Protein AF-A0A7X3ZLA0-F1 (afdb_monomer_lite)

Structure (mmCIF, N/CA/C/O backbone):
data_AF-A0A7X3ZLA0-F1
#
_entry.id   AF-A0A7X3ZLA0-F1
#
loop_
_atom_site.group_PDB
_atom_site.id
_atom_site.type_symbol
_atom_site.label_atom_id
_atom_site.label_alt_id
_atom_site.label_comp_id
_atom_site.label_asym_id
_atom_site.label_entity_id
_atom_site.label_seq_id
_atom_site.pdbx_PDB_ins_code
_atom_site.Cartn_x
_atom_site.Cartn_y
_atom_site.Cartn_z
_atom_site.occupancy
_atom_site.B_iso_or_equiv
_atom_site.auth_seq_id
_atom_site.auth_comp_id
_atom_site.auth_asym_id
_atom_site.auth_atom_id
_atom_site.pdbx_PDB_model_num
ATOM 1 N N . MET A 1 1 ? -25.545 19.398 40.093 1.00 48.06 1 MET A N 1
ATOM 2 C CA . MET A 1 1 ? -26.004 18.024 39.827 1.00 48.06 1 MET A CA 1
ATOM 3 C C . MET A 1 1 ? -27.321 17.887 40.537 1.00 48.06 1 MET A C 1
ATOM 5 O O . MET A 1 1 ? -27.385 18.213 41.718 1.00 48.06 1 MET A O 1
ATOM 9 N N . ASP A 1 2 ? -28.344 17.481 39.806 1.00 50.03 2 ASP A N 1
ATOM 10 C CA . ASP A 1 2 ? -29.667 17.243 40.360 1.00 50.03 2 ASP A CA 1
ATOM 11 C C . ASP A 1 2 ? -29.655 15.805 40.886 1.00 50.03 2 ASP A C 1
ATOM 13 O O . ASP A 1 2 ? -29.602 14.852 40.114 1.00 50.03 2 ASP A O 1
ATOM 17 N N . PHE A 1 3 ? -29.544 15.654 42.206 1.00 59.97 3 PHE A N 1
ATOM 18 C CA . PHE A 1 3 ? -29.454 14.352 42.866 1.00 59.97 3 PHE A CA 1
ATOM 19 C C . PHE A 1 3 ? -30.857 13.754 43.077 1.00 59.97 3 PHE A C 1
ATOM 21 O O . PHE A 1 3 ? -31.788 14.478 43.443 1.00 59.97 3 PHE A O 1
ATOM 28 N N . ASP A 1 4 ? -31.011 12.437 42.893 1.00 59.50 4 ASP A N 1
ATOM 29 C CA . ASP A 1 4 ? -32.291 11.725 43.091 1.00 59.50 4 ASP A CA 1
ATOM 30 C C . ASP A 1 4 ? -32.861 11.947 44.504 1.00 59.50 4 ASP A C 1
ATOM 32 O O . ASP A 1 4 ? -34.069 12.112 44.703 1.00 59.50 4 ASP A O 1
ATOM 36 N N . HIS A 1 5 ? -31.985 12.023 45.506 1.00 64.25 5 HIS A N 1
ATOM 37 C CA . HIS A 1 5 ? -32.333 12.371 46.877 1.00 64.25 5 HIS A CA 1
ATOM 38 C C . HIS A 1 5 ? -32.372 13.898 47.051 1.00 64.25 5 HIS A C 1
ATOM 40 O O . HIS A 1 5 ? -31.408 14.497 47.509 1.00 64.25 5 HIS A O 1
ATOM 46 N N . ASN A 1 6 ? -33.501 14.504 46.647 1.00 60.22 6 ASN A N 1
ATOM 47 C CA . ASN A 1 6 ? -34.041 15.854 46.963 1.00 60.22 6 ASN A CA 1
ATOM 48 C C . ASN A 1 6 ? -34.879 16.404 45.777 1.00 60.22 6 ASN A C 1
ATOM 50 O O . ASN A 1 6 ? -34.793 17.584 45.431 1.00 60.22 6 ASN A O 1
ATOM 54 N N . ASN A 1 7 ? -35.653 15.541 45.097 1.00 62.12 7 ASN A N 1
ATOM 55 C CA . ASN A 1 7 ? -36.402 15.868 43.869 1.00 62.12 7 ASN A CA 1
ATOM 56 C C . ASN A 1 7 ? -35.542 16.558 42.790 1.00 62.12 7 ASN A C 1
ATOM 58 O O . ASN A 1 7 ? -36.038 17.425 42.066 1.00 62.12 7 ASN A O 1
ATOM 62 N N . GLY A 1 8 ? -34.246 16.235 42.727 1.00 65.50 8 GLY A N 1
ATOM 63 C CA . GLY A 1 8 ? -33.320 16.857 41.790 1.00 65.50 8 GLY A CA 1
ATOM 64 C C . GLY A 1 8 ? -33.043 18.338 42.053 1.00 65.50 8 GLY A C 1
ATOM 65 O O . GLY A 1 8 ? -32.624 19.027 41.140 1.00 65.50 8 GLY A O 1
ATOM 66 N N . LYS A 1 9 ? -33.284 18.887 43.251 1.00 74.50 9 LYS A N 1
ATOM 67 C CA . LYS A 1 9 ? -33.001 20.306 43.537 1.00 74.50 9 LYS A CA 1
ATOM 68 C C . LYS A 1 9 ? -31.959 20.455 44.632 1.00 74.50 9 LYS A C 1
ATOM 70 O O . LYS A 1 9 ? -32.109 19.919 45.721 1.00 74.50 9 LYS A O 1
ATOM 75 N N . PHE A 1 10 ? -30.917 21.237 44.367 1.00 81.62 10 PHE A N 1
ATOM 76 C CA . PHE A 1 10 ? -29.916 21.567 45.378 1.00 81.62 10 PHE A CA 1
ATOM 77 C C . PHE A 1 10 ? -30.506 22.467 46.475 1.00 81.62 10 PHE A C 1
ATOM 79 O O . PHE A 1 10 ? -31.097 23.510 46.189 1.00 81.62 10 PHE A O 1
ATOM 86 N N . ASN A 1 11 ? -30.288 22.098 47.736 1.00 84.62 11 ASN A N 1
ATOM 87 C CA . ASN A 1 11 ? -30.619 22.902 48.903 1.00 84.62 11 ASN A CA 1
ATOM 88 C C . ASN A 1 11 ? -29.417 22.999 49.855 1.00 84.62 11 ASN A C 1
ATOM 90 O O . ASN A 1 11 ? -29.051 22.040 50.534 1.00 84.62 11 ASN A O 1
ATOM 94 N N . LYS A 1 12 ? -28.862 24.210 49.968 1.00 84.62 12 LYS A N 1
ATOM 95 C CA . LYS A 1 12 ? -27.676 24.542 50.776 1.00 84.62 12 LYS A CA 1
ATOM 96 C C . LYS A 1 12 ? -27.785 24.148 52.261 1.00 84.62 12 LYS A C 1
ATOM 98 O O . LYS A 1 12 ? -26.772 24.042 52.947 1.00 84.62 12 LYS A O 1
ATOM 103 N N . THR A 1 13 ? -28.996 23.953 52.791 1.00 84.38 13 THR A N 1
ATOM 104 C CA . THR A 1 13 ? -29.224 23.614 54.209 1.00 84.38 13 THR A CA 1
ATOM 105 C C . THR A 1 13 ? -29.308 22.116 54.500 1.00 84.38 13 THR A C 1
ATOM 107 O O . THR A 1 13 ? -29.426 21.736 55.661 1.00 84.38 13 THR A O 1
ATOM 110 N N . VAL A 1 14 ? -29.259 21.259 53.475 1.00 86.56 14 VAL A N 1
ATOM 111 C CA . VAL A 1 14 ? -29.300 19.792 53.632 1.00 86.56 14 VAL A CA 1
ATOM 112 C C . VAL A 1 14 ? -28.288 19.059 52.755 1.00 86.56 14 VAL A C 1
ATOM 114 O O . VAL A 1 14 ? -27.800 18.003 53.157 1.00 86.56 14 VAL A O 1
ATOM 117 N N . ASN A 1 15 ? -27.953 19.614 51.590 1.00 90.44 15 ASN A N 1
ATOM 118 C CA . ASN A 1 15 ? -26.975 19.055 50.665 1.00 90.44 15 ASN A CA 1
ATOM 119 C C . ASN A 1 15 ? -25.536 19.389 51.076 1.00 90.44 15 ASN A C 1
ATOM 121 O O . ASN A 1 15 ? -25.280 20.289 51.879 1.00 90.44 15 ASN A O 1
ATOM 125 N N . LEU A 1 16 ? -24.583 18.660 50.507 1.00 90.50 16 LEU A N 1
ATOM 126 C CA . LEU A 1 16 ? -23.159 18.942 50.654 1.00 90.50 16 LEU A CA 1
ATOM 127 C C . LEU A 1 16 ? -22.787 20.202 49.867 1.00 90.50 16 LEU A C 1
ATOM 129 O O . LEU A 1 16 ? -23.060 20.277 48.668 1.00 90.50 16 LEU A O 1
ATOM 133 N N . ASN A 1 17 ? -22.146 21.185 50.505 1.00 88.69 17 ASN A N 1
ATOM 134 C CA . ASN A 1 17 ? -21.789 22.424 49.809 1.00 88.69 17 ASN A CA 1
ATOM 135 C C . ASN A 1 17 ? -20.467 22.288 49.056 1.00 88.69 17 ASN A C 1
ATOM 137 O O . ASN A 1 17 ? -20.349 22.738 47.916 1.00 88.69 17 ASN A O 1
ATOM 141 N N . THR A 1 18 ? -19.467 21.677 49.686 1.00 86.94 18 THR A N 1
ATOM 142 C CA . THR A 1 18 ? -18.133 21.510 49.122 1.00 86.94 18 THR A CA 1
ATOM 143 C C . THR A 1 18 ? -17.575 20.118 49.390 1.00 86.94 18 THR A C 1
ATOM 145 O O . THR A 1 18 ? -17.726 19.528 50.456 1.00 86.94 18 THR A O 1
ATOM 148 N N . CYS A 1 19 ? -16.893 19.584 48.382 1.00 85.25 19 CYS A N 1
ATOM 149 C CA . CYS A 1 19 ? -16.129 18.352 48.473 1.00 85.25 19 CYS A CA 1
ATOM 150 C C . CYS A 1 19 ? -14.873 18.505 47.626 1.00 85.25 19 CYS A C 1
ATOM 152 O O . CYS A 1 19 ? -14.942 18.980 46.491 1.00 85.25 19 CYS A O 1
ATOM 154 N N . ARG A 1 20 ? -13.725 18.072 48.148 1.00 92.50 20 ARG A N 1
ATOM 155 C CA . ARG A 1 20 ? -12.479 18.012 47.380 1.00 92.50 20 ARG A CA 1
ATOM 156 C C . ARG A 1 20 ? -11.958 16.595 47.391 1.00 92.50 20 ARG A C 1
ATOM 158 O O . ARG A 1 20 ? -11.720 16.036 48.454 1.00 92.50 20 ARG A O 1
ATOM 165 N N . PHE A 1 21 ? -11.744 16.024 46.217 1.00 95.25 21 PHE A N 1
ATOM 166 C CA . PHE A 1 21 ? -11.161 14.698 46.108 1.00 95.25 21 PHE A CA 1
ATOM 167 C C . PHE A 1 21 ? -10.151 14.627 44.971 1.00 95.25 21 PHE A C 1
ATOM 169 O O . PHE A 1 21 ? -10.274 15.315 43.961 1.00 95.25 21 PHE A O 1
ATOM 176 N N . GLU A 1 22 ? -9.158 13.766 45.149 1.00 95.94 22 GLU A N 1
ATOM 177 C CA . GLU A 1 22 ? -8.190 13.394 44.127 1.00 95.94 22 GLU A CA 1
ATOM 178 C C . GLU A 1 22 ? -8.114 11.871 44.101 1.00 95.94 22 GLU A C 1
ATOM 180 O O . GLU A 1 22 ? -7.912 11.242 45.139 1.00 95.94 22 GLU A O 1
ATOM 185 N N . ILE A 1 23 ? -8.294 11.270 42.925 1.00 95.50 23 ILE A N 1
ATOM 186 C CA . ILE A 1 23 ? -8.226 9.819 42.745 1.00 95.50 23 ILE A CA 1
ATOM 187 C C . ILE A 1 23 ? -7.225 9.520 41.640 1.00 95.50 23 ILE A C 1
ATOM 189 O O . ILE A 1 23 ? -7.392 9.935 40.495 1.00 95.50 23 ILE A O 1
ATOM 193 N N . ARG A 1 24 ? -6.187 8.762 41.987 1.00 94.38 24 ARG A N 1
ATOM 194 C CA . ARG A 1 24 ? -5.169 8.280 41.056 1.00 94.38 24 ARG A CA 1
ATOM 195 C C . ARG A 1 24 ? -5.408 6.810 40.767 1.00 94.38 24 ARG A C 1
ATOM 197 O O . ARG A 1 24 ? -5.499 5.999 41.686 1.00 94.38 24 ARG A O 1
ATOM 204 N N . ILE A 1 25 ? -5.488 6.472 39.485 1.00 93.06 25 ILE A N 1
ATOM 205 C CA . ILE A 1 25 ? -5.783 5.119 39.008 1.00 93.06 25 ILE A CA 1
ATOM 206 C C . ILE A 1 25 ? -4.544 4.562 38.312 1.00 93.06 25 ILE A C 1
ATOM 208 O O . ILE A 1 25 ? -3.963 5.211 37.442 1.00 93.06 25 ILE A O 1
ATOM 212 N N . TYR A 1 26 ? -4.145 3.348 38.687 1.00 90.00 26 TYR A N 1
ATOM 213 C CA . TYR A 1 26 ? -2.892 2.737 38.259 1.00 90.00 26 TYR A CA 1
ATOM 214 C C . TYR A 1 26 ? -3.124 1.476 37.427 1.00 90.00 26 TYR A C 1
ATOM 216 O O . TYR A 1 26 ? -3.935 0.607 37.755 1.00 90.00 26 TYR A O 1
ATOM 224 N N . ASN A 1 27 ? -2.351 1.341 36.347 1.00 86.38 27 ASN A N 1
ATOM 225 C CA . ASN A 1 27 ? -2.359 0.149 35.509 1.00 86.38 27 ASN A CA 1
ATOM 226 C C . ASN A 1 27 ? -1.246 -0.823 35.931 1.00 86.38 27 ASN A C 1
ATOM 228 O O . ASN A 1 27 ? -0.092 -0.692 35.529 1.00 86.38 27 ASN A O 1
ATOM 232 N N . LEU A 1 28 ? -1.613 -1.844 36.706 1.00 83.06 28 LEU A N 1
ATOM 233 C CA . LEU A 1 28 ? -0.697 -2.880 37.204 1.00 83.06 28 LEU A CA 1
ATOM 234 C C . LEU A 1 28 ? -0.481 -4.024 36.192 1.00 83.06 28 LEU A C 1
ATOM 236 O O . LEU A 1 28 ? -0.523 -5.213 36.543 1.00 83.06 28 LEU A O 1
ATOM 240 N N . ARG A 1 29 ? -0.302 -3.666 34.916 1.00 77.06 29 ARG A N 1
ATOM 241 C CA . ARG A 1 29 ? 0.032 -4.574 33.809 1.00 77.06 29 ARG A CA 1
ATOM 242 C C . ARG A 1 29 ? 1.340 -4.127 33.153 1.00 77.06 29 ARG A C 1
ATOM 244 O O . ARG A 1 29 ? 1.577 -2.935 33.000 1.00 77.06 29 ARG A O 1
ATOM 251 N N . GLY A 1 30 ? 2.165 -5.091 32.743 1.00 78.31 30 GLY A N 1
ATOM 252 C CA . GLY A 1 30 ? 3.441 -4.827 32.072 1.00 78.31 30 GLY A CA 1
ATOM 253 C C . GLY A 1 30 ? 4.527 -4.243 32.984 1.00 78.31 30 GLY A C 1
ATOM 254 O O . GLY A 1 30 ? 4.397 -4.223 34.211 1.00 78.31 30 GLY A O 1
ATOM 255 N N . LYS A 1 31 ? 5.627 -3.785 32.375 1.00 79.81 31 LYS A N 1
ATOM 256 C CA . LYS A 1 31 ? 6.788 -3.226 33.083 1.00 79.81 31 LYS A CA 1
ATOM 257 C C . LYS A 1 31 ? 6.415 -1.888 33.728 1.00 79.81 31 LYS A C 1
ATOM 259 O O . LYS A 1 31 ? 6.013 -0.960 33.032 1.00 79.81 31 LYS A O 1
ATOM 264 N N . GLN A 1 32 ? 6.544 -1.788 35.051 1.00 85.69 32 GLN A N 1
ATOM 265 C CA . GLN A 1 32 ? 6.270 -0.538 35.762 1.00 85.69 32 GLN A CA 1
ATOM 266 C C . GLN A 1 32 ? 7.455 0.428 35.625 1.00 85.69 32 GLN A C 1
ATOM 268 O O . GLN A 1 32 ? 8.601 0.018 35.410 1.00 85.69 32 GLN A O 1
ATOM 273 N N . LYS A 1 33 ? 7.176 1.730 35.744 1.00 82.06 33 LYS A N 1
ATOM 274 C CA . LYS A 1 33 ? 8.214 2.770 35.734 1.00 82.06 33 LYS A CA 1
ATOM 275 C C . LYS A 1 33 ? 9.135 2.625 36.951 1.00 82.06 33 LYS A C 1
ATOM 277 O O . LYS A 1 33 ? 8.753 2.038 37.961 1.00 82.06 33 LYS A O 1
ATOM 282 N N . PHE A 1 34 ? 10.353 3.154 36.835 1.00 86.94 34 PHE A N 1
ATOM 283 C CA . PHE A 1 34 ? 11.361 3.155 37.906 1.00 86.94 34 PHE A CA 1
ATOM 284 C C . PHE A 1 34 ? 11.781 1.760 38.410 1.00 86.94 34 PHE A C 1
ATOM 286 O O . PHE A 1 34 ? 12.359 1.639 39.481 1.00 86.94 34 PHE A O 1
ATOM 293 N N . GLY A 1 35 ? 11.509 0.698 37.639 1.00 84.94 35 GLY A N 1
ATOM 294 C CA . GLY A 1 35 ? 11.956 -0.662 37.957 1.00 84.94 35 GLY A CA 1
ATOM 295 C C . GLY A 1 35 ? 11.142 -1.388 39.034 1.00 84.94 35 GLY A C 1
ATOM 296 O O . GLY A 1 35 ? 11.539 -2.475 39.444 1.00 84.94 35 GLY A O 1
ATOM 297 N N . ILE A 1 36 ? 10.005 -0.837 39.470 1.00 88.44 36 ILE A N 1
ATOM 298 C CA . ILE A 1 36 ? 9.131 -1.472 40.469 1.00 88.44 36 ILE A CA 1
ATOM 299 C C . ILE A 1 36 ? 8.562 -2.782 39.899 1.00 88.44 36 ILE A C 1
ATOM 301 O O . ILE A 1 36 ? 8.040 -2.814 38.779 1.00 88.44 36 ILE A O 1
ATOM 305 N N . LYS A 1 37 ? 8.635 -3.888 40.649 1.00 89.19 37 LYS A N 1
ATOM 306 C CA . LYS A 1 37 ? 8.012 -5.141 40.204 1.00 89.19 37 LYS A CA 1
ATOM 307 C C . LYS A 1 37 ? 6.494 -5.041 40.343 1.00 89.19 37 LYS A C 1
ATOM 309 O O . LYS A 1 37 ? 5.968 -4.480 41.298 1.00 89.19 37 LYS A O 1
ATOM 314 N N . VAL A 1 38 ? 5.771 -5.646 39.399 1.00 89.06 38 VAL A N 1
ATOM 315 C CA . VAL A 1 38 ? 4.296 -5.677 39.423 1.00 89.06 38 VAL A CA 1
ATOM 316 C C . VAL A 1 38 ? 3.767 -6.351 40.693 1.00 89.06 38 VAL A C 1
ATOM 318 O O . VAL A 1 38 ? 2.733 -5.931 41.203 1.00 89.06 38 VAL A O 1
ATOM 321 N N . ALA A 1 39 ? 4.463 -7.375 41.197 1.00 88.00 39 ALA A N 1
ATOM 322 C CA . ALA A 1 39 ? 4.115 -8.045 42.450 1.00 88.00 39 ALA A CA 1
ATOM 323 C C . ALA A 1 39 ? 4.182 -7.071 43.636 1.00 88.00 39 ALA A C 1
ATOM 325 O O . ALA A 1 39 ? 3.170 -6.864 44.295 1.00 88.00 39 ALA A O 1
ATOM 326 N N . ASP A 1 40 ? 5.312 -6.379 43.802 1.00 90.12 40 ASP A N 1
ATOM 327 C CA . ASP A 1 40 ? 5.516 -5.395 44.872 1.00 90.12 40 ASP A CA 1
ATOM 328 C C . ASP A 1 40 ? 4.469 -4.273 44.818 1.00 90.12 40 ASP A C 1
ATOM 330 O O . ASP A 1 40 ? 3.903 -3.884 45.838 1.00 90.12 40 ASP A O 1
ATOM 334 N N . ALA A 1 41 ? 4.149 -3.784 43.613 1.00 88.44 41 ALA A N 1
ATOM 335 C CA . ALA A 1 41 ? 3.096 -2.792 43.431 1.00 88.44 41 ALA A CA 1
ATOM 336 C C . ALA A 1 41 ? 1.726 -3.342 43.861 1.00 88.44 41 ALA A C 1
ATOM 338 O O . ALA A 1 41 ? 1.013 -2.689 44.617 1.00 88.44 41 ALA A O 1
ATOM 339 N N . ARG A 1 42 ? 1.352 -4.555 43.433 1.00 89.06 42 ARG A N 1
ATOM 340 C CA . ARG A 1 42 ? 0.087 -5.189 43.847 1.00 89.06 42 ARG A CA 1
ATOM 341 C C . ARG A 1 42 ? 0.008 -5.372 45.359 1.00 89.06 42 ARG A C 1
ATOM 343 O O . ARG A 1 42 ? -1.038 -5.079 45.930 1.00 89.06 42 ARG A O 1
ATOM 350 N N . ASP A 1 43 ? 1.093 -5.797 45.997 1.00 89.69 43 ASP A N 1
ATOM 351 C CA . ASP A 1 43 ? 1.151 -5.957 47.451 1.00 89.69 43 ASP A CA 1
ATOM 352 C C . ASP A 1 43 ? 1.017 -4.616 48.179 1.00 89.69 43 ASP A C 1
ATOM 354 O O . ASP A 1 43 ? 0.330 -4.535 49.199 1.00 89.69 43 ASP A O 1
ATOM 358 N N . TYR A 1 44 ? 1.602 -3.547 47.632 1.00 90.94 44 TYR A N 1
ATOM 359 C CA . TYR A 1 44 ? 1.433 -2.194 48.154 1.00 90.94 44 TYR A CA 1
ATOM 360 C C . TYR A 1 44 ? -0.027 -1.730 48.065 1.00 90.94 44 TYR A C 1
ATOM 362 O O . TYR A 1 44 ? -0.606 -1.327 49.073 1.00 90.94 44 TYR A O 1
ATOM 370 N N . PHE A 1 45 ? -0.662 -1.842 46.893 1.00 90.50 45 PHE A N 1
ATOM 371 C CA . PHE A 1 45 ? -2.069 -1.461 46.716 1.00 90.50 45 PHE A CA 1
ATOM 372 C C . PHE A 1 45 ? -3.033 -2.357 47.501 1.00 90.50 45 PHE A C 1
ATOM 374 O O . PHE A 1 45 ? -4.089 -1.895 47.912 1.00 90.50 45 PHE A O 1
ATOM 381 N N . LYS A 1 46 ? -2.680 -3.615 47.772 1.00 87.06 46 LYS A N 1
ATOM 382 C CA . LYS A 1 46 ? -3.477 -4.476 48.653 1.00 87.06 46 LYS A CA 1
ATOM 383 C C . LYS A 1 46 ? -3.514 -3.951 50.094 1.00 87.06 46 LYS A C 1
ATOM 385 O O . LYS A 1 46 ? -4.504 -4.160 50.783 1.00 87.06 46 LYS A O 1
ATOM 390 N N . LYS A 1 47 ? -2.441 -3.292 50.549 1.00 86.81 47 LYS A N 1
ATOM 391 C CA . LYS A 1 47 ? -2.307 -2.755 51.916 1.00 86.81 47 LYS A CA 1
ATOM 392 C C . LYS A 1 47 ? -2.754 -1.299 52.049 1.00 86.81 47 LYS A C 1
ATOM 394 O O . LYS A 1 47 ? -3.243 -0.909 53.103 1.00 86.81 47 LYS A O 1
ATOM 399 N N . HIS A 1 48 ? -2.534 -0.497 51.011 1.00 88.25 48 HIS A N 1
ATOM 400 C CA . HIS A 1 48 ? -2.679 0.962 51.058 1.00 88.25 48 HIS A CA 1
ATOM 401 C C . HIS A 1 48 ? -3.598 1.530 49.972 1.00 88.25 48 HIS A C 1
ATOM 403 O O . HIS A 1 48 ? -3.837 2.732 49.962 1.00 88.25 48 HIS A O 1
ATOM 409 N N . GLY A 1 49 ? -4.060 0.701 49.036 1.00 90.81 49 GLY A N 1
ATOM 410 C CA . GLY A 1 49 ? -4.973 1.115 47.978 1.00 90.81 49 GLY A CA 1
ATOM 411 C C . GLY A 1 49 ? -6.393 1.309 48.495 1.00 90.81 49 GLY A C 1
ATOM 412 O O . GLY A 1 49 ? -6.793 0.726 49.500 1.00 90.81 49 GLY A O 1
ATOM 413 N N . GLY A 1 50 ? -7.150 2.130 47.780 1.00 93.00 50 GLY A N 1
ATOM 414 C CA . GLY A 1 50 ? -8.512 2.507 48.122 1.00 93.00 50 GLY A CA 1
ATOM 415 C C . GLY A 1 50 ? -8.727 4.015 48.060 1.00 93.00 50 GLY A C 1
ATOM 416 O O . GLY A 1 50 ? -7.825 4.789 47.736 1.00 93.00 50 GLY A O 1
ATOM 417 N N . ILE A 1 51 ? -9.963 4.430 48.332 1.00 95.00 51 ILE A N 1
ATOM 418 C CA . ILE A 1 51 ? -10.365 5.839 48.377 1.00 95.00 51 ILE A CA 1
ATOM 419 C C . ILE A 1 51 ? -10.719 6.176 49.823 1.00 95.00 51 ILE A C 1
ATOM 421 O O . ILE A 1 51 ? -11.762 5.754 50.328 1.00 95.00 51 ILE A O 1
ATOM 425 N N . HIS A 1 52 ? -9.819 6.896 50.487 1.00 93.75 52 HIS A N 1
ATOM 426 C CA . HIS A 1 52 ? -9.898 7.226 51.906 1.00 93.75 52 HIS A CA 1
ATOM 427 C C . HIS A 1 52 ? -10.544 8.593 52.129 1.00 93.75 52 HIS A C 1
ATOM 429 O O . HIS A 1 52 ? -10.340 9.514 51.340 1.00 93.75 52 HIS A O 1
ATOM 435 N N . VAL A 1 53 ? -11.275 8.735 53.234 1.00 94.88 53 VAL A N 1
ATOM 436 C CA . VAL A 1 53 ? -11.908 9.998 53.635 1.00 94.88 53 VAL A CA 1
ATOM 437 C C . VAL A 1 53 ? -11.123 10.623 54.786 1.00 94.88 53 VAL A C 1
ATOM 439 O O . VAL A 1 53 ? -10.731 9.931 55.727 1.00 94.88 53 VAL A O 1
ATOM 442 N N . TYR A 1 54 ? -10.900 11.929 54.700 1.00 93.81 54 TYR A N 1
ATOM 443 C CA . TYR A 1 54 ? -10.245 12.745 55.712 1.00 93.81 54 TYR A CA 1
ATOM 444 C C . TYR A 1 54 ? -11.177 13.877 56.118 1.00 93.81 54 TYR A C 1
ATOM 446 O O . TYR A 1 54 ? -11.669 14.595 55.252 1.00 93.81 54 TYR A O 1
ATOM 454 N N . ASP A 1 55 ? -11.387 14.048 57.418 1.00 92.62 55 ASP A N 1
ATOM 455 C CA . ASP A 1 55 ? -12.152 15.156 57.978 1.00 92.62 55 ASP A CA 1
ATOM 456 C C . ASP A 1 55 ? -11.223 16.122 58.716 1.00 92.62 55 ASP A C 1
ATOM 458 O O . ASP A 1 55 ? -10.547 15.730 59.669 1.00 92.62 55 ASP A O 1
ATOM 462 N N . GLY A 1 56 ? -11.122 17.367 58.243 1.00 88.25 56 GLY A N 1
ATOM 463 C CA . GLY A 1 56 ? -10.253 18.380 58.856 1.00 88.25 56 GLY A CA 1
ATOM 464 C C . GLY A 1 56 ? -8.780 17.949 58.963 1.00 88.25 56 GLY A C 1
ATOM 465 O O . GLY A 1 56 ? -8.088 18.333 59.901 1.00 88.25 56 GLY A O 1
ATOM 466 N N . GLY A 1 57 ? -8.310 17.104 58.037 1.00 87.50 57 GLY A N 1
ATOM 467 C CA . GLY A 1 57 ? -6.955 16.534 58.034 1.00 87.50 57 GLY A CA 1
ATOM 468 C C . GLY A 1 57 ? -6.797 15.202 58.782 1.00 87.50 57 GLY A C 1
ATOM 469 O O . GLY A 1 57 ? -5.741 14.578 58.683 1.00 87.50 57 GLY A O 1
ATOM 470 N N . PHE A 1 58 ? -7.833 14.710 59.467 1.00 91.00 58 PHE A N 1
ATOM 471 C CA . PHE A 1 58 ? -7.806 13.426 60.173 1.00 91.00 58 PHE A CA 1
ATOM 472 C C . PHE A 1 58 ? -8.429 12.311 59.335 1.00 91.00 58 PHE A C 1
ATOM 474 O O . PHE A 1 58 ? -9.545 12.437 58.842 1.00 91.00 58 PHE A O 1
ATOM 481 N N . ARG A 1 59 ? -7.721 11.186 59.191 1.00 90.81 59 ARG A N 1
ATOM 482 C CA . ARG A 1 59 ? -8.205 10.034 58.420 1.00 90.81 59 ARG A CA 1
ATOM 483 C C . ARG A 1 59 ? -9.332 9.313 59.156 1.00 90.81 59 ARG A C 1
ATOM 485 O O . ARG A 1 59 ? -9.133 8.851 60.278 1.00 90.81 59 ARG A O 1
ATOM 492 N N . LEU A 1 60 ? -10.455 9.105 58.476 1.00 92.31 60 LEU A N 1
ATOM 493 C CA . LEU A 1 60 ? -11.538 8.252 58.957 1.00 92.31 60 LEU A CA 1
ATOM 494 C C . LEU A 1 60 ? -11.242 6.776 58.598 1.00 92.31 60 LEU A C 1
ATOM 496 O O . LEU A 1 60 ? -11.077 6.454 57.417 1.00 92.31 60 LEU A O 1
ATOM 500 N N . PRO A 1 61 ? -11.154 5.855 59.578 1.00 87.25 61 PRO A N 1
ATOM 501 C CA . PRO A 1 61 ? -10.608 4.508 59.376 1.00 87.25 61 PRO A CA 1
ATOM 502 C C . PRO A 1 61 ? -11.476 3.573 58.522 1.00 87.25 61 PRO A C 1
ATOM 504 O O . PRO A 1 61 ? -10.949 2.627 57.943 1.00 87.25 61 PRO A O 1
ATOM 507 N N . TYR A 1 62 ? -12.782 3.826 58.403 1.00 88.50 62 TYR A N 1
ATOM 508 C CA . TYR A 1 62 ? -13.715 2.929 57.705 1.00 88.50 62 TYR A CA 1
ATOM 509 C C . TYR A 1 62 ? -13.943 3.272 56.231 1.00 88.50 62 TYR A C 1
ATOM 511 O O . TYR A 1 62 ? -14.894 2.777 55.628 1.00 88.50 62 TYR A O 1
ATOM 519 N N . TYR A 1 63 ? -13.086 4.094 55.630 1.00 90.81 63 TYR A N 1
ATOM 520 C CA . TYR A 1 63 ? -13.192 4.460 54.221 1.00 90.81 63 TYR A CA 1
ATOM 521 C C . TYR A 1 63 ? -11.954 4.016 53.450 1.00 90.81 63 TYR A C 1
ATOM 523 O O . TYR A 1 63 ? -10.823 4.301 53.846 1.00 90.81 63 TYR A O 1
ATOM 531 N N . GLY A 1 64 ? -12.176 3.327 52.330 1.00 83.06 64 GLY A N 1
ATOM 532 C CA . GLY A 1 64 ? -11.118 2.879 51.425 1.00 83.06 64 GLY A CA 1
ATOM 533 C C . GLY A 1 64 ? -10.370 1.634 51.893 1.00 83.06 64 GLY A C 1
ATOM 534 O O . GLY A 1 64 ? -9.269 1.399 51.419 1.00 83.06 64 GLY A O 1
ATOM 535 N N . MET A 1 65 ? -10.938 0.857 52.816 1.00 81.94 65 MET A N 1
ATOM 536 C CA . MET A 1 65 ? -10.403 -0.453 53.199 1.00 81.94 65 MET A CA 1
ATOM 537 C C . MET A 1 65 ? -11.088 -1.562 52.386 1.00 81.94 65 MET A C 1
ATOM 539 O O . MET A 1 65 ? -12.255 -1.386 52.026 1.00 81.94 65 MET A O 1
ATOM 543 N N . PRO A 1 66 ? -10.433 -2.709 52.125 1.00 77.81 66 PRO A N 1
ATOM 544 C CA . PRO A 1 66 ? -11.058 -3.851 51.447 1.00 77.81 66 PRO A CA 1
ATOM 545 C C . PRO A 1 66 ? -12.355 -4.333 52.114 1.00 77.81 66 PRO A C 1
ATOM 547 O O . PRO A 1 66 ? -13.277 -4.778 51.438 1.00 77.81 66 PRO A O 1
ATOM 550 N N . GLU A 1 67 ? -12.444 -4.210 53.438 1.00 80.25 67 GLU A N 1
ATOM 551 C CA . GLU A 1 67 ? -13.607 -4.590 54.242 1.00 80.25 67 GLU A CA 1
ATOM 552 C C . GLU A 1 67 ? -14.747 -3.558 54.166 1.00 80.25 67 GLU A C 1
ATOM 554 O O . GLU A 1 67 ? -15.866 -3.837 54.595 1.00 80.25 67 GLU A O 1
ATOM 559 N N . SER A 1 68 ? -14.476 -2.358 53.640 1.00 82.38 68 SER A N 1
ATOM 560 C CA . SER A 1 68 ? -15.420 -1.240 53.576 1.00 82.38 68 SER A CA 1
ATOM 561 C C . SER A 1 68 ? -15.386 -0.560 52.206 1.00 82.38 68 SER A C 1
ATOM 563 O O . SER A 1 68 ? -14.821 0.524 52.008 1.00 82.38 68 SER A O 1
ATOM 565 N N . ASP A 1 69 ? -16.050 -1.205 51.246 1.00 85.50 69 ASP A N 1
ATOM 566 C CA . ASP A 1 69 ? -16.300 -0.677 49.903 1.00 85.50 69 ASP A CA 1
ATOM 567 C C . ASP A 1 69 ? -17.473 0.320 49.911 1.00 85.50 69 ASP A C 1
ATOM 569 O O . ASP A 1 69 ? -18.556 0.078 49.373 1.00 85.50 69 ASP A O 1
ATOM 573 N N . TRP A 1 70 ? -17.263 1.461 50.569 1.00 90.88 70 TRP A N 1
ATOM 574 C CA . TRP A 1 70 ? -18.283 2.499 50.763 1.00 90.88 70 TRP A CA 1
ATOM 575 C C . TRP A 1 70 ? -18.804 3.119 49.454 1.00 90.88 70 TRP A C 1
ATOM 577 O O . TRP A 1 70 ? -19.911 3.654 49.431 1.00 90.88 70 TRP A O 1
ATOM 587 N N . LEU A 1 71 ? -18.036 3.003 48.364 1.00 91.81 71 LEU A N 1
ATOM 588 C CA . LEU A 1 71 ? -18.418 3.424 47.012 1.00 91.81 71 LEU A CA 1
ATOM 589 C C . LEU A 1 71 ? -18.962 2.274 46.157 1.00 91.81 71 LEU A C 1
ATOM 591 O O . LEU A 1 71 ? -19.370 2.520 45.024 1.00 91.81 71 LEU A O 1
ATOM 595 N N . ARG A 1 72 ? -18.978 1.036 46.664 1.00 89.06 72 ARG A N 1
ATOM 596 C CA . ARG A 1 72 ? -19.451 -0.175 45.968 1.00 89.06 72 ARG A CA 1
ATOM 597 C C . ARG A 1 72 ? -18.711 -0.468 44.653 1.00 89.06 72 ARG A C 1
ATOM 599 O O . ARG A 1 72 ? -19.326 -0.938 43.691 1.00 89.06 72 ARG A O 1
ATOM 606 N N . LEU A 1 73 ? -17.423 -0.138 44.562 1.00 88.56 73 LEU A N 1
ATOM 607 C CA . LEU A 1 73 ? -16.604 -0.345 43.363 1.00 88.56 73 LEU A CA 1
ATOM 608 C C . LEU A 1 73 ? -16.359 -1.830 43.082 1.00 88.56 73 LEU A C 1
ATOM 610 O O . LEU A 1 73 ? -16.551 -2.273 41.951 1.00 88.56 73 LEU A O 1
ATOM 614 N N . GLU A 1 74 ? -15.988 -2.607 44.099 1.00 85.88 74 GLU A N 1
ATOM 615 C CA . GLU A 1 74 ? -15.732 -4.048 43.970 1.00 85.88 74 GLU A CA 1
ATOM 616 C C . GLU A 1 74 ? -17.030 -4.798 43.669 1.00 85.88 74 GLU A C 1
ATOM 618 O O . GLU A 1 74 ? -17.085 -5.656 42.783 1.00 85.88 74 GLU A O 1
ATOM 623 N N . ILE A 1 75 ? -18.106 -4.425 44.372 1.00 84.69 75 ILE A N 1
ATOM 624 C CA . ILE A 1 75 ? -19.427 -5.034 44.195 1.00 84.69 75 ILE A CA 1
ATOM 625 C C . ILE A 1 75 ? -19.919 -4.826 42.760 1.00 84.69 75 ILE A C 1
ATOM 627 O O . ILE A 1 75 ? -20.310 -5.792 42.101 1.00 84.69 75 ILE A O 1
ATOM 631 N N . ASP A 1 76 ? -19.899 -3.591 42.255 1.00 84.31 76 ASP A N 1
ATOM 632 C CA . ASP A 1 76 ? -20.413 -3.291 40.916 1.00 84.31 76 ASP A CA 1
ATOM 633 C C . ASP A 1 76 ? -19.515 -3.828 39.795 1.00 84.31 76 ASP A C 1
ATOM 635 O O . ASP A 1 76 ? -20.033 -4.259 38.760 1.00 84.31 76 ASP A O 1
ATOM 639 N N . HIS A 1 77 ? -18.194 -3.859 40.007 1.00 81.00 77 HIS A N 1
ATOM 640 C CA . HIS A 1 77 ? -17.256 -4.489 39.081 1.00 81.00 77 HIS A CA 1
ATOM 641 C C . HIS A 1 77 ? -17.524 -5.999 38.957 1.00 81.00 77 HIS A C 1
ATOM 643 O O . HIS A 1 77 ? -17.606 -6.527 37.846 1.00 81.00 77 HIS A O 1
ATOM 649 N N . SER A 1 78 ? -17.738 -6.689 40.085 1.00 79.00 78 SER A N 1
ATOM 650 C CA . SER A 1 78 ? -18.026 -8.131 40.128 1.00 79.00 78 SER A CA 1
ATOM 651 C C . SER A 1 78 ? -19.351 -8.495 39.446 1.00 79.00 78 SER A C 1
ATOM 653 O O . SER A 1 78 ? -19.411 -9.443 38.662 1.00 79.00 78 SER A O 1
ATOM 655 N N . HIS A 1 79 ? -20.399 -7.689 39.650 1.00 77.38 79 HIS A N 1
ATOM 656 C CA . HIS A 1 79 ? -21.711 -7.899 39.024 1.00 77.38 79 HIS A CA 1
ATOM 657 C C . HIS A 1 79 ? -21.759 -7.518 37.537 1.00 77.38 79 HIS A C 1
ATOM 659 O O . HIS A 1 79 ? -22.814 -7.641 36.915 1.00 77.38 79 HIS A O 1
ATOM 665 N N . ARG A 1 80 ? -20.640 -7.060 36.952 1.00 69.44 80 ARG A N 1
ATOM 666 C CA . ARG A 1 80 ? -20.506 -6.772 35.515 1.00 69.44 80 ARG A CA 1
ATOM 667 C C . ARG A 1 80 ? -21.632 -5.890 34.969 1.00 69.44 80 ARG A C 1
ATOM 669 O O . ARG A 1 80 ? -22.138 -6.134 33.871 1.00 69.44 80 ARG A O 1
ATOM 676 N N . LYS A 1 81 ? -22.024 -4.853 35.715 1.00 73.62 81 LYS A N 1
ATOM 677 C CA . LYS A 1 81 ? -23.036 -3.899 35.240 1.00 73.62 81 LYS A CA 1
ATOM 678 C C . LYS A 1 81 ? -22.609 -3.296 33.899 1.00 73.62 81 LYS A C 1
ATOM 680 O O . LYS A 1 81 ? -21.427 -3.072 33.654 1.00 73.62 81 LYS A O 1
ATOM 685 N N . ASN A 1 82 ? -23.574 -3.052 33.017 1.00 72.69 82 ASN A N 1
ATOM 686 C CA . ASN A 1 82 ? -23.268 -2.592 31.663 1.00 72.69 82 ASN A CA 1
ATOM 687 C C . ASN A 1 82 ? -23.115 -1.068 31.567 1.00 72.69 82 ASN A C 1
ATOM 689 O O . ASN A 1 82 ? -22.195 -0.616 30.892 1.00 72.69 82 ASN A O 1
ATOM 693 N N . VAL A 1 83 ? -23.981 -0.302 32.237 1.00 80.50 83 VAL A N 1
ATOM 694 C CA . VAL A 1 83 ? -24.073 1.169 32.145 1.00 80.50 83 VAL A CA 1
ATOM 695 C C . VAL A 1 83 ? -24.247 1.798 33.530 1.00 80.50 83 VAL A C 1
ATOM 697 O O . VAL A 1 83 ? -24.717 1.128 34.457 1.00 80.50 83 VAL A O 1
ATOM 700 N N . SER A 1 84 ? -23.847 3.062 33.679 1.00 83.69 84 SER A N 1
ATOM 701 C CA . SER A 1 84 ? -24.021 3.832 34.912 1.00 83.69 84 SER A CA 1
ATOM 702 C C . SER A 1 84 ? -25.457 4.326 35.046 1.00 83.69 84 SER A C 1
ATOM 704 O O . SER A 1 84 ? -26.058 4.793 34.083 1.00 83.69 84 SER A O 1
ATOM 706 N N . LYS A 1 85 ? -25.986 4.260 36.270 1.00 83.88 85 LYS A N 1
ATOM 707 C CA . LYS A 1 85 ? -27.249 4.916 36.638 1.00 83.88 85 LYS A CA 1
ATOM 708 C C . LYS A 1 85 ? -27.055 6.370 37.081 1.00 83.88 85 LYS A C 1
ATOM 710 O O . LYS A 1 85 ? -28.038 7.066 37.260 1.00 83.88 85 LYS A O 1
ATOM 715 N N . LEU A 1 86 ? -25.809 6.785 37.320 1.00 85.19 86 LEU A N 1
ATOM 716 C CA . LEU A 1 86 ? -25.466 8.112 37.838 1.00 85.19 86 LEU A CA 1
ATOM 717 C C . LEU A 1 86 ? -25.108 9.099 36.729 1.00 85.19 86 LEU A C 1
ATOM 719 O O . LEU A 1 86 ? -25.198 10.305 36.936 1.00 85.19 86 LEU A O 1
ATOM 723 N N . LEU A 1 87 ? -24.644 8.600 35.581 1.00 84.50 87 LEU A N 1
ATOM 724 C CA . LEU A 1 87 ? -24.353 9.442 34.429 1.00 84.50 87 LEU A CA 1
ATOM 725 C C . LEU A 1 87 ? -25.668 9.859 33.745 1.00 84.50 87 LEU A C 1
ATOM 727 O O . LEU A 1 87 ? -26.481 8.979 33.451 1.00 84.50 87 LEU A O 1
ATOM 731 N N . PRO A 1 88 ? -25.857 11.160 33.468 1.00 82.44 88 PRO A N 1
ATOM 732 C CA . PRO A 1 88 ? -26.968 11.684 32.688 1.00 82.44 88 PRO A CA 1
ATOM 733 C C . PRO A 1 88 ? -27.159 10.992 31.333 1.00 82.44 88 PRO A C 1
ATOM 735 O O . PRO A 1 88 ? -26.201 10.493 30.736 1.00 82.44 88 PRO A O 1
ATOM 738 N N . GLU A 1 89 ? -28.397 10.990 30.834 1.00 77.38 89 GLU A N 1
ATOM 739 C CA . GLU A 1 89 ? -28.758 10.369 29.550 1.00 77.38 89 GLU A CA 1
ATOM 740 C C . GLU A 1 89 ? -28.110 11.058 28.335 1.00 77.38 89 GLU A C 1
ATOM 742 O O . GLU A 1 89 ? -27.904 10.420 27.305 1.00 77.38 89 GLU A O 1
ATOM 747 N N . ASP A 1 90 ? -27.744 12.338 28.450 1.00 80.00 90 ASP A N 1
ATOM 748 C CA . ASP A 1 90 ? -27.057 13.110 27.410 1.00 80.00 90 ASP A CA 1
ATOM 749 C C . ASP A 1 90 ? -25.566 12.762 27.279 1.00 80.00 90 ASP A C 1
ATOM 751 O O . ASP A 1 90 ? -24.945 13.070 26.258 1.00 80.00 90 ASP A O 1
ATOM 755 N N . ILE A 1 91 ? -24.982 12.075 28.267 1.00 78.81 91 ILE A N 1
ATOM 756 C CA . ILE A 1 91 ? -23.624 11.543 28.153 1.00 78.81 91 ILE A CA 1
ATOM 757 C C . ILE A 1 91 ? -23.694 10.207 27.404 1.00 78.81 91 ILE A C 1
ATOM 759 O O . ILE A 1 91 ? -24.266 9.248 27.925 1.00 78.81 91 ILE A O 1
ATOM 763 N N . PRO A 1 92 ? -23.064 10.075 26.219 1.00 78.12 92 PRO A N 1
ATOM 764 C CA . PRO A 1 92 ? -23.083 8.828 25.466 1.00 78.12 92 PRO A CA 1
ATOM 765 C C . PRO A 1 92 ? -22.384 7.718 26.260 1.00 78.12 92 PRO A C 1
ATOM 767 O O . PRO A 1 92 ? -21.154 7.680 26.389 1.00 78.12 92 PRO A O 1
ATOM 770 N N . GLN A 1 93 ? -23.188 6.811 26.814 1.00 80.69 93 GLN A N 1
ATOM 771 C CA . GLN A 1 93 ? -22.704 5.670 27.579 1.00 80.69 93 GLN A CA 1
ATOM 772 C C . GLN A 1 93 ? -22.373 4.503 26.650 1.00 80.69 93 GLN A C 1
ATOM 774 O O . GLN A 1 93 ? -23.151 4.130 25.772 1.00 80.69 93 GLN A O 1
ATOM 779 N N . VAL A 1 94 ? -21.211 3.894 26.863 1.00 81.06 94 VAL A N 1
ATOM 780 C CA . VAL A 1 94 ? -20.750 2.750 26.075 1.00 81.06 94 VAL A CA 1
ATOM 781 C C . VAL A 1 94 ? -21.197 1.445 26.748 1.00 81.06 94 VAL A C 1
ATOM 783 O O . VAL A 1 94 ? -21.042 1.303 27.965 1.00 81.06 94 VAL A O 1
ATOM 786 N N . PRO A 1 95 ? -21.699 0.440 26.001 1.00 78.25 95 PRO A N 1
ATOM 787 C CA . PRO A 1 95 ? -22.002 -0.865 26.577 1.00 78.25 95 PRO A CA 1
ATOM 788 C C . PRO A 1 95 ? -20.785 -1.466 27.292 1.00 78.25 95 PRO A C 1
ATOM 790 O O . PRO A 1 95 ? -19.674 -1.458 26.760 1.00 78.25 95 PRO A O 1
ATOM 793 N N . ARG A 1 96 ? -21.008 -2.036 28.484 1.00 80.12 96 ARG A N 1
ATOM 794 C CA . ARG A 1 96 ? -19.970 -2.627 29.355 1.00 80.12 96 ARG A CA 1
ATOM 795 C C . ARG A 1 96 ? -18.969 -1.612 29.927 1.00 80.12 96 ARG A C 1
ATOM 797 O O . ARG A 1 96 ? -17.908 -2.020 30.398 1.00 80.12 96 ARG A O 1
ATOM 804 N N . ALA A 1 97 ? -19.303 -0.319 29.954 1.00 82.94 97 ALA A N 1
ATOM 805 C CA . ALA A 1 97 ? -18.457 0.729 30.529 1.00 82.94 97 ALA A CA 1
ATOM 806 C C . ALA A 1 97 ? -17.982 0.397 31.953 1.00 82.94 97 ALA A C 1
ATOM 808 O O . ALA A 1 97 ? -16.789 0.469 32.257 1.00 82.94 97 ALA A O 1
ATOM 809 N N . LEU A 1 98 ? -18.896 -0.064 32.812 1.00 83.81 98 LEU A N 1
ATOM 810 C CA . LEU A 1 98 ? -18.583 -0.340 34.217 1.00 83.81 98 LEU A CA 1
ATOM 811 C C . LEU A 1 98 ? -17.722 -1.597 34.433 1.00 83.81 98 LEU A C 1
ATOM 813 O O . LEU A 1 98 ? -17.210 -1.816 35.530 1.00 83.81 98 LEU A O 1
ATOM 817 N N . HIS A 1 99 ? -17.451 -2.398 33.396 1.00 84.25 99 HIS A N 1
ATOM 818 C CA . HIS A 1 99 ? -16.445 -3.469 33.494 1.00 84.25 99 HIS A CA 1
ATOM 819 C C . HIS A 1 99 ? -15.036 -2.891 33.662 1.00 84.25 99 HIS A C 1
ATOM 821 O O . HIS A 1 99 ? -14.136 -3.585 34.127 1.00 84.25 99 HIS A O 1
ATOM 827 N N . ASN A 1 100 ? -14.836 -1.618 33.309 1.00 85.25 100 ASN A N 1
ATOM 828 C CA . ASN A 1 100 ? -13.587 -0.892 33.516 1.00 85.25 100 ASN A CA 1
ATOM 829 C C . ASN A 1 100 ? -13.581 -0.058 34.809 1.00 85.25 100 ASN A C 1
ATOM 831 O O . ASN A 1 100 ? -12.698 0.785 34.966 1.00 85.25 100 ASN A O 1
ATOM 835 N N . LEU A 1 101 ? -14.511 -0.305 35.744 1.00 88.88 101 LEU A N 1
ATOM 836 C CA . LEU A 1 101 ? -14.418 0.263 37.089 1.00 88.88 101 LEU A CA 1
ATOM 837 C C . LEU A 1 101 ? -13.068 -0.101 37.730 1.00 88.88 101 LEU A C 1
ATOM 839 O O . LEU A 1 101 ? -12.657 -1.269 37.692 1.00 88.88 101 LEU A O 1
ATOM 843 N N . PRO A 1 102 ? -12.352 0.878 38.302 1.00 88.75 102 PRO A N 1
ATOM 844 C CA . PRO A 1 102 ? -11.085 0.617 38.950 1.00 88.75 102 PRO A CA 1
ATOM 845 C C . PRO A 1 102 ? -11.338 -0.007 40.330 1.00 88.75 102 PRO A C 1
ATOM 847 O O . PRO A 1 102 ? -11.939 0.605 41.208 1.00 88.75 102 PRO A O 1
ATOM 850 N N . THR A 1 103 ? -10.876 -1.243 40.513 1.00 87.50 103 THR A N 1
ATOM 851 C CA . THR A 1 103 ? -10.933 -1.944 41.803 1.00 87.50 103 THR A CA 1
ATOM 852 C C . THR A 1 103 ? -10.068 -1.238 42.855 1.00 87.50 103 THR A C 1
ATOM 854 O O . THR A 1 103 ? -9.113 -0.533 42.511 1.00 87.50 103 THR A O 1
ATOM 857 N N . LEU A 1 104 ? -10.359 -1.442 44.144 1.00 86.50 104 LEU A N 1
ATOM 858 C CA . LEU A 1 104 ? -9.666 -0.786 45.264 1.00 86.50 104 LEU A CA 1
ATOM 859 C C . LEU A 1 104 ? -8.151 -1.044 45.221 1.00 86.50 104 LEU A C 1
ATOM 861 O O . LEU A 1 104 ? -7.348 -0.142 45.444 1.00 86.50 104 LEU A O 1
ATOM 865 N N . GLY A 1 105 ? -7.749 -2.242 44.786 1.00 87.50 105 GLY A N 1
ATOM 866 C CA . GLY A 1 105 ? -6.345 -2.618 44.575 1.00 87.50 105 GLY A CA 1
ATOM 867 C C . GLY A 1 105 ? -5.637 -1.932 43.395 1.00 87.50 105 GLY A C 1
ATOM 868 O O . GLY A 1 105 ? -4.556 -2.367 42.999 1.00 87.50 105 GLY A O 1
ATOM 869 N N . ARG A 1 106 ? -6.241 -0.914 42.772 1.00 89.19 106 ARG A N 1
ATOM 870 C CA . ARG A 1 106 ? -5.658 -0.135 41.663 1.00 89.19 106 ARG A CA 1
ATOM 871 C C . ARG A 1 106 ? -5.802 1.372 41.834 1.00 89.19 106 ARG A C 1
ATOM 873 O O . ARG A 1 106 ? -5.435 2.113 40.920 1.00 89.19 106 ARG A O 1
ATOM 880 N N . VAL A 1 107 ? -6.334 1.832 42.962 1.00 93.00 107 VAL A N 1
ATOM 881 C CA . VAL A 1 107 ? -6.594 3.254 43.197 1.00 93.00 107 VAL A CA 1
ATOM 882 C C . VAL A 1 107 ? -5.901 3.743 44.454 1.00 93.00 107 VAL A C 1
ATOM 884 O O . VAL A 1 107 ? -5.787 3.016 45.436 1.00 93.00 107 VAL A O 1
ATOM 887 N N . LEU A 1 108 ? -5.453 4.992 44.412 1.00 93.62 108 LEU A N 1
ATOM 888 C CA . LEU A 1 108 ? -5.125 5.788 45.588 1.00 93.62 108 LEU A CA 1
ATOM 889 C C . LEU A 1 108 ? -5.974 7.045 45.512 1.00 93.62 108 LEU A C 1
ATOM 891 O O . LEU A 1 108 ? -5.760 7.886 44.639 1.00 93.62 108 LEU A O 1
ATOM 895 N N . GLY A 1 109 ? -6.966 7.135 46.387 1.00 94.06 109 GLY A N 1
ATOM 896 C CA . GLY A 1 109 ? -7.874 8.264 46.446 1.00 94.06 109 GLY A CA 1
ATOM 897 C C . GLY A 1 109 ? -7.915 8.899 47.820 1.00 94.06 109 GLY A C 1
ATOM 898 O O . GLY A 1 109 ? -7.871 8.213 48.841 1.00 94.06 109 GLY A O 1
ATOM 899 N N . ILE A 1 110 ? -8.034 10.218 47.824 1.00 95.00 110 ILE A N 1
ATOM 900 C CA . ILE A 1 110 ? -8.231 11.024 49.020 1.00 95.00 110 ILE A CA 1
ATOM 901 C C . ILE A 1 110 ? -9.472 11.871 48.789 1.00 95.00 110 ILE A C 1
ATOM 903 O O . ILE A 1 110 ? -9.572 12.569 47.783 1.00 95.00 110 ILE A O 1
ATOM 907 N N . VAL A 1 111 ? -10.404 11.810 49.731 1.00 95.94 111 VAL A N 1
ATOM 908 C CA . VAL A 1 111 ? -11.600 12.644 49.798 1.00 95.94 111 VAL A CA 1
ATOM 909 C C . VAL A 1 111 ? -11.477 13.488 51.058 1.00 95.94 111 VAL A C 1
ATOM 911 O O . VAL A 1 111 ? -11.524 12.960 52.164 1.00 95.94 111 VAL A O 1
ATOM 914 N N . ASN A 1 112 ? -11.277 14.788 50.892 1.00 94.38 112 ASN A N 1
ATOM 915 C CA . ASN A 1 112 ? -11.194 15.739 51.989 1.00 94.38 112 ASN A CA 1
ATOM 916 C C . ASN A 1 112 ? -12.558 16.389 52.208 1.00 94.38 112 ASN A C 1
ATOM 918 O O . ASN A 1 112 ? -13.121 17.010 51.300 1.00 94.38 112 ASN A O 1
ATOM 922 N N . VAL A 1 113 ? -13.041 16.272 53.436 1.00 92.81 113 VAL A N 1
ATOM 923 C CA . VAL A 1 113 ? -14.203 16.977 53.965 1.00 92.81 113 VAL A CA 1
ATOM 924 C C . VAL A 1 113 ? -13.777 17.792 55.188 1.00 92.81 113 VAL A C 1
ATOM 926 O O . VAL A 1 113 ? -12.705 17.572 55.756 1.00 92.81 113 VAL A O 1
ATOM 929 N N . ASN A 1 114 ? -14.589 18.770 55.573 1.00 91.81 114 ASN A N 1
ATOM 930 C CA . ASN A 1 114 ? -14.435 19.454 56.850 1.00 91.81 114 ASN A CA 1
ATOM 931 C C . ASN A 1 114 ? -15.815 19.633 57.477 1.00 91.81 114 ASN A C 1
ATOM 933 O O . ASN A 1 114 ? -16.554 20.534 57.095 1.00 91.81 114 ASN A O 1
ATOM 937 N N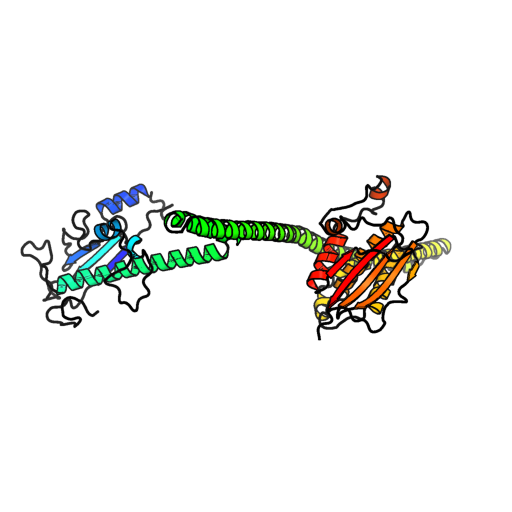 . THR A 1 115 ? -16.165 18.785 58.439 1.00 90.00 115 THR A N 1
ATOM 938 C CA . THR A 1 115 ? -17.456 18.838 59.142 1.00 90.00 115 THR A CA 1
ATOM 939 C C . THR A 1 115 ? -17.634 20.112 59.976 1.00 90.00 115 THR A C 1
ATOM 941 O O . THR A 1 115 ? -18.757 20.443 60.347 1.00 90.00 115 THR A O 1
ATOM 944 N N . SER A 1 116 ? -16.555 20.867 60.232 1.00 87.81 116 SER A N 1
ATOM 945 C CA . SER A 1 116 ? -16.642 22.200 60.852 1.00 87.81 116 SER A CA 1
ATOM 946 C C . SER A 1 116 ? -17.141 23.265 59.871 1.00 87.81 116 SER A C 1
ATOM 948 O O . SER A 1 116 ? -17.838 24.189 60.282 1.00 87.81 116 SER A O 1
ATOM 950 N N . ASP A 1 117 ? -16.812 23.116 58.584 1.00 87.38 117 ASP A N 1
ATOM 951 C CA . ASP A 1 117 ? -17.214 24.040 57.514 1.00 87.38 117 ASP A CA 1
ATOM 952 C C . ASP A 1 117 ? -18.485 23.558 56.782 1.00 87.38 117 ASP A C 1
ATOM 954 O O . ASP A 1 117 ? -19.194 24.353 56.165 1.00 87.38 117 ASP A O 1
ATOM 958 N N . GLU A 1 118 ? -18.796 22.260 56.865 1.00 89.06 118 GLU A N 1
ATOM 959 C CA . GLU A 1 118 ? -19.955 21.604 56.251 1.00 89.06 118 GLU A CA 1
ATOM 960 C C . GLU A 1 118 ? -21.002 21.196 57.307 1.00 89.06 118 GLU A C 1
ATOM 962 O O . GLU A 1 118 ? -21.007 20.049 57.757 1.00 89.06 118 GLU A O 1
ATOM 967 N N . PRO A 1 119 ? -21.953 22.077 57.681 1.00 85.50 119 PRO A N 1
ATOM 968 C CA . PRO A 1 119 ? -22.892 21.827 58.786 1.00 85.50 119 PRO A CA 1
ATOM 969 C C . PRO A 1 119 ? -23.853 20.648 58.542 1.00 85.50 119 PRO A C 1
ATOM 971 O O . PRO A 1 119 ? -24.420 20.084 59.484 1.00 85.50 119 PRO A O 1
ATOM 974 N N . ASN A 1 120 ? -24.040 20.273 57.275 1.00 90.75 120 ASN A N 1
ATOM 975 C CA . ASN A 1 120 ? -24.959 19.218 56.843 1.00 90.75 120 ASN A CA 1
ATOM 976 C C . ASN A 1 120 ? -24.301 17.826 56.874 1.00 90.75 120 ASN A C 1
ATOM 978 O O . ASN A 1 120 ? -24.989 16.799 56.816 1.00 90.75 120 ASN A O 1
ATOM 982 N N . LEU A 1 121 ? -22.970 17.784 56.990 1.00 91.44 121 LEU A N 1
ATOM 983 C CA . LEU A 1 121 ? -22.179 16.569 57.086 1.00 91.44 121 LEU A CA 1
ATOM 984 C C . LEU A 1 121 ? -21.715 16.387 58.535 1.00 91.44 121 LEU A C 1
ATOM 986 O O . LEU A 1 121 ? -21.031 17.236 59.095 1.00 91.44 121 LEU A O 1
ATOM 990 N N . LYS A 1 122 ? -22.097 15.273 59.166 1.00 89.62 122 LYS A N 1
ATOM 991 C CA . LYS A 1 122 ? -21.850 15.054 60.599 1.00 89.62 122 LYS A CA 1
ATOM 992 C C . LYS A 1 122 ? -21.026 13.806 60.842 1.00 89.62 122 LYS A C 1
ATOM 994 O O . LYS A 1 122 ? -21.343 12.751 60.302 1.00 89.62 122 LYS A O 1
ATOM 999 N N . ASN A 1 123 ? -20.053 13.890 61.739 1.00 88.44 123 ASN A N 1
ATOM 1000 C CA . ASN A 1 123 ? -19.380 12.708 62.272 1.00 88.44 123 ASN A CA 1
ATOM 1001 C C . ASN A 1 123 ? -20.272 11.947 63.253 1.00 88.44 123 ASN A C 1
ATOM 1003 O O . ASN A 1 123 ? -21.095 12.533 63.957 1.00 88.44 123 ASN A O 1
ATOM 1007 N N . MET A 1 124 ? -20.063 10.637 63.336 1.00 88.69 124 MET A N 1
ATOM 1008 C CA . MET A 1 124 ? -20.546 9.841 64.459 1.00 88.69 124 MET A CA 1
ATOM 1009 C C . MET A 1 124 ? -19.828 10.254 65.752 1.00 88.69 124 MET A C 1
ATOM 1011 O O . MET A 1 124 ? -18.735 10.822 65.722 1.00 88.69 124 MET A O 1
ATOM 1015 N N . ILE A 1 125 ? -20.421 9.926 66.903 1.00 83.25 125 ILE A N 1
ATOM 1016 C CA . ILE A 1 125 ? -19.859 10.228 68.235 1.00 83.25 125 ILE A CA 1
ATOM 1017 C C . ILE A 1 125 ? -18.438 9.655 68.385 1.00 83.25 125 ILE A C 1
ATOM 1019 O O . ILE A 1 125 ? -17.563 10.286 68.968 1.00 83.25 125 ILE A O 1
ATOM 1023 N N . THR A 1 126 ? -18.195 8.490 67.787 1.00 84.38 126 THR A N 1
ATOM 1024 C CA . THR A 1 126 ? -16.914 7.774 67.730 1.00 84.38 126 THR A CA 1
ATOM 1025 C C . THR A 1 126 ? -15.854 8.442 66.843 1.00 84.38 126 THR A C 1
ATOM 1027 O O . THR A 1 126 ? -14.697 8.035 66.894 1.00 84.38 126 THR A O 1
ATOM 1030 N N . ARG A 1 127 ? -16.217 9.461 66.044 1.00 82.88 127 ARG A N 1
ATOM 1031 C CA . ARG A 1 127 ? -15.348 10.181 65.083 1.00 82.88 127 ARG A CA 1
ATOM 1032 C C . ARG A 1 127 ? -14.603 9.292 64.083 1.00 82.88 127 ARG A C 1
ATOM 1034 O O . ARG A 1 127 ? -13.587 9.682 63.519 1.00 82.88 127 ARG A O 1
ATOM 1041 N N . ASP A 1 128 ? -15.118 8.099 63.845 1.00 86.12 128 ASP A N 1
ATOM 1042 C CA . ASP A 1 128 ? -14.543 7.108 62.943 1.00 86.12 128 ASP A CA 1
ATOM 1043 C C . ASP A 1 128 ? -15.285 7.030 61.597 1.00 86.12 128 ASP A C 1
ATOM 1045 O O . ASP A 1 128 ? -14.755 6.492 60.619 1.00 86.12 128 ASP A O 1
ATOM 1049 N N . ARG A 1 129 ? -16.510 7.566 61.539 1.00 90.31 129 ARG A N 1
ATOM 1050 C CA . ARG A 1 129 ? -17.409 7.533 60.381 1.00 90.31 129 ARG A CA 1
ATOM 1051 C C . ARG A 1 129 ? -18.243 8.800 60.267 1.00 90.31 129 ARG A C 1
ATOM 1053 O O . ARG A 1 129 ? -18.526 9.467 61.263 1.00 90.31 129 ARG A O 1
ATOM 1060 N N . LEU A 1 130 ? -18.713 9.060 59.052 1.00 92.56 130 LEU A N 1
ATOM 1061 C CA . LEU A 1 130 ? -19.747 10.050 58.781 1.00 92.56 130 LEU A CA 1
ATOM 1062 C C . LEU A 1 130 ? -21.130 9.424 58.993 1.00 92.56 130 LEU A C 1
ATOM 1064 O O . LEU A 1 130 ? -21.368 8.253 58.692 1.00 92.56 130 LEU A O 1
ATOM 1068 N N . THR A 1 131 ? -22.047 10.221 59.521 1.00 91.75 131 THR A N 1
ATOM 1069 C CA . THR A 1 131 ? -23.457 9.870 59.683 1.00 91.75 131 THR A CA 1
ATOM 1070 C C . THR A 1 131 ? -24.133 9.912 58.319 1.00 91.75 131 THR A C 1
ATOM 1072 O O . THR A 1 131 ? -23.872 10.814 57.526 1.00 91.75 131 THR A O 1
ATOM 1075 N N . LYS A 1 132 ? -25.033 8.962 58.053 1.00 90.00 132 LYS A N 1
ATOM 1076 C CA . LYS A 1 132 ? -25.828 8.956 56.821 1.00 90.00 132 LYS A CA 1
ATOM 1077 C C . LYS A 1 132 ? -26.812 10.128 56.826 1.00 90.00 132 LYS A C 1
ATOM 1079 O O . LYS A 1 132 ? -27.831 10.085 57.511 1.00 90.00 132 LYS A O 1
ATOM 1084 N N . THR A 1 133 ? -26.473 11.170 56.082 1.00 91.56 133 THR A N 1
ATOM 1085 C CA . THR A 1 133 ? -27.301 12.346 55.796 1.00 91.56 133 THR A CA 1
ATOM 1086 C C . THR A 1 133 ? -27.391 12.546 54.281 1.00 91.56 133 THR A C 1
ATOM 1088 O O . THR A 1 133 ? -26.636 11.931 53.532 1.00 91.56 133 THR A O 1
ATOM 1091 N N . ILE A 1 134 ? -28.261 13.449 53.822 1.00 90.00 134 ILE A N 1
ATOM 1092 C CA . ILE A 1 134 ? -28.334 13.856 52.405 1.00 90.00 134 ILE A CA 1
ATOM 1093 C C . ILE A 1 134 ? -26.955 14.321 51.904 1.00 90.00 134 ILE A C 1
ATOM 1095 O O . ILE A 1 134 ? -26.507 13.890 50.848 1.00 90.00 134 ILE A O 1
ATOM 1099 N N . ALA A 1 135 ? -26.223 15.107 52.701 1.00 91.38 135 ALA A N 1
ATOM 1100 C CA . ALA A 1 135 ? -24.859 15.521 52.368 1.00 91.38 135 ALA A CA 1
ATOM 1101 C C . ALA A 1 135 ? -23.858 14.351 52.271 1.00 91.38 135 ALA A C 1
ATOM 1103 O O . ALA A 1 135 ? -22.915 14.407 51.483 1.00 91.38 135 ALA A O 1
ATOM 1104 N N . TYR A 1 136 ? -24.041 13.278 53.049 1.00 92.69 136 TYR A N 1
ATOM 1105 C CA . TYR A 1 136 ? -23.236 12.063 52.893 1.00 92.69 136 TYR A CA 1
ATOM 1106 C C . TYR A 1 136 ? -23.558 11.341 51.578 1.00 92.69 136 TYR A C 1
ATOM 1108 O O . TYR A 1 136 ? -22.646 10.898 50.881 1.00 92.69 136 TYR A O 1
ATOM 1116 N N . ASP A 1 137 ? -24.833 11.253 51.207 1.00 91.06 137 ASP A N 1
ATOM 1117 C CA . ASP A 1 137 ? -25.237 10.638 49.941 1.00 91.06 137 ASP A CA 1
ATOM 1118 C C . ASP A 1 137 ? -24.765 11.474 48.735 1.00 91.06 137 ASP A C 1
ATOM 1120 O O . ASP A 1 137 ? -24.301 10.910 47.741 1.00 91.06 137 ASP A O 1
ATOM 1124 N N . ASP A 1 138 ? -24.760 12.809 48.844 1.00 91.12 138 ASP A N 1
ATOM 1125 C CA . ASP A 1 138 ? -24.144 13.711 47.859 1.00 91.12 138 ASP A CA 1
ATOM 1126 C C . ASP A 1 138 ? -22.641 13.450 47.716 1.00 91.12 138 ASP A C 1
ATOM 1128 O O . ASP A 1 138 ? -22.125 13.396 46.598 1.00 91.12 138 ASP A O 1
ATOM 1132 N N . LEU A 1 139 ? -21.932 13.262 48.837 1.00 93.25 139 LEU A N 1
ATOM 1133 C CA . LEU A 1 139 ? -20.502 12.949 48.854 1.00 93.25 139 LEU A CA 1
ATOM 1134 C C . LEU A 1 139 ? -20.224 11.650 48.091 1.00 93.25 139 LEU A C 1
ATOM 1136 O O . LEU A 1 139 ? -19.401 11.626 47.174 1.00 93.25 139 LEU A O 1
ATOM 1140 N N . VAL A 1 140 ? -20.936 10.578 48.453 1.00 92.94 140 VAL A N 1
ATOM 1141 C CA . VAL A 1 140 ? -20.834 9.261 47.808 1.00 92.94 140 VAL A CA 1
ATOM 1142 C C . VAL A 1 140 ? -21.122 9.383 46.316 1.00 92.94 140 VAL A C 1
ATOM 1144 O O . VAL A 1 140 ? -20.336 8.909 45.495 1.00 92.94 140 VAL A O 1
ATOM 1147 N N . THR A 1 141 ? -22.221 10.045 45.959 1.00 90.69 141 THR A N 1
ATOM 1148 C CA . THR A 1 141 ? -22.679 10.164 44.572 1.00 90.69 141 THR A CA 1
ATOM 1149 C C . THR A 1 141 ? -21.707 10.976 43.729 1.00 90.69 141 THR A C 1
ATOM 1151 O O . THR A 1 141 ? -21.359 10.553 42.633 1.00 90.69 141 THR A O 1
ATOM 1154 N N . THR A 1 142 ? -21.201 12.094 44.249 1.00 91.62 142 THR A N 1
ATOM 1155 C CA . THR A 1 142 ? -20.254 12.964 43.537 1.00 91.62 142 THR A CA 1
ATOM 1156 C C . THR A 1 142 ? -18.940 12.240 43.253 1.00 91.62 142 THR A C 1
ATOM 1158 O O . THR A 1 142 ? -18.437 12.261 42.127 1.00 91.62 142 THR A O 1
ATOM 1161 N N . VAL A 1 143 ? -18.390 11.552 44.258 1.00 94.06 143 VAL A N 1
ATOM 1162 C CA . VAL A 1 143 ? -17.160 10.770 44.086 1.00 94.06 143 VAL A CA 1
ATOM 1163 C C . VAL A 1 143 ? -17.404 9.611 43.119 1.00 94.06 143 VAL A C 1
ATOM 1165 O O . VAL A 1 143 ? -16.587 9.360 42.230 1.00 94.06 143 VAL A O 1
ATOM 1168 N N . ARG A 1 144 ? -18.546 8.923 43.238 1.00 92.56 144 ARG A N 1
ATOM 1169 C CA . ARG A 1 144 ? -18.876 7.793 42.369 1.00 92.56 144 ARG A CA 1
ATOM 1170 C C . ARG A 1 144 ? -19.116 8.212 40.921 1.00 92.56 144 ARG A C 1
ATOM 1172 O O . ARG A 1 144 ? -18.650 7.522 40.019 1.00 92.56 144 ARG A O 1
ATOM 1179 N N . TYR A 1 145 ? -19.760 9.352 40.699 1.00 91.94 145 TYR A N 1
ATOM 1180 C CA . TYR A 1 145 ? -19.976 9.932 39.378 1.00 91.94 145 TYR A CA 1
ATOM 1181 C C . TYR A 1 145 ? -18.659 10.089 38.610 1.00 91.94 145 TYR A C 1
ATOM 1183 O O . TYR A 1 145 ? -18.552 9.658 37.464 1.00 91.94 145 TYR A O 1
ATOM 1191 N N . ALA A 1 146 ? -17.625 10.644 39.253 1.00 93.00 146 ALA A N 1
ATOM 1192 C CA . ALA A 1 146 ? -16.321 10.835 3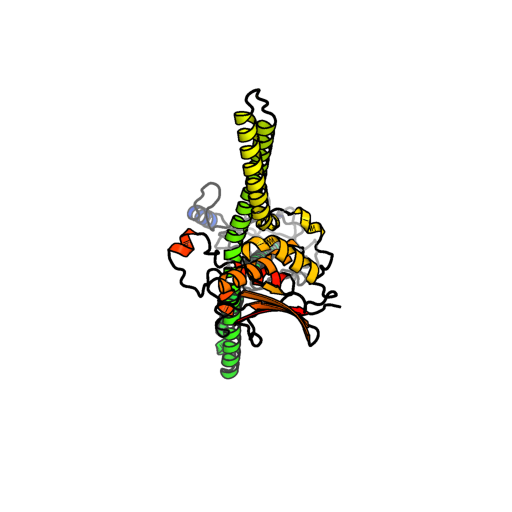8.618 1.00 93.00 146 ALA A CA 1
ATOM 1193 C C . ALA A 1 146 ? -15.668 9.504 38.197 1.00 93.00 146 ALA A C 1
ATOM 1195 O O . ALA A 1 146 ? -15.013 9.427 37.155 1.00 93.00 146 ALA A O 1
ATOM 1196 N N . ILE A 1 147 ? -15.866 8.443 38.984 1.00 93.25 147 ILE A N 1
ATOM 1197 C CA . ILE A 1 147 ? -15.318 7.111 38.702 1.00 93.25 147 ILE A CA 1
ATOM 1198 C C . ILE A 1 147 ? -16.098 6.411 37.583 1.00 93.25 147 ILE A C 1
ATOM 1200 O O . ILE A 1 147 ? -15.490 5.803 36.699 1.00 93.25 147 ILE A O 1
ATOM 1204 N N . ASP A 1 148 ? -17.427 6.513 37.591 1.00 92.12 148 ASP A N 1
ATOM 1205 C CA . ASP A 1 148 ? -18.279 5.981 36.526 1.00 92.12 148 ASP A CA 1
ATOM 1206 C C . ASP A 1 148 ? -17.985 6.687 35.192 1.00 92.12 148 ASP A C 1
ATOM 1208 O O . ASP A 1 148 ? -17.854 6.026 34.158 1.00 92.12 148 ASP A O 1
ATOM 1212 N N . TRP A 1 149 ? -17.781 8.009 35.220 1.00 92.44 149 TRP A N 1
ATOM 1213 C CA . TRP A 1 149 ? -17.351 8.784 34.055 1.00 92.44 149 TRP A CA 1
ATOM 1214 C C . TRP A 1 149 ? -15.990 8.311 33.528 1.00 92.44 149 TRP A C 1
ATOM 1216 O O . TRP A 1 149 ? -15.853 8.032 32.336 1.00 92.44 149 TRP A O 1
ATOM 1226 N N . TYR A 1 150 ? -15.002 8.121 34.412 1.00 92.88 150 TYR A N 1
ATOM 1227 C CA . TYR A 1 150 ? -13.705 7.546 34.039 1.00 92.88 150 TYR A CA 1
ATOM 1228 C C . TYR A 1 150 ? -13.854 6.177 33.358 1.00 92.88 150 TYR A C 1
ATOM 1230 O O . TYR A 1 150 ? -13.241 5.929 32.317 1.00 92.88 150 TYR A O 1
ATOM 1238 N N . ALA A 1 151 ? -14.669 5.282 33.926 1.00 90.88 151 ALA A N 1
ATOM 1239 C CA . ALA A 1 151 ? -14.878 3.947 33.374 1.00 90.88 151 ALA A CA 1
ATOM 1240 C C . ALA A 1 151 ? -15.512 4.007 31.971 1.00 90.88 151 ALA A C 1
ATOM 1242 O O . ALA A 1 151 ? -15.099 3.259 31.075 1.00 90.88 151 ALA A O 1
ATOM 1243 N N . ASN A 1 152 ? -16.454 4.931 31.755 1.00 90.88 152 ASN A N 1
ATOM 1244 C CA . ASN A 1 152 ? -17.051 5.184 30.445 1.00 90.88 152 ASN A CA 1
ATOM 1245 C C . ASN A 1 152 ? -16.009 5.672 29.426 1.00 90.88 152 ASN A C 1
ATOM 1247 O O . ASN A 1 152 ? -15.855 5.064 28.367 1.00 90.88 152 ASN A O 1
ATOM 1251 N N . GLU A 1 153 ? -15.218 6.688 29.776 1.00 90.81 153 GLU A N 1
ATOM 1252 C CA . GLU A 1 153 ? -14.196 7.265 28.891 1.00 90.81 153 GLU A CA 1
ATOM 1253 C C . GLU A 1 153 ? -13.085 6.271 28.527 1.00 90.81 153 GLU A C 1
ATOM 1255 O O . GLU A 1 153 ? -12.670 6.180 27.370 1.00 90.81 153 GLU A O 1
ATOM 1260 N N . VAL A 1 154 ? -12.619 5.459 29.481 1.00 89.25 154 VAL A N 1
ATOM 1261 C CA . VAL A 1 154 ? -11.629 4.405 29.198 1.00 89.25 154 VAL A CA 1
ATOM 1262 C C . VAL A 1 154 ? -12.191 3.358 28.240 1.00 89.25 154 VAL A C 1
ATOM 1264 O O . VAL A 1 154 ? -11.473 2.866 27.369 1.00 89.25 154 VAL A O 1
ATOM 1267 N N . THR A 1 155 ? -13.466 3.003 28.391 1.00 87.19 155 THR A N 1
ATOM 1268 C CA . THR A 1 155 ? -14.122 2.029 27.509 1.00 87.19 155 THR A CA 1
ATOM 1269 C C . THR A 1 155 ? -14.285 2.591 26.104 1.00 87.19 155 THR A C 1
ATOM 1271 O O . THR A 1 155 ? -13.973 1.899 25.135 1.00 87.19 155 THR A O 1
ATOM 1274 N N . LYS A 1 156 ? -14.689 3.860 25.995 1.00 87.44 156 LYS A N 1
ATOM 1275 C CA . LYS A 1 156 ? -14.775 4.587 24.729 1.00 87.44 156 LYS A CA 1
ATOM 1276 C C . LYS A 1 156 ? -13.429 4.603 24.004 1.00 87.44 156 LYS A C 1
ATOM 1278 O O . LYS A 1 156 ? -13.351 4.118 22.880 1.00 87.44 156 LYS A O 1
ATOM 1283 N N . LYS A 1 157 ? -12.351 5.012 24.683 1.00 86.38 157 LYS A N 1
ATOM 1284 C CA . LYS A 1 157 ? -10.993 5.006 24.110 1.00 86.38 157 LYS A CA 1
ATOM 1285 C C . LYS A 1 157 ? -10.544 3.623 23.652 1.00 86.38 157 LYS A C 1
ATOM 1287 O O . LYS A 1 157 ? -10.022 3.491 22.555 1.00 86.38 157 LYS A O 1
ATOM 1292 N N . LYS A 1 158 ? -10.789 2.573 24.443 1.00 83.94 158 LYS A N 1
ATOM 1293 C CA . LYS A 1 158 ? -10.459 1.193 24.039 1.00 83.94 158 LYS A CA 1
ATOM 1294 C C . LYS A 1 158 ? -11.231 0.743 22.800 1.00 83.94 158 LYS A C 1
ATOM 1296 O O . LYS A 1 158 ? -10.706 -0.042 22.015 1.00 83.94 158 LYS A O 1
ATOM 1301 N N . ASN A 1 159 ? -12.478 1.178 22.644 1.00 82.19 159 ASN A N 1
ATOM 1302 C CA . ASN A 1 159 ? -13.265 0.865 21.456 1.00 82.19 159 ASN A CA 1
ATOM 1303 C C . ASN A 1 159 ? -12.752 1.636 20.237 1.00 82.19 159 ASN A C 1
ATOM 1305 O O . ASN A 1 159 ? -12.582 1.017 19.193 1.00 82.19 159 ASN A O 1
ATOM 1309 N N . GLU A 1 160 ? -12.418 2.918 20.393 1.00 80.25 160 GLU A N 1
ATOM 1310 C CA . GLU A 1 160 ? -11.793 3.737 19.346 1.00 80.25 160 GLU A CA 1
ATOM 1311 C C . GLU A 1 160 ? -10.424 3.178 18.919 1.00 80.25 160 GLU A C 1
ATOM 1313 O O . GLU A 1 160 ? -10.141 3.087 17.728 1.00 80.25 160 GLU A O 1
ATOM 1318 N N . GLU A 1 161 ? -9.581 2.744 19.864 1.00 76.88 161 GLU A N 1
ATOM 1319 C CA . GLU A 1 161 ? -8.301 2.073 19.583 1.00 76.88 161 GLU A CA 1
ATOM 1320 C C . GLU A 1 161 ? -8.521 0.764 18.820 1.00 76.88 161 GLU A C 1
ATOM 1322 O O . GLU A 1 161 ? -7.921 0.558 17.768 1.00 76.88 161 GLU A O 1
ATOM 1327 N N . LYS A 1 162 ? -9.457 -0.079 19.274 1.00 70.50 162 LYS A N 1
ATOM 1328 C CA . LYS A 1 162 ? -9.834 -1.299 18.549 1.00 70.50 162 LYS A CA 1
ATOM 1329 C C . LYS A 1 162 ? -10.406 -1.008 17.167 1.00 70.50 162 LYS A C 1
ATOM 1331 O O . LYS A 1 162 ? -10.257 -1.826 16.274 1.00 70.50 162 LYS A O 1
ATOM 1336 N N . GLU A 1 163 ? -11.122 0.092 16.975 1.00 63.88 163 GLU A N 1
ATOM 1337 C CA . GLU A 1 163 ? -11.643 0.487 15.664 1.00 63.88 163 GLU A CA 1
ATOM 1338 C C . GLU A 1 163 ? -10.546 1.006 14.734 1.00 63.88 163 GLU A C 1
ATOM 1340 O O . GLU A 1 163 ? -10.569 0.692 13.545 1.00 63.88 163 GLU A O 1
ATOM 1345 N N . ARG A 1 164 ? -9.544 1.711 15.270 1.00 61.72 164 ARG A N 1
ATOM 1346 C CA . ARG A 1 164 ? -8.332 2.090 14.530 1.00 61.72 164 ARG A CA 1
ATOM 1347 C C . ARG A 1 164 ? -7.479 0.881 14.160 1.00 61.72 164 ARG A C 1
ATOM 1349 O O . ARG A 1 164 ? -6.971 0.828 13.053 1.00 61.72 164 ARG A O 1
ATOM 1356 N N . GLU A 1 165 ? -7.358 -0.113 15.033 1.00 54.78 165 GLU A N 1
ATOM 1357 C CA . GLU A 1 165 ? -6.680 -1.371 14.692 1.00 54.78 165 GLU A CA 1
ATOM 1358 C C . GLU A 1 165 ? -7.484 -2.179 13.652 1.00 54.78 165 GLU A C 1
ATOM 1360 O O . GLU A 1 165 ? -6.907 -2.730 12.713 1.00 54.78 165 GLU A O 1
ATOM 1365 N N . LYS A 1 166 ? -8.825 -2.164 13.740 1.00 50.53 166 LYS A N 1
ATOM 1366 C CA . LYS A 1 166 ? -9.738 -2.775 12.752 1.00 50.53 166 LYS A CA 1
ATOM 1367 C C . LYS A 1 166 ? -9.714 -2.099 11.375 1.00 50.53 166 LYS A C 1
ATOM 1369 O O . LYS A 1 166 ? -10.100 -2.731 10.389 1.00 50.53 166 LYS A O 1
ATOM 1374 N N . SER A 1 167 ? -9.325 -0.825 11.265 1.00 50.22 167 SER A N 1
ATOM 1375 C CA . SER A 1 167 ? -9.236 -0.148 9.960 1.00 50.22 167 SER A CA 1
ATOM 1376 C C . SER A 1 167 ? -8.023 -0.611 9.145 1.00 50.22 167 SER A C 1
ATOM 1378 O O . SER A 1 167 ? -8.072 -0.564 7.919 1.00 50.22 167 SER A O 1
ATOM 1380 N N . THR A 1 168 ? -6.998 -1.151 9.810 1.00 52.97 168 THR A N 1
ATOM 1381 C CA . THR A 1 168 ? -5.847 -1.845 9.205 1.00 52.97 168 THR A CA 1
ATOM 1382 C C . THR A 1 168 ? -6.037 -3.351 9.032 1.00 52.97 168 THR A C 1
ATOM 1384 O O . THR A 1 168 ? -5.184 -4.005 8.436 1.00 52.97 168 THR A O 1
ATOM 1387 N N . GLU A 1 169 ? -7.125 -3.920 9.547 1.00 56.19 169 GLU A N 1
ATOM 1388 C CA . GLU A 1 169 ? -7.359 -5.358 9.477 1.00 56.19 169 GLU A CA 1
ATOM 1389 C C . GLU A 1 169 ? -7.729 -5.765 8.037 1.00 56.19 169 GLU A C 1
ATOM 1391 O O . GLU A 1 169 ? -8.665 -5.184 7.467 1.00 56.19 169 GLU A O 1
ATOM 1396 N N . PRO A 1 170 ? -7.014 -6.742 7.440 1.00 60.03 170 PRO A N 1
ATOM 1397 C CA . PRO A 1 170 ? -7.377 -7.375 6.180 1.00 60.03 170 PRO A CA 1
ATOM 1398 C C . PRO A 1 170 ? -8.883 -7.629 6.072 1.00 60.03 170 PRO A C 1
ATOM 1400 O O . PRO A 1 170 ? -9.496 -8.144 7.007 1.00 60.03 170 PRO A O 1
ATOM 1403 N N . THR A 1 171 ? -9.488 -7.293 4.931 1.00 63.78 171 THR A N 1
ATOM 1404 C CA . THR A 1 171 ? -10.924 -7.506 4.698 1.00 63.78 171 THR A CA 1
ATOM 1405 C C . THR A 1 171 ? -11.323 -8.967 4.952 1.00 63.78 171 THR A C 1
ATOM 1407 O O . THR A 1 171 ? -12.406 -9.200 5.478 1.00 63.78 171 THR A O 1
ATOM 1410 N N . SER A 1 172 ? -10.430 -9.935 4.704 1.00 64.88 172 SER A N 1
ATOM 1411 C CA . SER A 1 172 ? -10.633 -11.353 5.030 1.00 64.88 172 SER A CA 1
ATOM 1412 C C . SER A 1 172 ? -10.931 -11.612 6.515 1.00 64.88 172 SER A C 1
ATOM 1414 O O . SER A 1 172 ? -11.860 -12.349 6.830 1.00 64.88 172 SER A O 1
ATOM 1416 N N . LEU A 1 173 ? -10.216 -10.957 7.436 1.00 65.00 173 LEU A N 1
ATOM 1417 C CA . LEU A 1 173 ? -10.394 -11.121 8.887 1.00 65.00 173 LEU A CA 1
ATOM 1418 C C . LEU A 1 173 ? -11.718 -10.516 9.381 1.00 65.00 173 LEU A C 1
ATOM 1420 O O . LEU A 1 173 ? -12.286 -10.969 10.376 1.00 65.00 173 LEU A O 1
ATOM 1424 N N . LYS A 1 174 ? -12.264 -9.521 8.664 1.00 69.12 174 LYS A N 1
ATOM 1425 C CA . LYS A 1 174 ? -13.602 -8.981 8.955 1.00 69.12 174 LYS A CA 1
ATOM 1426 C C . LYS A 1 174 ? -14.689 -10.015 8.669 1.00 69.12 174 LYS A C 1
ATOM 1428 O O . LYS A 1 174 ? -15.633 -10.106 9.449 1.00 69.12 174 LYS A O 1
ATOM 1433 N N . PHE A 1 175 ? -14.539 -10.799 7.601 1.00 70.31 175 PHE A N 1
ATOM 1434 C CA . PHE A 1 175 ? -15.481 -11.861 7.243 1.00 70.31 175 PHE A CA 1
ATOM 1435 C C . PHE A 1 175 ? -15.356 -13.094 8.146 1.00 70.31 175 PHE A C 1
ATOM 1437 O O . PHE A 1 175 ? -16.382 -13.600 8.588 1.00 70.31 175 PHE A O 1
ATOM 1444 N N . GLU A 1 176 ? -14.145 -13.479 8.566 1.00 70.69 176 GLU A N 1
ATOM 1445 C CA . GLU A 1 176 ? -13.962 -14.521 9.599 1.00 70.69 176 GLU A CA 1
ATOM 1446 C C . GLU A 1 176 ? -14.683 -14.163 10.909 1.00 70.69 176 GLU A C 1
ATOM 1448 O O . GLU A 1 176 ? -15.228 -15.018 11.606 1.00 70.69 176 GLU A O 1
ATOM 1453 N N . ARG A 1 177 ? -14.756 -12.872 11.250 1.00 73.50 177 ARG A N 1
ATOM 1454 C CA . ARG A 1 177 ? -15.499 -12.431 12.434 1.00 73.50 177 ARG A CA 1
ATOM 1455 C C . ARG A 1 177 ? -17.010 -12.430 12.235 1.00 73.50 177 ARG A C 1
ATOM 1457 O O . ARG A 1 177 ? -17.740 -12.614 13.205 1.00 73.50 177 ARG A O 1
ATOM 1464 N N . VAL A 1 178 ? -17.482 -12.213 11.009 1.00 79.38 178 VAL A N 1
ATOM 1465 C CA . VAL A 1 178 ? -18.898 -12.390 10.660 1.00 79.38 178 VAL A CA 1
ATOM 1466 C C . VAL A 1 178 ? -19.281 -13.863 10.803 1.00 79.38 178 VAL A C 1
ATOM 1468 O O . VAL A 1 178 ? -20.327 -14.136 11.383 1.00 79.38 178 VAL A O 1
ATOM 1471 N N . GLU A 1 179 ? -18.411 -14.792 10.393 1.00 78.50 179 GLU A N 1
ATOM 1472 C CA . GLU A 1 179 ? -18.591 -16.233 10.629 1.00 78.50 179 GLU A CA 1
ATOM 1473 C C . GLU A 1 179 ? -18.661 -16.556 12.130 1.00 78.50 179 GLU A C 1
ATOM 1475 O O . GLU A 1 179 ? -19.627 -17.169 12.570 1.00 78.50 179 GLU A O 1
ATOM 1480 N N . GLN A 1 180 ? -17.731 -16.044 12.945 1.00 79.06 180 GLN A N 1
ATOM 1481 C CA . GLN A 1 180 ? -17.753 -16.247 14.406 1.00 79.06 180 GLN A CA 1
ATOM 1482 C C . GLN A 1 180 ? -19.012 -15.686 15.084 1.00 79.06 180 GLN A C 1
ATOM 1484 O O . GLN A 1 180 ? -19.508 -16.248 16.060 1.00 79.06 180 GLN A O 1
ATOM 1489 N N . VAL A 1 181 ? -19.520 -14.544 14.609 1.00 82.31 181 VAL A N 1
ATOM 1490 C CA . VAL A 1 181 ? -20.774 -13.974 15.118 1.00 82.31 181 VAL A CA 1
ATOM 1491 C C . VAL A 1 181 ? -21.954 -14.845 14.700 1.00 82.31 181 VAL A C 1
ATOM 1493 O O . VAL A 1 181 ? -22.814 -15.100 15.532 1.00 82.31 181 VAL A O 1
ATOM 1496 N N . LEU A 1 182 ? -21.989 -15.326 13.457 1.00 83.06 182 LEU A N 1
ATOM 1497 C CA . LEU A 1 182 ? -23.012 -16.260 12.988 1.00 83.06 182 LEU A CA 1
ATOM 1498 C C . LEU A 1 182 ? -23.043 -17.536 13.831 1.00 83.06 182 LEU A C 1
ATOM 1500 O O . LEU A 1 182 ? -24.111 -17.896 14.319 1.00 83.06 182 LEU A O 1
ATOM 1504 N N . GLU A 1 183 ? -21.888 -18.154 14.074 1.00 82.12 183 GLU A N 1
ATOM 1505 C CA . GLU A 1 183 ? -21.759 -19.349 14.920 1.00 82.12 183 GLU A CA 1
ATOM 1506 C C . GLU A 1 183 ? -22.283 -19.110 16.344 1.00 82.12 183 GLU A C 1
ATOM 1508 O O . GLU A 1 183 ? -22.968 -19.957 16.914 1.00 82.12 183 GLU A O 1
ATOM 1513 N N . ALA A 1 184 ? -22.038 -17.927 16.918 1.00 80.50 184 ALA A N 1
ATOM 1514 C CA . ALA A 1 184 ? -22.518 -17.587 18.257 1.00 80.50 184 ALA A CA 1
ATOM 1515 C C . ALA A 1 184 ? -24.054 -17.498 18.370 1.00 80.50 184 ALA A C 1
ATOM 1517 O O . ALA A 1 184 ? -24.575 -17.613 19.479 1.00 80.50 184 ALA A O 1
ATOM 1518 N N . TYR A 1 185 ? -24.763 -17.298 17.254 1.00 83.81 185 TYR A N 1
ATOM 1519 C CA . TYR A 1 185 ? -26.228 -17.248 17.184 1.00 83.81 185 TYR A CA 1
ATOM 1520 C C . TYR A 1 185 ? -26.834 -18.474 16.478 1.00 83.81 185 TYR A C 1
ATOM 1522 O O . TYR A 1 185 ? -28.019 -18.464 16.148 1.00 83.81 185 TYR A O 1
ATOM 1530 N N . GLU A 1 186 ? -26.065 -19.550 16.265 1.00 80.56 186 GLU A N 1
ATOM 1531 C CA . GLU A 1 186 ? -26.537 -20.766 15.582 1.00 80.56 186 GLU A CA 1
ATOM 1532 C C . GLU A 1 186 ? -27.799 -21.355 16.238 1.00 80.56 186 GLU A C 1
ATOM 1534 O O . GLU A 1 186 ? -28.713 -21.800 15.545 1.00 80.56 186 GLU A O 1
ATOM 1539 N N . SER A 1 187 ? -27.886 -21.320 17.572 1.00 80.81 187 SER A N 1
ATOM 1540 C CA . SER A 1 187 ? -29.035 -21.843 18.323 1.00 80.81 187 SER A CA 1
ATOM 1541 C C . SER A 1 187 ? -30.315 -21.019 18.169 1.00 80.81 187 SER A C 1
ATOM 1543 O O . SER A 1 187 ? -31.405 -21.556 18.368 1.00 80.81 187 SER A O 1
ATOM 1545 N N . ASP A 1 188 ? -30.188 -19.738 17.820 1.00 86.56 188 ASP A N 1
ATOM 1546 C CA . ASP A 1 188 ? -31.297 -18.779 17.772 1.00 86.56 188 ASP A CA 1
ATOM 1547 C C . ASP A 1 188 ? -31.870 -18.626 16.351 1.00 86.56 188 ASP A C 1
ATOM 1549 O O . ASP A 1 188 ? -32.932 -18.028 16.158 1.00 86.56 188 ASP A O 1
ATOM 1553 N N . ILE A 1 189 ? -31.180 -19.177 15.346 1.00 83.25 189 ILE A N 1
ATOM 1554 C CA . ILE A 1 189 ? -31.536 -19.082 13.928 1.00 83.25 189 ILE A CA 1
ATOM 1555 C C . ILE A 1 189 ? -32.072 -20.441 13.441 1.00 83.25 189 ILE A C 1
ATOM 1557 O O . ILE A 1 189 ? -31.457 -21.480 13.683 1.00 83.25 189 ILE A O 1
ATOM 1561 N N . PRO A 1 190 ? -33.195 -20.486 12.696 1.00 90.12 190 PRO A N 1
ATOM 1562 C CA . PRO A 1 190 ? -33.668 -21.722 12.077 1.00 90.12 190 PRO A CA 1
ATOM 1563 C C . PRO A 1 190 ? -32.596 -22.366 11.185 1.00 90.12 190 PRO A C 1
ATOM 1565 O O . PRO A 1 190 ? -32.002 -21.695 10.342 1.00 90.12 190 PRO A O 1
ATOM 1568 N N . LYS A 1 191 ? -32.386 -23.683 11.325 1.00 84.50 191 LYS A N 1
ATOM 1569 C CA . LYS A 1 191 ? -31.281 -24.423 10.678 1.00 84.50 191 LYS A CA 1
ATOM 1570 C C . LYS A 1 191 ? -31.158 -24.203 9.167 1.00 84.50 191 LYS A C 1
ATOM 1572 O O . LYS A 1 191 ? -30.045 -24.135 8.653 1.00 84.50 191 LYS A O 1
ATOM 1577 N N . GLU A 1 192 ? -32.277 -24.105 8.452 1.00 85.25 192 GLU A N 1
ATOM 1578 C CA . GLU A 1 192 ? -32.276 -23.874 7.000 1.00 85.25 192 GLU A CA 1
ATOM 1579 C C . GLU A 1 192 ? -31.761 -22.475 6.639 1.00 85.25 192 GLU A C 1
ATOM 1581 O O . GLU A 1 192 ? -30.952 -22.332 5.724 1.00 85.25 192 GLU A O 1
ATOM 1586 N N . ILE A 1 193 ? -32.165 -21.459 7.408 1.00 85.12 193 ILE A N 1
ATOM 1587 C CA . ILE A 1 193 ? -31.739 -20.066 7.227 1.00 85.12 193 ILE A CA 1
ATOM 1588 C C . ILE A 1 193 ? -30.266 -19.912 7.618 1.00 85.12 193 ILE A C 1
ATOM 1590 O O . ILE A 1 193 ? -29.500 -19.285 6.890 1.00 85.12 193 ILE A O 1
ATOM 1594 N N . TYR A 1 194 ? -29.848 -20.532 8.726 1.00 87.88 194 TYR A N 1
ATOM 1595 C CA . TYR A 1 194 ? -28.451 -20.533 9.159 1.00 87.88 194 TYR A CA 1
ATOM 1596 C C . TYR A 1 194 ? -27.528 -21.103 8.077 1.00 87.88 194 TYR A C 1
ATOM 1598 O O . TYR A 1 194 ? -26.528 -20.483 7.723 1.00 87.88 194 TYR A O 1
ATOM 1606 N N . LYS A 1 195 ? -27.899 -22.250 7.495 1.00 87.31 195 LYS A N 1
ATOM 1607 C CA . LYS A 1 195 ? -27.095 -22.928 6.474 1.00 87.31 195 LYS A CA 1
ATOM 1608 C C . LYS A 1 195 ? -26.949 -22.106 5.188 1.00 87.31 195 LYS A C 1
ATOM 1610 O O . LYS A 1 195 ? -25.864 -22.075 4.616 1.00 87.31 195 LYS A O 1
ATOM 1615 N N . ASP A 1 196 ? -28.010 -21.433 4.743 1.00 88.31 196 ASP A N 1
ATOM 1616 C CA . ASP A 1 196 ? -27.958 -20.557 3.562 1.00 88.31 196 ASP A CA 1
ATOM 1617 C C . ASP A 1 196 ? -27.073 -19.322 3.802 1.00 88.31 196 ASP A C 1
ATOM 1619 O O . ASP A 1 196 ? -26.229 -18.987 2.968 1.00 88.31 196 ASP A O 1
ATOM 1623 N N . ILE A 1 197 ? -27.203 -18.678 4.969 1.00 85.50 197 ILE A N 1
ATOM 1624 C CA . ILE A 1 197 ? -26.373 -17.519 5.326 1.00 85.50 197 ILE A CA 1
ATOM 1625 C C . ILE A 1 197 ? -24.905 -17.931 5.476 1.00 85.50 197 ILE A C 1
ATOM 1627 O O . ILE A 1 197 ? -24.035 -17.258 4.929 1.00 85.50 197 ILE A O 1
ATOM 1631 N N . TYR A 1 198 ? -24.625 -19.044 6.158 1.00 87.31 198 TYR A N 1
ATOM 1632 C CA . TYR A 1 198 ? -23.264 -19.544 6.350 1.00 87.31 198 TYR A CA 1
ATOM 1633 C C . TYR A 1 198 ? -22.567 -19.815 5.011 1.00 87.31 198 TYR A C 1
ATOM 1635 O O . TYR A 1 198 ? -21.459 -19.333 4.790 1.00 87.31 198 TYR A O 1
ATOM 1643 N N . ASN A 1 199 ? -23.241 -20.495 4.077 1.00 87.50 199 ASN A N 1
ATOM 1644 C CA . ASN A 1 199 ? -22.688 -20.768 2.747 1.00 87.50 199 ASN A CA 1
ATOM 1645 C C . ASN A 1 199 ? -22.382 -19.480 1.966 1.00 87.50 199 ASN A C 1
ATOM 1647 O O . ASN A 1 199 ? -21.302 -19.351 1.394 1.00 87.50 199 ASN A O 1
ATOM 1651 N N . LYS A 1 200 ? -23.303 -18.506 1.969 1.00 87.31 200 LYS A N 1
ATOM 1652 C CA . LYS A 1 200 ? -23.097 -17.211 1.297 1.00 87.31 200 LYS A CA 1
ATOM 1653 C C . LYS A 1 200 ? -21.950 -16.421 1.915 1.00 87.31 200 LYS A C 1
ATOM 1655 O O . LYS A 1 200 ? -21.177 -15.802 1.190 1.00 87.31 200 LYS A O 1
ATOM 1660 N N . VAL A 1 201 ? -21.828 -16.439 3.242 1.00 86.56 201 VAL A N 1
ATOM 1661 C CA . VAL A 1 201 ? -20.714 -15.785 3.935 1.00 86.56 201 VAL A CA 1
ATOM 1662 C C . VAL A 1 201 ? -19.398 -16.465 3.570 1.00 86.56 201 VAL A C 1
ATOM 1664 O O . VAL A 1 201 ? -18.483 -15.757 3.167 1.00 86.56 201 VAL A O 1
ATOM 1667 N N . GLN A 1 202 ? -19.324 -17.800 3.578 1.00 84.50 202 GLN A N 1
ATOM 1668 C CA . GLN A 1 202 ? -18.114 -18.525 3.175 1.00 84.50 202 GLN A CA 1
ATOM 1669 C C . GLN A 1 202 ? -17.692 -18.243 1.728 1.00 84.50 202 GLN A C 1
ATOM 1671 O O . GLN A 1 202 ? -16.506 -18.028 1.470 1.00 84.50 202 GLN A O 1
ATOM 1676 N N . GLU A 1 203 ? -18.633 -18.211 0.777 1.00 86.44 203 GLU A N 1
ATOM 1677 C CA . GLU A 1 203 ? -18.332 -17.855 -0.618 1.00 86.44 203 GLU A CA 1
ATOM 1678 C C . GLU A 1 203 ? -17.697 -16.462 -0.718 1.00 86.44 203 GLU A C 1
ATOM 1680 O O . GLU A 1 203 ? -16.689 -16.280 -1.409 1.00 86.44 203 GLU A O 1
ATOM 1685 N N . VAL A 1 204 ? -18.240 -15.488 0.017 1.00 84.31 204 VAL A N 1
ATOM 1686 C CA . VAL A 1 204 ? -17.697 -14.126 0.067 1.00 84.31 204 VAL A CA 1
ATOM 1687 C C . VAL A 1 204 ? -16.333 -14.098 0.765 1.00 84.31 204 VAL A C 1
ATOM 1689 O O . VAL A 1 204 ? -15.415 -13.459 0.252 1.00 84.31 204 VAL A O 1
ATOM 1692 N N . THR A 1 205 ? -16.152 -14.823 1.874 1.00 83.31 205 THR A N 1
ATOM 1693 C CA . THR A 1 205 ? -14.867 -14.932 2.587 1.00 83.31 205 THR A CA 1
ATOM 1694 C C . THR A 1 205 ? -13.767 -15.452 1.657 1.00 83.31 205 THR A C 1
ATOM 1696 O O . THR A 1 205 ? -12.685 -14.863 1.577 1.00 83.31 205 THR A O 1
ATOM 1699 N N . ILE A 1 206 ? -14.044 -16.523 0.904 1.00 83.19 206 ILE A N 1
ATOM 1700 C CA . ILE A 1 206 ? -13.103 -17.117 -0.057 1.00 83.19 206 ILE A CA 1
ATOM 1701 C C . ILE A 1 206 ? -12.782 -16.134 -1.188 1.00 83.19 206 ILE A C 1
ATOM 1703 O O . ILE A 1 206 ? -11.611 -15.964 -1.538 1.00 83.19 206 ILE A O 1
ATOM 1707 N N . ALA A 1 207 ? -13.793 -15.462 -1.746 1.00 81.56 207 ALA A N 1
ATOM 1708 C CA . ALA A 1 207 ? -13.598 -14.476 -2.807 1.00 81.56 207 ALA A CA 1
ATOM 1709 C C . ALA A 1 207 ? -12.698 -13.314 -2.350 1.00 81.56 207 ALA A C 1
ATOM 1711 O O . ALA A 1 207 ? -11.725 -12.983 -3.029 1.00 81.56 207 ALA A O 1
ATOM 1712 N N . VAL A 1 208 ? -12.963 -12.760 -1.163 1.00 80.00 208 VAL A N 1
ATOM 1713 C CA . VAL A 1 208 ? -12.184 -11.664 -0.567 1.00 80.00 208 VAL A CA 1
ATOM 1714 C C . VAL A 1 208 ? -10.750 -12.092 -0.261 1.00 80.00 208 VAL A C 1
ATOM 1716 O O . VAL A 1 208 ? -9.813 -11.329 -0.496 1.00 80.00 208 VAL A O 1
ATOM 1719 N N . LYS A 1 209 ? -10.552 -13.316 0.241 1.00 77.12 209 LYS A N 1
ATOM 1720 C CA . LYS A 1 209 ? -9.216 -13.849 0.526 1.00 77.12 209 LYS A CA 1
ATOM 1721 C C . LYS A 1 209 ? -8.379 -13.991 -0.747 1.00 77.12 209 LYS A C 1
ATOM 1723 O O . LYS A 1 209 ? -7.237 -13.536 -0.773 1.00 77.12 209 LYS A O 1
ATOM 1728 N N . ASN A 1 210 ? -8.962 -14.545 -1.810 1.00 76.38 210 ASN A N 1
ATOM 1729 C CA . ASN A 1 210 ? -8.298 -14.668 -3.110 1.00 76.38 210 ASN A CA 1
ATOM 1730 C C . ASN A 1 210 ? -7.942 -13.296 -3.705 1.00 76.38 210 ASN A C 1
ATOM 1732 O O . ASN A 1 210 ? -6.847 -13.118 -4.238 1.00 76.38 210 ASN A O 1
ATOM 1736 N N . GLU A 1 211 ? -8.843 -12.317 -3.600 1.00 74.75 211 GLU A N 1
ATOM 1737 C CA . GLU A 1 211 ? -8.587 -10.946 -4.051 1.00 74.75 211 GLU A CA 1
ATOM 1738 C C . GLU A 1 211 ? -7.440 -10.298 -3.261 1.00 74.75 211 GLU A C 1
ATOM 1740 O O . GLU A 1 211 ? -6.533 -9.713 -3.854 1.00 74.75 211 GLU A O 1
ATOM 1745 N N . GLN A 1 212 ? -7.409 -10.463 -1.934 1.00 72.88 212 GLN A N 1
ATOM 1746 C CA . GLN A 1 212 ? -6.313 -9.949 -1.111 1.00 72.88 212 GLN A CA 1
ATOM 1747 C C . GLN A 1 212 ? -4.967 -10.596 -1.420 1.00 72.88 212 GLN A C 1
ATOM 1749 O O . GLN A 1 212 ? -3.971 -9.878 -1.493 1.00 72.88 212 GLN A O 1
ATOM 1754 N N . GLU A 1 213 ? -4.906 -11.915 -1.612 1.00 70.88 213 GLU A N 1
ATOM 1755 C CA . GLU A 1 213 ? -3.665 -12.588 -2.015 1.00 70.88 213 GLU A CA 1
ATOM 1756 C C . GLU A 1 213 ? -3.162 -12.073 -3.370 1.00 70.88 213 GLU A C 1
ATOM 1758 O O . GLU A 1 213 ? -1.960 -11.868 -3.549 1.00 70.88 213 GLU A O 1
ATOM 1763 N N . LEU A 1 214 ? -4.073 -11.787 -4.304 1.00 66.00 214 LEU A N 1
ATOM 1764 C CA . LEU A 1 214 ? -3.737 -11.230 -5.611 1.00 66.00 214 LEU A CA 1
ATOM 1765 C C . LEU A 1 214 ? -3.185 -9.800 -5.499 1.00 66.00 214 LEU A C 1
ATOM 1767 O O . LEU A 1 214 ? -2.146 -9.499 -6.090 1.00 66.00 214 LEU A O 1
ATOM 1771 N N . VAL A 1 215 ? -3.818 -8.947 -4.689 1.00 63.62 215 VAL A N 1
ATOM 1772 C CA . VAL A 1 215 ? -3.351 -7.576 -4.413 1.00 63.62 215 VAL A CA 1
ATOM 1773 C C . VAL A 1 215 ? -2.013 -7.579 -3.667 1.00 63.62 215 VAL A C 1
ATOM 1775 O O . VAL A 1 215 ? -1.111 -6.824 -4.025 1.00 63.62 215 VAL A O 1
ATOM 1778 N N . LEU A 1 216 ? -1.834 -8.448 -2.668 1.00 63.16 216 LEU A N 1
ATOM 1779 C CA . LEU A 1 216 ? -0.564 -8.600 -1.948 1.00 63.16 216 LEU A CA 1
ATOM 1780 C C . LEU A 1 216 ? 0.548 -9.106 -2.867 1.00 63.16 216 LEU A C 1
ATOM 1782 O O . LEU A 1 216 ? 1.670 -8.605 -2.797 1.00 63.16 216 LEU A O 1
ATOM 1786 N N . GLY A 1 217 ? 0.238 -10.045 -3.763 1.00 63.06 217 GLY A N 1
ATOM 1787 C CA . GLY A 1 217 ? 1.152 -10.485 -4.811 1.00 63.06 217 GLY A CA 1
ATOM 1788 C C . GLY A 1 217 ? 1.591 -9.324 -5.705 1.00 63.06 217 GLY A C 1
ATOM 1789 O O . GLY A 1 217 ? 2.787 -9.139 -5.917 1.00 63.06 217 GLY A O 1
ATOM 1790 N N . GLN A 1 218 ? 0.650 -8.495 -6.170 1.00 58.62 218 GLN A N 1
ATOM 1791 C CA . GLN A 1 218 ? 0.945 -7.297 -6.967 1.00 58.62 218 GLN A CA 1
ATOM 1792 C C . GLN A 1 218 ? 1.783 -6.269 -6.190 1.00 58.62 218 GLN A C 1
ATOM 1794 O O . GLN A 1 218 ? 2.764 -5.746 -6.717 1.00 58.62 218 GLN A O 1
ATOM 1799 N N . MET A 1 219 ? 1.455 -6.009 -4.922 1.00 55.28 219 MET A N 1
ATOM 1800 C CA . MET A 1 219 ? 2.219 -5.098 -4.063 1.00 55.28 219 MET A CA 1
ATOM 1801 C C . MET A 1 219 ? 3.633 -5.611 -3.781 1.00 55.28 219 MET A C 1
ATOM 1803 O O . MET A 1 219 ? 4.586 -4.833 -3.813 1.00 55.28 219 MET A O 1
ATOM 1807 N N . GLY A 1 220 ? 3.796 -6.920 -3.578 1.00 57.50 220 GLY A N 1
ATOM 1808 C CA . GLY A 1 220 ? 5.102 -7.562 -3.431 1.00 57.50 220 GLY A CA 1
ATOM 1809 C C . GLY A 1 220 ? 6.007 -7.380 -4.655 1.00 57.50 220 GLY A C 1
ATOM 1810 O O . GLY A 1 220 ? 7.227 -7.407 -4.518 1.00 57.50 220 GLY A O 1
ATOM 1811 N N . MET A 1 221 ? 5.434 -7.127 -5.839 1.00 61.06 221 MET A N 1
ATOM 1812 C CA . MET A 1 221 ? 6.179 -6.831 -7.071 1.00 61.06 221 MET A CA 1
ATOM 1813 C C . MET A 1 221 ? 6.592 -5.361 -7.187 1.00 61.06 221 MET A C 1
ATOM 1815 O O . MET A 1 221 ? 7.580 -5.065 -7.862 1.00 61.06 221 MET A O 1
ATOM 1819 N N . LEU A 1 222 ? 5.881 -4.438 -6.529 1.00 53.31 222 LEU A N 1
ATOM 1820 C CA . LEU A 1 222 ? 6.176 -3.005 -6.605 1.00 53.31 222 LEU A CA 1
ATOM 1821 C C . LEU A 1 222 ? 7.545 -2.674 -6.022 1.00 53.31 222 LEU A C 1
ATOM 1823 O O . LEU A 1 222 ? 8.245 -1.845 -6.590 1.00 53.31 222 LEU A O 1
ATOM 1827 N N . ALA A 1 223 ? 7.955 -3.329 -4.933 1.00 47.94 223 ALA A N 1
ATOM 1828 C CA . ALA A 1 223 ? 9.253 -3.059 -4.318 1.00 47.94 223 ALA A CA 1
ATOM 1829 C C . ALA A 1 223 ? 10.429 -3.437 -5.250 1.00 47.94 223 ALA A C 1
ATOM 1831 O O . ALA A 1 223 ? 11.213 -2.545 -5.576 1.00 47.94 223 ALA A O 1
ATOM 1832 N N . PRO A 1 224 ? 10.535 -4.674 -5.784 1.00 51.53 224 PRO A N 1
ATOM 1833 C CA . PRO A 1 224 ? 11.557 -5.012 -6.776 1.00 51.53 224 PRO A CA 1
ATOM 1834 C C . PRO A 1 224 ? 11.486 -4.172 -8.058 1.00 51.53 224 PRO A C 1
ATOM 1836 O O . PRO A 1 224 ? 12.532 -3.814 -8.594 1.00 51.53 224 PRO A O 1
ATOM 1839 N N . LEU A 1 225 ? 10.286 -3.838 -8.553 1.00 55.12 225 LEU A N 1
ATOM 1840 C CA . LEU A 1 225 ? 10.116 -3.007 -9.753 1.00 55.12 225 LEU A CA 1
ATOM 1841 C C . LEU A 1 225 ? 10.534 -1.554 -9.520 1.00 55.12 225 LEU A C 1
ATOM 1843 O O . LEU A 1 225 ? 11.195 -0.976 -10.376 1.00 55.12 225 LEU A O 1
ATOM 1847 N N . ALA A 1 226 ? 10.197 -0.973 -8.369 1.00 50.28 226 ALA A N 1
ATOM 1848 C CA . ALA A 1 226 ? 10.635 0.362 -7.987 1.00 50.28 226 ALA A CA 1
ATOM 1849 C C . ALA A 1 226 ? 12.156 0.399 -7.814 1.00 50.28 226 ALA A C 1
ATOM 1851 O O . ALA A 1 226 ? 12.803 1.303 -8.335 1.00 50.28 226 ALA A O 1
ATOM 1852 N N . THR A 1 227 ? 12.750 -0.611 -7.168 1.00 50.69 227 THR A N 1
ATOM 1853 C CA . THR A 1 227 ? 14.210 -0.743 -7.081 1.00 50.69 227 THR A CA 1
ATOM 1854 C C . THR A 1 227 ? 14.838 -0.881 -8.466 1.00 50.69 227 THR A C 1
ATOM 1856 O O . THR A 1 227 ? 15.770 -0.147 -8.772 1.00 50.69 227 THR A O 1
ATOM 1859 N N . ALA A 1 228 ? 14.310 -1.749 -9.335 1.00 57.16 228 ALA A N 1
ATOM 1860 C CA . ALA A 1 228 ? 14.807 -1.917 -10.699 1.00 57.16 228 ALA A CA 1
ATOM 1861 C C . ALA A 1 228 ? 14.658 -0.636 -11.535 1.00 57.16 228 ALA A C 1
ATOM 1863 O O . ALA A 1 228 ? 15.570 -0.294 -12.281 1.00 57.16 228 ALA A O 1
ATOM 1864 N N . GLY A 1 229 ? 13.552 0.096 -11.378 1.00 58.28 229 GLY A N 1
ATOM 1865 C CA . GLY A 1 229 ? 13.312 1.388 -12.018 1.00 58.28 229 GLY A CA 1
ATOM 1866 C C . GLY A 1 229 ? 14.297 2.457 -11.549 1.00 58.28 229 GLY A C 1
ATOM 1867 O O . GLY A 1 229 ? 14.936 3.096 -12.378 1.00 58.28 229 GLY A O 1
ATOM 1868 N N . ILE A 1 230 ? 14.502 2.595 -10.234 1.00 54.56 230 ILE A N 1
ATOM 1869 C CA . ILE A 1 230 ? 15.485 3.523 -9.647 1.00 54.56 230 ILE A CA 1
ATOM 1870 C C . ILE A 1 230 ? 16.918 3.147 -10.054 1.00 54.56 230 ILE A C 1
ATOM 1872 O O . ILE A 1 230 ? 17.717 4.018 -10.390 1.00 54.56 230 ILE A O 1
ATOM 1876 N N . SER A 1 231 ? 17.261 1.859 -10.080 1.00 53.22 231 SER A N 1
ATOM 1877 C CA . SER A 1 231 ? 18.569 1.413 -10.566 1.00 53.22 231 SER A CA 1
ATOM 1878 C C . SER A 1 231 ? 18.742 1.704 -12.055 1.00 53.22 231 SER A C 1
ATOM 1880 O O . SER A 1 231 ? 19.779 2.235 -12.446 1.00 53.22 231 SER A O 1
ATOM 1882 N N . ALA A 1 232 ? 17.731 1.426 -12.884 1.00 63.47 232 ALA A N 1
ATOM 1883 C CA . ALA A 1 232 ? 17.752 1.750 -14.308 1.00 63.47 232 ALA A CA 1
ATOM 1884 C C . ALA A 1 232 ? 17.939 3.258 -14.535 1.00 63.47 232 ALA A C 1
ATOM 1886 O O . ALA A 1 232 ? 18.774 3.640 -15.349 1.00 63.47 232 ALA A O 1
ATOM 1887 N N . LEU A 1 233 ? 17.255 4.106 -13.759 1.00 54.38 233 LEU A N 1
ATOM 1888 C CA . LEU A 1 233 ? 17.439 5.562 -13.736 1.00 54.38 233 LEU A CA 1
ATOM 1889 C C . LEU A 1 233 ? 18.885 5.974 -13.460 1.00 54.38 233 LEU A C 1
ATOM 1891 O O . LEU A 1 233 ? 19.474 6.748 -14.214 1.00 54.38 233 LEU A O 1
ATOM 1895 N N . SER A 1 234 ? 19.473 5.445 -12.384 1.00 57.22 234 SER A N 1
ATOM 1896 C CA . SER A 1 234 ? 20.863 5.740 -12.025 1.00 57.22 234 SER A CA 1
ATOM 1897 C C . SER A 1 234 ? 21.839 5.291 -13.115 1.00 57.22 234 SER A C 1
ATOM 1899 O O . SER A 1 234 ? 22.741 6.045 -13.478 1.00 57.22 234 SER A O 1
ATOM 1901 N N . TYR A 1 235 ? 21.626 4.105 -13.696 1.00 70.44 235 TYR A N 1
ATOM 1902 C CA . TYR A 1 235 ? 22.429 3.624 -14.821 1.00 70.44 235 TYR A CA 1
ATOM 1903 C C . TYR A 1 235 ? 22.285 4.511 -16.058 1.00 70.44 235 TYR A C 1
ATOM 1905 O O . TYR A 1 235 ? 23.282 4.774 -16.724 1.00 70.44 235 TYR A O 1
ATOM 1913 N N . GLN A 1 236 ? 21.085 5.014 -16.354 1.00 70.12 236 GLN A N 1
ATOM 1914 C CA . GLN A 1 236 ? 20.866 5.930 -17.473 1.00 70.12 236 GLN A CA 1
ATOM 1915 C C . GLN A 1 236 ? 21.634 7.244 -17.301 1.00 70.12 236 GLN A C 1
ATOM 1917 O O . GLN A 1 236 ? 22.298 7.696 -18.238 1.00 70.12 236 GLN A O 1
ATOM 1922 N N . HIS A 1 237 ? 21.607 7.834 -16.104 1.00 66.12 237 HIS A N 1
ATOM 1923 C CA . HIS A 1 237 ? 22.400 9.028 -15.805 1.00 66.12 237 HIS A CA 1
ATOM 1924 C C . HIS A 1 237 ? 23.903 8.780 -15.965 1.00 66.12 237 HIS A C 1
ATOM 1926 O O . HIS A 1 237 ? 24.596 9.589 -16.588 1.00 66.12 237 HIS A O 1
ATOM 1932 N N . GLU A 1 238 ? 24.401 7.653 -15.458 1.00 72.56 238 GLU A N 1
ATOM 1933 C CA . GLU A 1 238 ? 25.815 7.308 -15.585 1.00 72.56 238 GLU A CA 1
ATOM 1934 C C . GLU A 1 238 ? 26.201 7.054 -17.051 1.00 72.56 238 GLU A C 1
ATOM 1936 O O . GLU A 1 238 ? 27.206 7.582 -17.518 1.00 72.56 238 GLU A O 1
ATOM 1941 N N . LEU A 1 239 ? 25.374 6.352 -17.833 1.00 81.75 239 LEU A N 1
ATOM 1942 C CA . LEU A 1 239 ? 25.617 6.128 -19.263 1.00 81.75 239 LEU A CA 1
ATOM 1943 C C . LEU A 1 239 ? 25.662 7.432 -20.063 1.00 81.75 239 LEU A C 1
ATOM 1945 O O . LEU A 1 239 ? 26.557 7.602 -20.891 1.00 81.75 239 LEU A O 1
ATOM 1949 N N . LYS A 1 240 ? 24.754 8.382 -19.797 1.00 77.56 240 LYS A N 1
ATOM 1950 C CA . LYS A 1 240 ? 24.795 9.713 -20.428 1.00 77.56 240 LYS A CA 1
ATOM 1951 C C . LYS A 1 240 ? 26.126 10.412 -20.144 1.00 77.56 240 LYS A C 1
ATOM 1953 O O . LYS A 1 240 ? 26.744 10.940 -21.068 1.00 77.56 240 LYS A O 1
ATOM 1958 N N . LYS A 1 241 ? 26.611 10.342 -18.901 1.00 80.06 241 LYS A N 1
ATOM 1959 C CA . LYS A 1 241 ? 27.918 10.885 -18.508 1.00 80.06 241 LYS A CA 1
ATOM 1960 C C . LYS A 1 241 ? 29.070 10.198 -19.254 1.00 80.06 241 LYS A C 1
ATOM 1962 O O . LYS A 1 241 ? 29.951 10.883 -19.771 1.00 80.06 241 LYS A O 1
ATOM 1967 N N . GLN A 1 242 ? 29.041 8.868 -19.369 1.00 86.94 242 GLN A N 1
ATOM 1968 C CA . GLN A 1 242 ? 30.036 8.100 -20.131 1.00 86.94 242 GLN A CA 1
ATOM 1969 C C . GLN A 1 242 ? 30.041 8.476 -21.616 1.00 86.94 242 GLN A C 1
ATOM 1971 O O . GLN A 1 242 ? 31.106 8.673 -22.200 1.00 86.94 242 GLN A O 1
ATOM 1976 N N . PHE A 1 243 ? 28.870 8.667 -22.226 1.00 90.81 243 PHE A N 1
ATOM 1977 C CA . PHE A 1 243 ? 28.789 9.144 -23.604 1.00 90.81 243 PHE A CA 1
ATOM 1978 C C . PHE A 1 243 ? 29.421 10.524 -23.778 1.00 90.81 243 PHE A C 1
ATOM 1980 O O . PHE A 1 243 ? 30.190 10.702 -24.718 1.00 90.81 243 PHE A O 1
ATOM 1987 N N . SER A 1 244 ? 29.184 11.467 -22.861 1.00 85.88 244 SER A N 1
ATOM 1988 C CA . SER A 1 244 ? 29.841 12.780 -22.901 1.00 85.88 244 SER A CA 1
ATOM 1989 C C . SER A 1 244 ? 31.368 12.687 -22.766 1.00 85.88 244 SER A C 1
ATOM 1991 O O . SER A 1 244 ? 32.091 13.436 -23.424 1.00 85.88 244 SER A O 1
ATOM 1993 N N . TYR A 1 245 ? 31.896 11.755 -21.963 1.00 90.44 245 TYR A N 1
ATOM 1994 C CA . TYR A 1 245 ? 33.345 11.513 -21.894 1.00 90.44 245 TYR A CA 1
ATOM 1995 C C . TYR A 1 245 ? 33.920 10.971 -23.207 1.00 90.44 245 TYR A C 1
ATOM 1997 O O . TYR A 1 245 ? 35.005 11.392 -23.623 1.00 90.44 245 TYR A O 1
ATOM 2005 N N . ILE A 1 246 ? 33.201 10.065 -23.872 1.00 91.88 246 ILE A N 1
ATOM 2006 C CA . ILE A 1 246 ? 33.615 9.520 -25.169 1.00 91.88 246 ILE A CA 1
ATOM 2007 C C . ILE A 1 246 ? 33.565 10.611 -26.245 1.00 91.88 246 ILE A C 1
ATOM 2009 O O . ILE A 1 246 ? 34.517 10.728 -27.010 1.00 91.88 246 ILE A O 1
ATOM 2013 N N . GLU A 1 247 ? 32.540 11.471 -26.257 1.00 92.88 247 GLU A N 1
ATOM 2014 C CA . GLU A 1 247 ? 32.482 12.633 -27.166 1.00 92.88 247 GLU A CA 1
ATOM 2015 C C . GLU A 1 247 ? 33.685 13.549 -26.990 1.00 92.88 247 GLU A C 1
ATOM 2017 O O . GLU A 1 247 ? 34.366 13.867 -27.961 1.00 92.88 247 GLU A O 1
ATOM 2022 N N . ASN A 1 248 ? 34.009 13.905 -25.746 1.00 93.12 248 ASN A N 1
ATOM 2023 C CA . ASN A 1 248 ? 35.181 14.727 -25.462 1.00 93.12 248 ASN A CA 1
ATOM 2024 C C . ASN A 1 248 ? 36.487 14.053 -25.904 1.00 93.12 248 ASN A C 1
ATOM 2026 O O . ASN A 1 248 ? 37.416 14.730 -26.337 1.00 93.12 248 ASN A O 1
ATOM 2030 N N . THR A 1 249 ? 36.581 12.726 -25.795 1.00 92.12 249 THR A N 1
ATOM 2031 C CA . THR A 1 249 ? 37.746 11.971 -26.278 1.00 92.12 249 THR A CA 1
ATOM 2032 C C . THR A 1 249 ? 37.842 12.011 -27.801 1.00 92.12 249 THR A C 1
ATOM 2034 O O . THR A 1 249 ? 38.921 12.278 -28.321 1.00 92.12 249 THR A O 1
ATOM 2037 N N . ILE A 1 250 ? 36.727 11.826 -28.514 1.00 94.25 250 ILE A N 1
ATOM 2038 C CA . ILE A 1 250 ? 36.672 11.942 -29.979 1.00 94.25 250 ILE A CA 1
ATOM 2039 C C . ILE A 1 250 ? 37.128 13.340 -30.419 1.00 94.25 250 ILE A C 1
ATOM 2041 O O . ILE A 1 250 ? 37.969 13.458 -31.306 1.00 94.25 250 ILE A O 1
ATOM 2045 N N . GLU A 1 251 ? 36.643 14.398 -29.766 1.00 93.50 251 GLU A N 1
ATOM 2046 C CA . GLU A 1 251 ? 37.046 15.774 -30.085 1.00 93.50 251 GLU A CA 1
ATOM 2047 C C . GLU A 1 251 ? 38.531 16.036 -29.794 1.00 93.50 251 GLU A C 1
ATOM 2049 O O . GLU A 1 251 ? 39.208 16.695 -30.583 1.00 93.50 251 GLU A O 1
ATOM 2054 N N . LYS A 1 252 ? 39.089 15.457 -28.721 1.00 92.88 252 LYS A N 1
ATOM 2055 C CA . LYS A 1 252 ? 40.537 15.515 -28.460 1.00 92.88 252 LYS A CA 1
ATOM 2056 C C . LYS A 1 252 ? 41.347 14.833 -29.558 1.00 92.88 252 LYS A C 1
ATOM 2058 O O . LYS A 1 252 ? 42.364 15.387 -29.955 1.00 92.88 252 LYS A O 1
ATOM 2063 N N . ILE A 1 253 ? 40.914 13.669 -30.049 1.00 92.38 253 ILE A N 1
ATOM 2064 C CA . ILE A 1 253 ? 41.618 12.957 -31.127 1.00 92.38 253 ILE A CA 1
ATOM 2065 C C . ILE A 1 253 ? 41.574 13.787 -32.416 1.00 92.38 253 ILE A C 1
ATOM 2067 O O . ILE A 1 253 ? 42.617 13.994 -33.031 1.00 92.38 253 ILE A O 1
ATOM 2071 N N . LYS A 1 254 ? 40.413 14.357 -32.768 1.00 90.19 254 LYS A N 1
ATOM 2072 C CA . LYS A 1 254 ? 40.275 15.263 -33.924 1.00 90.19 254 LYS A CA 1
ATOM 2073 C C . LYS A 1 254 ? 41.139 16.523 -33.817 1.00 90.19 254 LYS A C 1
ATOM 2075 O O . LYS A 1 254 ? 41.559 17.067 -34.835 1.00 90.19 254 LYS A O 1
ATOM 2080 N N . ALA A 1 255 ? 41.385 17.011 -32.601 1.00 91.38 255 ALA A N 1
ATOM 2081 C CA . ALA A 1 255 ? 42.200 18.199 -32.363 1.00 91.38 255 ALA A CA 1
ATOM 2082 C C . ALA A 1 255 ? 43.713 17.949 -32.514 1.00 91.38 255 ALA A C 1
ATOM 2084 O O . ALA A 1 255 ? 44.472 18.911 -32.657 1.00 91.38 255 ALA A O 1
ATOM 2085 N N . ILE A 1 256 ? 44.167 16.689 -32.492 1.00 91.94 256 ILE A N 1
ATOM 2086 C CA . ILE A 1 256 ? 45.576 16.345 -32.709 1.00 91.94 256 ILE A CA 1
ATOM 2087 C C . ILE A 1 256 ? 45.926 16.611 -34.177 1.00 91.94 256 ILE A C 1
ATOM 2089 O O . ILE A 1 256 ? 45.382 15.991 -35.092 1.00 91.94 256 ILE A O 1
ATOM 2093 N N . LYS A 1 257 ? 46.867 17.535 -34.394 1.00 90.56 257 LYS A N 1
ATOM 2094 C CA . LYS A 1 257 ? 47.451 17.820 -35.707 1.00 90.56 257 LYS A CA 1
ATOM 2095 C C . LYS A 1 257 ? 48.867 17.272 -35.777 1.00 90.56 257 LYS A C 1
ATOM 2097 O O . LYS A 1 257 ? 49.684 17.559 -34.905 1.00 90.56 257 LYS A O 1
ATOM 2102 N N . THR A 1 258 ? 49.155 16.518 -36.829 1.00 89.56 258 THR A N 1
ATOM 2103 C CA . THR A 1 258 ? 50.462 15.905 -37.087 1.00 89.56 258 THR A CA 1
ATOM 2104 C C . THR A 1 258 ? 50.935 16.228 -38.507 1.00 89.56 258 THR A C 1
ATOM 2106 O O . THR A 1 258 ? 50.127 16.436 -39.409 1.00 89.56 258 THR A O 1
ATOM 2109 N N . LEU A 1 259 ? 52.257 16.304 -38.692 1.00 87.38 259 LEU A N 1
ATOM 2110 C CA . LEU A 1 259 ? 52.899 16.494 -40.000 1.00 87.38 259 LEU A CA 1
ATOM 2111 C C . LEU A 1 259 ? 52.948 15.192 -40.820 1.00 87.38 259 LEU A C 1
ATOM 2113 O O . LEU A 1 259 ? 53.082 15.240 -42.040 1.00 87.38 259 LEU A O 1
ATOM 2117 N N . ASP A 1 260 ? 52.827 14.040 -40.156 1.00 93.19 260 ASP A N 1
ATOM 2118 C CA . ASP A 1 260 ? 52.705 12.735 -40.797 1.00 93.19 260 ASP A CA 1
ATOM 2119 C C . ASP A 1 260 ? 51.272 12.543 -41.315 1.00 93.19 260 ASP A C 1
ATOM 2121 O O . ASP A 1 260 ? 50.303 12.516 -40.545 1.00 93.19 260 ASP A O 1
ATOM 2125 N N . SER A 1 261 ? 51.161 12.429 -42.640 1.00 88.94 261 SER A N 1
ATOM 2126 C CA . SER A 1 261 ? 49.892 12.290 -43.354 1.00 88.94 261 SER A CA 1
ATOM 2127 C C . SER A 1 261 ? 49.231 10.935 -43.109 1.00 88.94 261 SER A C 1
ATOM 2129 O O . SER A 1 261 ? 48.007 10.875 -43.016 1.00 88.94 261 SER A O 1
ATOM 2131 N N . GLU A 1 262 ? 50.007 9.860 -42.956 1.00 91.81 262 GLU A N 1
ATOM 2132 C CA . GLU A 1 262 ? 49.470 8.519 -42.704 1.00 91.81 262 GLU A CA 1
ATOM 2133 C C . GLU A 1 262 ? 48.899 8.434 -41.284 1.00 91.81 262 GLU A C 1
ATOM 2135 O O . GLU A 1 262 ? 47.770 7.981 -41.075 1.00 91.81 262 GLU A O 1
ATOM 2140 N N . LEU A 1 263 ? 49.624 8.987 -40.308 1.00 90.56 263 LEU A N 1
ATOM 2141 C CA . LEU A 1 263 ? 49.148 9.091 -38.931 1.00 90.56 263 LEU A CA 1
ATOM 2142 C C . LEU A 1 263 ? 47.893 9.973 -38.816 1.00 90.56 263 LEU A C 1
ATOM 2144 O O . LEU A 1 263 ? 46.958 9.614 -38.100 1.00 90.56 263 LEU A O 1
ATOM 2148 N N . GLN A 1 264 ? 47.830 11.098 -39.540 1.00 90.38 264 GLN A N 1
ATOM 2149 C CA . GLN A 1 264 ? 46.652 11.974 -39.539 1.00 90.38 264 GLN A CA 1
ATOM 2150 C C . GLN A 1 264 ? 45.415 11.279 -40.134 1.00 90.38 264 GLN A C 1
ATOM 2152 O O . GLN A 1 264 ? 44.317 11.421 -39.592 1.00 90.38 264 GLN A O 1
ATOM 2157 N N . ILE A 1 265 ? 45.578 10.506 -41.216 1.00 91.69 265 ILE A N 1
ATOM 2158 C CA . ILE A 1 265 ? 44.494 9.712 -41.817 1.00 91.69 265 ILE A CA 1
ATOM 2159 C C . ILE A 1 265 ? 43.987 8.661 -40.822 1.00 91.69 265 ILE A C 1
ATOM 2161 O O . ILE A 1 265 ? 42.778 8.554 -40.614 1.00 91.69 265 ILE A O 1
ATOM 2165 N N . ASN A 1 266 ? 44.894 7.947 -40.149 1.00 92.00 266 ASN A N 1
ATOM 2166 C CA . ASN A 1 266 ? 44.534 6.937 -39.153 1.00 92.00 266 ASN A CA 1
ATOM 2167 C C . ASN A 1 266 ? 43.791 7.538 -37.946 1.00 92.00 266 ASN A C 1
ATOM 2169 O O . ASN A 1 266 ? 42.785 6.980 -37.508 1.00 92.00 266 ASN A O 1
ATOM 2173 N N . LEU A 1 267 ? 44.224 8.698 -37.435 1.00 91.56 267 LEU A N 1
ATOM 2174 C CA . LEU A 1 267 ? 43.539 9.402 -36.339 1.00 91.56 267 LEU A CA 1
ATOM 2175 C C . LEU A 1 267 ? 42.128 9.864 -36.735 1.00 91.56 267 LEU A C 1
ATOM 2177 O O . LEU A 1 267 ? 41.194 9.753 -35.933 1.00 91.56 267 LEU A O 1
ATOM 2181 N N . ASN A 1 268 ? 41.958 10.342 -37.972 1.00 90.44 268 ASN A N 1
ATOM 2182 C CA . ASN A 1 268 ? 40.654 10.747 -38.493 1.00 90.44 268 ASN A CA 1
ATOM 2183 C C . ASN A 1 268 ? 39.721 9.538 -38.644 1.00 90.44 268 ASN A C 1
ATOM 2185 O O . ASN A 1 268 ? 38.600 9.579 -38.139 1.00 90.44 268 ASN A O 1
ATOM 2189 N N . SER A 1 269 ? 40.205 8.445 -39.248 1.00 92.62 269 SER A N 1
ATOM 2190 C CA . SER A 1 269 ? 39.443 7.197 -39.397 1.00 92.62 269 SER A CA 1
ATOM 2191 C C . SER A 1 269 ? 38.986 6.654 -38.042 1.00 92.62 269 SER A C 1
ATOM 2193 O O . SER A 1 269 ? 37.809 6.362 -37.855 1.00 92.62 269 SER A O 1
ATOM 2195 N N . LEU A 1 270 ? 39.892 6.592 -37.059 1.00 91.81 270 LEU A N 1
ATOM 2196 C CA . LEU A 1 270 ? 39.583 6.114 -35.711 1.00 91.81 270 LEU A CA 1
ATOM 2197 C C . LEU A 1 270 ? 38.538 6.997 -35.006 1.00 91.81 270 LEU A C 1
ATOM 2199 O O . LEU A 1 270 ? 37.640 6.493 -34.330 1.00 91.81 270 LEU A O 1
ATOM 2203 N N . SER A 1 271 ? 38.637 8.320 -35.171 1.00 92.69 271 SER A N 1
ATOM 2204 C CA . SER A 1 271 ? 37.652 9.263 -34.624 1.00 92.69 271 SER A CA 1
ATOM 2205 C C . SER A 1 271 ? 36.266 9.059 -35.229 1.00 92.69 271 SER A C 1
ATOM 2207 O O . SER A 1 271 ? 35.259 9.151 -34.524 1.00 92.69 271 SER A O 1
ATOM 2209 N N . GLU A 1 272 ? 36.210 8.795 -36.531 1.00 91.81 272 GLU A N 1
ATOM 2210 C CA . GLU A 1 272 ? 34.966 8.614 -37.270 1.00 91.81 272 GLU A CA 1
ATOM 2211 C C . GLU A 1 272 ? 34.294 7.281 -36.918 1.00 91.81 272 GLU A C 1
ATOM 2213 O O . GLU A 1 272 ? 33.099 7.261 -36.606 1.00 91.81 272 GLU A O 1
ATOM 2218 N N . ASP A 1 273 ? 35.066 6.197 -36.814 1.00 91.56 273 ASP A N 1
ATOM 2219 C CA . ASP A 1 273 ? 34.580 4.893 -36.350 1.00 91.56 273 ASP A CA 1
ATOM 2220 C C . ASP A 1 273 ? 33.999 4.972 -34.929 1.00 91.56 273 ASP A C 1
ATOM 2222 O O . ASP A 1 273 ? 32.894 4.477 -34.665 1.00 91.56 273 ASP A O 1
ATOM 2226 N N . LEU A 1 274 ? 34.696 5.657 -34.014 1.00 90.94 274 LEU A N 1
ATOM 2227 C CA . LEU A 1 274 ? 34.212 5.893 -32.650 1.00 90.94 274 LEU A CA 1
ATOM 2228 C C . LEU A 1 274 ? 32.943 6.750 -32.625 1.00 90.94 274 LEU A C 1
ATOM 2230 O O . LEU A 1 274 ? 32.035 6.469 -31.840 1.00 90.94 274 LEU A O 1
ATOM 2234 N N . ALA A 1 275 ? 32.836 7.760 -33.489 1.00 90.06 275 ALA A N 1
ATOM 2235 C CA . ALA A 1 275 ? 31.638 8.589 -33.593 1.00 90.06 275 ALA A CA 1
ATOM 2236 C C . ALA A 1 275 ? 30.428 7.791 -34.109 1.00 90.06 275 ALA A C 1
ATOM 2238 O O . ALA A 1 275 ? 29.325 7.915 -33.567 1.00 90.06 275 ALA A O 1
ATOM 2239 N N . ILE A 1 276 ? 30.625 6.928 -35.111 1.00 86.69 276 ILE A N 1
ATOM 2240 C CA . ILE A 1 276 ? 29.582 6.028 -35.626 1.00 86.69 276 ILE A CA 1
ATOM 2241 C C . ILE A 1 276 ? 29.138 5.053 -34.532 1.00 86.69 276 ILE A C 1
ATOM 2243 O O . ILE A 1 276 ? 27.933 4.868 -34.321 1.00 86.69 276 ILE A O 1
ATOM 2247 N N . TRP A 1 277 ? 30.087 4.451 -33.811 1.00 90.31 277 TRP A N 1
ATOM 2248 C CA . TRP A 1 277 ? 29.786 3.550 -32.702 1.00 90.31 277 TRP A CA 1
ATOM 2249 C C . TRP A 1 277 ? 29.012 4.261 -31.591 1.00 90.31 277 TRP A C 1
ATOM 2251 O O . TRP A 1 277 ? 27.969 3.770 -31.158 1.00 90.31 277 TRP A O 1
ATOM 2261 N N . LEU A 1 278 ? 29.456 5.451 -31.183 1.00 87.94 278 LEU A N 1
ATOM 2262 C CA . LEU A 1 278 ? 28.799 6.233 -30.144 1.00 87.94 278 LEU A CA 1
ATOM 2263 C C . LEU A 1 278 ? 27.375 6.626 -30.552 1.00 87.94 278 LEU A C 1
ATOM 2265 O O . LEU A 1 278 ? 26.453 6.529 -29.743 1.00 87.94 278 LEU A O 1
ATOM 2269 N N . LYS A 1 279 ? 27.162 7.018 -31.813 1.00 79.69 279 LYS A N 1
ATOM 2270 C CA . LYS A 1 279 ? 25.825 7.310 -32.345 1.00 79.69 279 LYS A CA 1
ATOM 2271 C C . LYS A 1 279 ? 24.907 6.089 -32.259 1.00 79.69 279 LYS A C 1
ATOM 2273 O O . LYS A 1 279 ? 23.744 6.227 -31.873 1.00 79.69 279 LYS A O 1
ATOM 2278 N N . ARG A 1 280 ? 25.419 4.892 -32.568 1.00 76.50 280 ARG A N 1
ATOM 2279 C CA . ARG A 1 280 ? 24.679 3.630 -32.390 1.00 76.50 280 ARG A CA 1
ATOM 2280 C C . ARG A 1 280 ? 24.392 3.361 -30.913 1.00 76.50 280 ARG A C 1
ATOM 2282 O O . ARG A 1 280 ? 23.244 3.102 -30.578 1.00 76.50 280 ARG A O 1
ATOM 2289 N N . ALA A 1 281 ? 25.383 3.495 -30.034 1.00 77.81 281 ALA A N 1
ATOM 2290 C CA . ALA A 1 281 ? 25.230 3.273 -28.597 1.00 77.81 281 ALA A CA 1
ATOM 2291 C C . ALA A 1 281 ? 24.194 4.221 -27.967 1.00 77.81 281 ALA A C 1
ATOM 2293 O O . ALA A 1 281 ? 23.319 3.767 -27.233 1.00 77.81 281 ALA A O 1
ATOM 2294 N N . LYS A 1 282 ? 24.222 5.512 -28.324 1.00 73.75 282 LYS A N 1
ATOM 2295 C CA . LYS A 1 282 ? 23.202 6.495 -27.930 1.00 73.75 282 LYS A CA 1
ATOM 2296 C C . LYS A 1 282 ? 21.815 6.109 -28.440 1.00 73.75 282 LYS A C 1
ATOM 2298 O O . LYS A 1 282 ? 20.866 6.147 -27.670 1.00 73.75 282 LYS A O 1
ATOM 2303 N N . SER A 1 283 ? 21.703 5.683 -29.699 1.00 64.75 283 SER A N 1
ATOM 2304 C CA . SER A 1 283 ? 20.425 5.254 -30.289 1.00 64.75 283 SER A CA 1
ATOM 2305 C C . SER A 1 283 ? 19.849 4.015 -29.595 1.00 64.75 283 SER A C 1
ATOM 2307 O O . SER A 1 283 ? 18.657 3.965 -29.315 1.00 64.75 283 SER A O 1
ATOM 2309 N N . THR A 1 284 ? 20.697 3.045 -29.245 1.00 65.88 284 THR A N 1
ATOM 2310 C CA . THR A 1 284 ? 20.304 1.885 -28.434 1.00 65.88 284 THR A CA 1
ATOM 2311 C C . THR A 1 284 ? 19.880 2.307 -27.030 1.00 65.88 284 THR A C 1
ATOM 2313 O O . THR A 1 284 ? 18.944 1.739 -26.477 1.00 65.88 284 THR A O 1
ATOM 2316 N N . ASN A 1 285 ? 20.539 3.313 -26.451 1.00 67.38 285 ASN A N 1
ATOM 2317 C CA . ASN A 1 285 ? 20.231 3.787 -25.107 1.00 67.38 285 ASN A CA 1
ATOM 2318 C C . ASN A 1 285 ? 18.951 4.643 -25.036 1.00 67.38 285 ASN A C 1
ATOM 2320 O O . ASN A 1 285 ? 18.289 4.641 -24.004 1.00 67.38 285 ASN A O 1
ATOM 2324 N N . LEU A 1 286 ? 18.546 5.300 -26.134 1.00 61.50 286 LEU A N 1
ATOM 2325 C CA . LEU A 1 286 ? 17.249 5.991 -26.240 1.00 61.50 286 LEU A CA 1
ATOM 2326 C C . LEU A 1 286 ? 16.060 5.050 -25.990 1.00 61.50 286 LEU A C 1
ATOM 2328 O O . LEU A 1 286 ? 15.013 5.499 -25.533 1.00 61.50 286 LEU A O 1
ATOM 2332 N N . LEU A 1 287 ? 16.235 3.739 -26.199 1.00 57.81 287 LEU A N 1
ATOM 2333 C CA . LEU A 1 287 ? 15.234 2.733 -25.843 1.00 57.81 287 LEU A CA 1
ATOM 2334 C C . LEU A 1 287 ? 14.915 2.680 -24.347 1.00 57.81 287 LEU A C 1
ATOM 2336 O O . LEU A 1 287 ? 13.935 2.038 -23.998 1.00 57.81 287 LEU A O 1
ATOM 2340 N N . PHE A 1 288 ? 15.725 3.299 -23.485 1.00 61.09 288 PHE A N 1
ATOM 2341 C CA . PHE A 1 288 ? 15.588 3.288 -22.027 1.00 61.09 288 PHE A CA 1
ATOM 2342 C C . PHE A 1 288 ? 15.341 4.685 -21.430 1.00 61.09 288 PHE A C 1
ATOM 2344 O O . PHE A 1 288 ? 15.176 4.812 -20.215 1.00 61.09 288 PHE A O 1
ATOM 2351 N N . ASP A 1 289 ? 15.274 5.730 -22.264 1.00 56.00 289 ASP A N 1
ATOM 2352 C CA . ASP A 1 289 ? 15.124 7.130 -21.827 1.00 56.00 289 ASP A CA 1
ATOM 2353 C C . ASP A 1 289 ? 13.739 7.410 -21.205 1.00 56.00 289 ASP A C 1
ATOM 2355 O O . ASP A 1 289 ? 13.560 8.359 -20.450 1.00 56.00 289 ASP A O 1
ATOM 2359 N N . TYR A 1 290 ? 12.766 6.524 -21.440 1.00 52.97 290 TYR A N 1
ATOM 2360 C CA . TYR A 1 290 ? 11.407 6.609 -20.896 1.00 52.97 290 TYR A CA 1
ATOM 2361 C C . TYR A 1 290 ? 11.336 6.449 -19.370 1.00 52.97 290 TYR A C 1
ATOM 2363 O O . TYR A 1 290 ? 10.371 6.896 -18.756 1.00 52.97 290 TYR A O 1
ATOM 2371 N N . VAL A 1 291 ? 12.331 5.797 -18.753 1.00 53.25 291 VAL A N 1
ATOM 2372 C CA . VAL A 1 291 ? 12.408 5.685 -17.289 1.00 53.25 291 VAL A CA 1
ATOM 2373 C C . VAL A 1 291 ? 12.926 7.001 -16.699 1.00 53.25 291 VAL A C 1
ATOM 2375 O O . VAL A 1 291 ? 12.499 7.370 -15.613 1.00 53.25 291 VAL A O 1
ATOM 2378 N N . ALA A 1 292 ? 13.807 7.704 -17.428 1.00 48.38 292 ALA A N 1
ATOM 2379 C CA . ALA A 1 292 ? 14.595 8.864 -16.995 1.00 48.38 292 ALA A CA 1
ATOM 2380 C C . ALA A 1 292 ? 13.849 10.194 -16.955 1.00 48.38 292 ALA A C 1
ATOM 2382 O O . ALA A 1 292 ? 14.278 11.102 -16.244 1.00 48.38 292 ALA A O 1
ATOM 2383 N N . ASP A 1 293 ? 12.742 10.310 -17.677 1.00 52.47 293 ASP A N 1
ATOM 2384 C CA . ASP A 1 293 ? 12.123 11.604 -17.923 1.00 52.47 293 ASP A CA 1
ATOM 2385 C C . ASP A 1 293 ? 10.902 11.842 -17.021 1.00 52.47 293 ASP A C 1
ATOM 2387 O O . ASP A 1 293 ? 9.744 11.781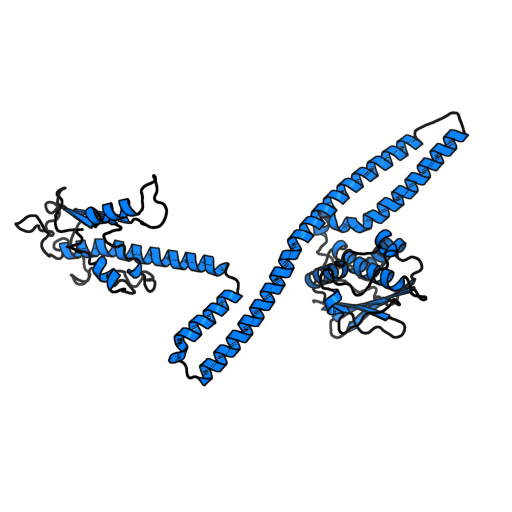 -17.439 1.00 52.47 293 ASP A O 1
ATOM 2391 N N . VAL A 1 294 ? 11.175 12.110 -15.740 1.00 47.09 294 VAL A N 1
ATOM 2392 C CA . VAL A 1 294 ? 10.176 12.558 -14.748 1.00 47.09 294 VAL A CA 1
ATOM 2393 C C . VAL A 1 294 ? 9.566 13.915 -15.153 1.00 47.09 294 VAL A C 1
ATOM 2395 O O . VAL A 1 294 ? 8.439 14.228 -14.773 1.00 47.09 294 VAL A O 1
ATOM 2398 N N . ASP A 1 295 ? 10.241 14.689 -16.007 1.00 43.31 295 ASP A N 1
ATOM 2399 C CA . ASP A 1 295 ? 9.749 15.982 -16.495 1.00 43.31 295 ASP A CA 1
ATOM 2400 C C . ASP A 1 295 ? 8.644 15.851 -17.564 1.00 43.31 295 ASP A C 1
ATOM 2402 O O . ASP A 1 295 ? 7.869 16.786 -17.785 1.00 43.31 295 ASP A O 1
ATOM 2406 N N . ASN A 1 296 ? 8.454 14.664 -18.153 1.00 45.28 296 ASN A N 1
ATOM 2407 C CA . ASN A 1 296 ? 7.364 14.400 -19.100 1.00 45.28 296 ASN A CA 1
ATOM 2408 C C . ASN A 1 296 ? 5.987 14.185 -18.426 1.00 45.28 296 ASN A C 1
ATOM 2410 O O . ASN A 1 296 ? 4.971 14.027 -19.113 1.00 45.28 296 ASN A O 1
ATOM 2414 N N . ILE A 1 297 ? 5.912 14.256 -17.088 1.00 48.84 297 ILE A N 1
ATOM 2415 C CA . ILE A 1 297 ? 4.645 14.275 -16.330 1.00 48.84 297 ILE A CA 1
ATOM 2416 C C . ILE A 1 297 ? 3.747 15.448 -16.778 1.00 48.84 297 ILE A C 1
ATOM 2418 O O . ILE A 1 297 ? 2.521 15.333 -16.734 1.00 48.84 297 ILE A O 1
ATOM 2422 N N . GLN A 1 298 ? 4.327 16.535 -17.306 1.00 42.25 298 GLN A N 1
ATOM 2423 C CA . GLN A 1 298 ? 3.587 17.708 -17.789 1.00 42.25 298 GLN A CA 1
ATOM 2424 C C . GLN A 1 298 ? 2.744 17.470 -19.063 1.00 42.25 298 GLN A C 1
ATOM 2426 O O . GLN A 1 298 ? 1.918 18.315 -19.403 1.00 42.25 298 GLN A O 1
ATOM 2431 N N . PHE A 1 299 ? 2.886 16.335 -19.765 1.00 46.75 299 PHE A N 1
ATOM 2432 C CA . PHE A 1 299 ? 2.185 16.078 -21.039 1.00 46.75 299 PHE A CA 1
ATOM 2433 C C . PHE A 1 299 ? 1.029 15.067 -20.970 1.00 46.75 299 PHE A C 1
ATOM 2435 O O . PHE A 1 299 ? 0.451 14.743 -22.011 1.00 46.75 299 PHE A O 1
ATOM 2442 N N . ARG A 1 300 ? 0.623 14.600 -19.778 1.00 54.75 300 ARG A N 1
ATOM 2443 C CA . ARG A 1 300 ? -0.505 13.651 -19.626 1.00 54.75 300 ARG A CA 1
ATOM 2444 C C . ARG A 1 300 ? -1.859 14.171 -20.139 1.00 54.75 300 ARG A C 1
ATOM 2446 O O . ARG A 1 300 ? -2.757 13.370 -20.391 1.00 54.75 300 ARG A O 1
ATOM 2453 N N . ASP A 1 301 ? -2.012 15.480 -20.340 1.00 54.34 301 ASP A N 1
ATOM 2454 C CA . ASP A 1 301 ? -3.305 16.087 -20.681 1.00 54.34 301 ASP A CA 1
ATOM 2455 C C . ASP A 1 301 ? -3.683 16.056 -22.172 1.00 54.34 301 ASP A C 1
ATOM 2457 O O . ASP A 1 301 ? -4.852 16.278 -22.508 1.00 54.34 301 ASP A O 1
ATOM 2461 N N . LYS A 1 302 ? -2.751 15.746 -23.086 1.00 69.81 302 LYS A N 1
ATOM 2462 C CA . LYS A 1 302 ? -3.026 15.708 -24.536 1.00 69.81 302 LYS A CA 1
ATOM 2463 C C . LYS A 1 302 ? -3.143 14.274 -25.051 1.00 69.81 302 LYS A C 1
ATOM 2465 O O . LYS A 1 302 ? -2.250 13.459 -24.857 1.00 69.81 302 LYS A O 1
ATOM 2470 N N . ARG A 1 303 ? -4.227 13.975 -25.780 1.00 81.50 303 ARG A N 1
ATOM 2471 C CA . ARG A 1 303 ? -4.359 12.704 -26.514 1.00 81.50 303 ARG A CA 1
ATOM 2472 C C . ARG A 1 303 ? -3.372 12.670 -27.680 1.00 81.50 303 ARG A C 1
ATOM 2474 O O . ARG A 1 303 ? -3.274 13.626 -28.452 1.00 81.50 303 ARG A O 1
ATOM 2481 N N . LEU A 1 304 ? -2.676 11.548 -27.828 1.00 87.25 304 LEU A N 1
ATOM 2482 C CA . LEU A 1 304 ? -1.705 11.315 -28.895 1.00 87.25 304 LEU A CA 1
ATOM 2483 C C . LEU A 1 304 ? -2.369 10.609 -30.082 1.00 87.25 304 LEU A C 1
ATOM 2485 O O . LEU A 1 304 ? -3.251 9.772 -29.901 1.00 87.25 304 LEU A O 1
ATOM 2489 N N . ARG A 1 305 ? -1.937 10.924 -31.307 1.00 90.81 305 ARG A N 1
ATOM 2490 C CA . ARG A 1 305 ? -2.395 10.206 -32.508 1.00 90.81 305 ARG A CA 1
ATOM 2491 C C . ARG A 1 305 ? -1.715 8.845 -32.579 1.00 90.81 305 ARG A C 1
ATOM 2493 O O . ARG A 1 305 ? -0.485 8.796 -32.607 1.00 90.81 305 ARG A O 1
ATOM 2500 N N . ALA A 1 306 ? -2.501 7.773 -32.673 1.00 92.25 306 ALA A N 1
ATOM 2501 C CA . ALA A 1 306 ? -1.999 6.400 -32.648 1.00 92.25 306 ALA A CA 1
ATOM 2502 C C . ALA A 1 306 ? -0.938 6.157 -33.728 1.00 92.25 306 ALA A C 1
ATOM 2504 O O . ALA A 1 306 ? 0.146 5.660 -33.429 1.00 92.25 306 ALA A O 1
ATOM 2505 N N . LYS A 1 307 ? -1.208 6.602 -34.961 1.00 92.38 307 LYS A N 1
ATOM 2506 C CA . LYS A 1 307 ? -0.294 6.425 -36.094 1.00 92.38 307 LYS A CA 1
ATOM 2507 C C . LYS A 1 307 ? 1.069 7.063 -35.877 1.00 92.38 307 LYS A C 1
ATOM 2509 O O . LYS A 1 307 ? 2.078 6.393 -36.054 1.00 92.38 307 LYS A O 1
ATOM 2514 N N . LYS A 1 308 ? 1.100 8.316 -35.412 1.00 89.56 308 LYS A N 1
ATOM 2515 C CA . LYS A 1 308 ? 2.356 9.035 -35.151 1.00 89.56 308 LYS A CA 1
ATOM 2516 C C . LYS A 1 308 ? 3.204 8.318 -34.107 1.00 89.56 308 LYS A C 1
ATOM 2518 O O . LYS A 1 308 ? 4.395 8.134 -34.322 1.00 89.56 308 LYS A O 1
ATOM 2523 N N . VAL A 1 309 ? 2.579 7.885 -33.009 1.00 88.50 309 VAL A N 1
ATOM 2524 C CA . VAL A 1 309 ? 3.275 7.157 -31.940 1.00 88.50 309 VAL A CA 1
ATOM 2525 C C . VAL A 1 309 ? 3.827 5.835 -32.470 1.00 88.50 309 VAL A C 1
ATOM 2527 O O . VAL A 1 309 ? 5.010 5.558 -32.310 1.00 88.50 309 VAL A O 1
ATOM 2530 N N . ILE A 1 310 ? 3.004 5.039 -33.154 1.00 91.81 310 ILE A N 1
ATOM 2531 C CA . ILE A 1 310 ? 3.412 3.731 -33.683 1.00 91.81 310 ILE A CA 1
ATOM 2532 C C . ILE A 1 310 ? 4.534 3.871 -34.717 1.00 91.81 310 ILE A C 1
ATOM 2534 O O . ILE A 1 310 ? 5.497 3.109 -34.662 1.00 91.81 310 ILE A O 1
ATOM 2538 N N . GLU A 1 311 ? 4.453 4.835 -35.633 1.00 89.56 311 GLU A N 1
ATOM 2539 C CA . GLU A 1 311 ? 5.505 5.110 -36.619 1.00 89.56 311 GLU A CA 1
ATOM 2540 C C . GLU A 1 311 ? 6.816 5.551 -35.959 1.00 89.56 311 GLU A C 1
ATOM 2542 O O . GLU A 1 311 ? 7.893 5.115 -36.370 1.00 89.56 311 GLU A O 1
ATOM 2547 N N . GLU A 1 312 ? 6.744 6.389 -34.924 1.00 84.69 312 GLU A N 1
ATOM 2548 C CA . GLU A 1 312 ? 7.920 6.858 -34.197 1.00 84.69 312 GLU A CA 1
ATOM 2549 C C . GLU A 1 312 ? 8.598 5.729 -33.417 1.00 84.69 312 GLU A C 1
ATOM 2551 O O . GLU A 1 312 ? 9.803 5.524 -33.571 1.00 84.69 312 GLU A O 1
ATOM 2556 N N . ILE A 1 313 ? 7.829 4.928 -32.675 1.00 83.44 313 ILE A N 1
ATOM 2557 C CA . ILE A 1 313 ? 8.351 3.755 -31.963 1.00 83.44 313 ILE A CA 1
ATOM 2558 C C . ILE A 1 313 ? 8.927 2.743 -32.951 1.00 83.44 313 ILE A C 1
ATOM 2560 O O . ILE A 1 313 ? 10.037 2.255 -32.752 1.00 83.44 313 ILE A O 1
ATOM 2564 N N . THR A 1 314 ? 8.230 2.485 -34.061 1.00 85.25 314 THR A N 1
ATOM 2565 C CA . THR A 1 314 ? 8.707 1.600 -35.133 1.00 85.25 314 THR A CA 1
ATOM 2566 C C . THR A 1 314 ? 10.052 2.068 -35.684 1.00 85.25 314 THR A C 1
ATOM 2568 O O . THR A 1 314 ? 10.954 1.257 -35.889 1.00 85.25 314 THR A O 1
ATOM 2571 N N . ARG A 1 315 ? 10.224 3.380 -35.888 1.00 83.75 315 ARG A N 1
ATOM 2572 C CA . ARG A 1 315 ? 11.492 3.967 -36.333 1.00 83.75 315 ARG A CA 1
ATOM 2573 C C . ARG A 1 315 ? 12.595 3.762 -35.297 1.00 83.75 315 ARG A C 1
ATOM 2575 O O . ARG A 1 315 ? 13.692 3.352 -35.674 1.00 83.75 315 ARG A O 1
ATOM 2582 N N . GLN A 1 316 ? 12.300 3.998 -34.018 1.00 75.25 316 GLN A N 1
ATOM 2583 C CA . GLN A 1 316 ? 13.254 3.837 -32.914 1.00 75.25 316 GLN A CA 1
ATOM 2584 C C . GLN A 1 316 ? 13.740 2.391 -32.773 1.00 75.25 316 GLN A C 1
ATOM 2586 O O . GLN A 1 316 ? 14.928 2.172 -32.562 1.00 75.25 316 GLN A O 1
ATOM 2591 N N . ILE A 1 317 ? 12.858 1.404 -32.953 1.00 74.25 317 ILE A N 1
ATOM 2592 C CA . ILE A 1 317 ? 13.203 -0.021 -32.811 1.00 74.25 317 ILE A CA 1
ATOM 2593 C C . ILE A 1 317 ? 13.513 -0.720 -34.139 1.00 74.25 317 ILE A C 1
AT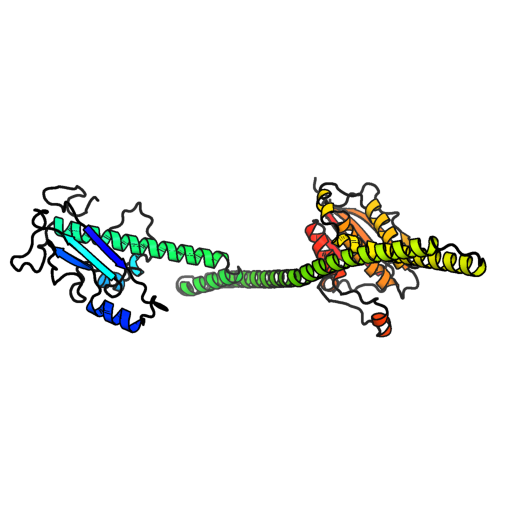OM 2595 O O . ILE A 1 317 ? 13.714 -1.934 -34.161 1.00 74.25 317 ILE A O 1
ATOM 2599 N N . SER A 1 318 ? 13.559 0.015 -35.251 1.00 77.75 318 SER A N 1
ATOM 2600 C CA . SER A 1 318 ? 13.765 -0.542 -36.598 1.00 77.75 318 SER A CA 1
ATOM 2601 C C . SER A 1 318 ? 15.041 -1.382 -36.707 1.00 77.75 318 SER A C 1
ATOM 2603 O O . SER A 1 318 ? 15.059 -2.403 -37.390 1.00 77.75 318 SER A O 1
ATOM 2605 N N . PHE A 1 319 ? 16.086 -1.021 -35.961 1.00 73.75 319 PHE A N 1
ATOM 2606 C CA . PHE A 1 319 ? 17.338 -1.774 -35.912 1.00 73.75 319 PHE A CA 1
ATOM 2607 C C . PHE A 1 319 ? 17.188 -3.179 -35.298 1.00 73.75 319 PHE A C 1
ATOM 2609 O O . PHE A 1 319 ? 17.980 -4.069 -35.605 1.00 73.75 319 PHE A O 1
ATOM 2616 N N . LEU A 1 320 ? 16.170 -3.399 -34.457 1.00 71.69 320 LEU A N 1
ATOM 2617 C CA . LEU A 1 320 ? 15.823 -4.712 -33.902 1.00 71.69 320 LEU A CA 1
ATOM 2618 C C . LEU A 1 320 ? 14.951 -5.531 -34.863 1.00 71.69 320 LEU A C 1
ATOM 2620 O O . LEU A 1 320 ? 14.919 -6.757 -34.763 1.00 71.69 320 LEU A O 1
ATOM 2624 N N . ALA A 1 321 ? 14.269 -4.872 -35.804 1.00 70.94 321 ALA A N 1
ATOM 2625 C CA . ALA A 1 321 ? 13.320 -5.501 -36.716 1.00 70.94 321 ALA A CA 1
ATOM 2626 C C . ALA A 1 321 ? 13.989 -6.364 -37.808 1.00 70.94 321 ALA A C 1
ATOM 2628 O O . ALA A 1 321 ? 13.308 -7.194 -38.414 1.00 70.94 321 ALA A O 1
ATOM 2629 N N . ARG A 1 322 ? 15.309 -6.237 -38.040 1.00 73.12 322 ARG A N 1
ATOM 2630 C CA . ARG A 1 322 ? 16.056 -6.937 -39.113 1.00 73.12 322 ARG A CA 1
ATOM 2631 C C . ARG A 1 322 ? 15.324 -6.803 -40.465 1.00 73.12 322 ARG A C 1
ATOM 2633 O O . ARG A 1 322 ? 15.050 -5.688 -40.886 1.00 73.12 322 ARG A O 1
ATOM 2640 N N . ASP A 1 323 ? 14.955 -7.920 -41.101 1.00 78.75 323 ASP A N 1
ATOM 2641 C CA . ASP A 1 323 ? 14.225 -7.975 -42.383 1.00 78.75 323 ASP A CA 1
ATOM 2642 C C . ASP A 1 323 ? 12.691 -7.995 -42.231 1.00 78.75 323 ASP A C 1
ATOM 2644 O O . ASP A 1 323 ? 11.965 -8.344 -43.165 1.00 78.75 323 ASP A O 1
ATOM 2648 N N . THR A 1 324 ? 12.169 -7.699 -41.038 1.00 84.69 324 THR A N 1
ATOM 2649 C CA . THR A 1 324 ? 10.724 -7.731 -40.786 1.00 84.69 324 THR A CA 1
ATOM 2650 C C . THR A 1 324 ? 10.039 -6.577 -41.506 1.00 84.69 324 THR A C 1
ATOM 2652 O O . THR A 1 324 ? 10.338 -5.409 -41.263 1.00 84.69 324 THR A O 1
ATOM 2655 N N . LYS A 1 325 ? 9.064 -6.893 -42.362 1.00 87.94 325 LYS A N 1
ATOM 2656 C CA . LYS A 1 325 ? 8.217 -5.885 -43.006 1.00 87.94 325 LYS A CA 1
ATOM 2657 C C . LYS A 1 325 ? 7.135 -5.438 -42.032 1.00 87.94 325 LYS A C 1
ATOM 2659 O O . LYS A 1 325 ? 6.317 -6.252 -41.608 1.00 87.94 325 LYS A O 1
ATOM 2664 N N . ILE A 1 326 ? 7.121 -4.151 -41.702 1.00 89.69 326 ILE A N 1
ATOM 2665 C CA . ILE A 1 326 ? 6.125 -3.554 -40.809 1.00 89.69 326 ILE A CA 1
ATOM 2666 C C . ILE A 1 326 ? 5.110 -2.798 -41.665 1.00 89.69 326 ILE A C 1
ATOM 2668 O O . ILE A 1 326 ? 5.488 -1.940 -42.460 1.00 89.69 326 ILE A O 1
ATOM 2672 N N . ASN A 1 327 ? 3.831 -3.144 -41.538 1.00 90.38 327 ASN A N 1
ATOM 2673 C CA . ASN A 1 327 ? 2.743 -2.539 -42.301 1.00 90.38 327 ASN A CA 1
ATOM 2674 C C . ASN A 1 327 ? 1.723 -1.906 -41.350 1.00 90.38 327 ASN A C 1
ATOM 2676 O O . ASN A 1 327 ? 1.107 -2.607 -40.550 1.00 90.38 327 ASN A O 1
ATOM 2680 N N . CYS A 1 328 ? 1.536 -0.591 -41.488 1.00 88.38 328 CYS A N 1
ATOM 2681 C CA . CYS A 1 328 ? 0.619 0.221 -40.685 1.00 88.38 328 CYS A CA 1
ATOM 2682 C C . CYS A 1 328 ? -0.468 0.899 -41.542 1.00 88.38 328 CYS A C 1
ATOM 2684 O O . CYS A 1 328 ? -1.097 1.857 -41.100 1.00 88.38 328 CYS A O 1
ATOM 2686 N N . ASN A 1 329 ? -0.677 0.456 -42.789 1.00 85.62 329 ASN A N 1
ATOM 2687 C CA . ASN A 1 329 ? -1.533 1.161 -43.752 1.00 85.62 329 ASN A CA 1
ATOM 2688 C C . ASN A 1 329 ? -3.026 1.122 -43.390 1.00 85.62 329 ASN A C 1
ATOM 2690 O O . ASN A 1 329 ? -3.775 1.981 -43.837 1.00 85.62 329 ASN A O 1
ATOM 2694 N N . GLN A 1 330 ? -3.458 0.135 -42.600 1.00 88.88 330 GLN A N 1
ATOM 2695 C CA . GLN A 1 330 ? -4.838 0.008 -42.111 1.00 88.88 330 GLN A CA 1
ATOM 2696 C C . GLN A 1 330 ? -5.032 0.642 -40.724 1.00 88.88 330 GLN A C 1
ATOM 2698 O O . GLN A 1 330 ? -5.950 0.276 -39.987 1.00 88.88 330 GLN A O 1
ATOM 2703 N N . LEU A 1 331 ? -4.141 1.554 -40.333 1.00 90.19 331 LEU A N 1
ATOM 2704 C CA . LEU A 1 331 ? -4.287 2.335 -39.116 1.00 90.19 331 LEU A CA 1
ATOM 2705 C C . LEU A 1 331 ? -4.922 3.689 -39.446 1.00 90.19 331 LEU A C 1
ATOM 2707 O O . LEU A 1 331 ? -4.410 4.426 -40.288 1.00 90.19 331 LEU A O 1
ATOM 2711 N N . ASP A 1 332 ? -6.025 4.005 -38.778 1.00 89.88 332 ASP A N 1
ATOM 2712 C CA . ASP A 1 332 ? -6.779 5.240 -38.979 1.00 89.88 332 ASP A CA 1
ATOM 2713 C C . ASP A 1 332 ? -5.963 6.473 -38.535 1.00 89.88 332 ASP A C 1
ATOM 2715 O O . ASP A 1 332 ? -5.487 6.564 -37.398 1.00 89.88 332 ASP A O 1
ATOM 2719 N N . ASP A 1 333 ? -5.811 7.440 -39.445 1.00 87.31 333 ASP A N 1
ATOM 2720 C CA . ASP A 1 333 ? -5.074 8.697 -39.248 1.00 87.31 333 ASP A CA 1
ATOM 2721 C C . ASP A 1 333 ? -5.699 9.605 -38.174 1.00 87.31 333 ASP A C 1
ATOM 2723 O O . ASP A 1 333 ? -5.022 10.465 -37.584 1.00 87.31 333 ASP A O 1
ATOM 2727 N N . LEU A 1 334 ? -7.001 9.439 -37.928 1.00 87.69 334 LEU A N 1
ATOM 2728 C CA . LEU A 1 334 ? -7.778 10.201 -36.956 1.00 87.69 334 LEU A CA 1
ATOM 2729 C C . LEU A 1 334 ? -7.916 9.482 -35.610 1.00 87.69 334 LEU A C 1
ATOM 2731 O O . LEU A 1 334 ? -8.499 10.047 -34.685 1.00 87.69 334 LEU A O 1
ATOM 2735 N N . LEU A 1 335 ? -7.336 8.288 -35.457 1.00 91.19 335 LEU A N 1
ATOM 2736 C CA . LEU A 1 335 ? -7.392 7.542 -34.207 1.00 91.19 335 LEU A CA 1
ATOM 2737 C C . LEU A 1 335 ? -6.522 8.187 -33.124 1.00 91.19 335 LEU A C 1
ATOM 2739 O O . LEU A 1 335 ? -5.296 8.303 -33.251 1.00 91.19 335 LEU A O 1
ATOM 2743 N N . TYR A 1 336 ? -7.160 8.542 -32.012 1.00 91.38 336 TYR A N 1
ATOM 2744 C CA . TYR A 1 336 ? -6.492 9.056 -30.824 1.00 91.38 336 TYR A CA 1
ATOM 2745 C C . TYR A 1 336 ? -6.419 8.003 -29.727 1.00 91.38 336 TYR A C 1
ATOM 2747 O O . TYR A 1 336 ? -7.434 7.443 -29.310 1.00 91.38 336 TYR A O 1
ATOM 2755 N N . LEU A 1 337 ? -5.218 7.818 -29.193 1.00 91.81 337 LEU A N 1
ATOM 2756 C CA . LEU A 1 337 ? -4.988 6.998 -28.016 1.00 91.81 337 LEU A CA 1
ATOM 2757 C C . LEU A 1 337 ? -5.610 7.660 -26.769 1.00 91.81 337 LEU A C 1
ATOM 2759 O O . LEU A 1 337 ? -5.746 8.894 -26.719 1.00 91.81 337 LEU A O 1
ATOM 2763 N N . PRO A 1 338 ? -5.985 6.868 -25.752 1.00 90.12 338 PRO A N 1
ATOM 2764 C CA . PRO A 1 338 ? -6.308 7.378 -24.425 1.00 90.12 338 PRO A CA 1
ATOM 2765 C C . PRO A 1 338 ? -5.201 8.264 -23.844 1.00 90.12 338 PRO A C 1
ATOM 2767 O O . PRO A 1 338 ? -4.029 8.157 -24.221 1.00 90.12 338 PRO A O 1
ATOM 2770 N N . LYS A 1 339 ? -5.594 9.159 -22.927 1.00 86.44 339 LYS A N 1
ATOM 2771 C CA . LYS A 1 339 ? -4.688 10.115 -22.277 1.00 86.44 339 LYS A CA 1
ATOM 2772 C C . LYS A 1 339 ? -3.594 9.372 -21.509 1.00 86.44 339 LYS A C 1
ATOM 2774 O O . LYS A 1 339 ? -3.864 8.761 -20.482 1.00 86.44 339 LYS A O 1
ATOM 2779 N N . ALA A 1 340 ? -2.375 9.450 -22.021 1.00 81.31 340 ALA A N 1
ATOM 2780 C CA . ALA A 1 340 ? -1.159 8.989 -21.372 1.00 81.31 340 ALA A CA 1
ATOM 2781 C C . ALA A 1 340 ? 0.042 9.669 -22.036 1.00 81.31 340 ALA A C 1
ATOM 2783 O O . ALA A 1 340 ? -0.065 10.205 -23.144 1.00 81.31 340 ALA A O 1
ATOM 2784 N N . SER A 1 341 ? 1.186 9.639 -21.363 1.00 76.88 341 SER A N 1
ATOM 2785 C CA . SER A 1 341 ? 2.438 10.143 -21.921 1.00 76.88 341 SER A CA 1
ATOM 2786 C C . SER A 1 341 ? 2.894 9.317 -23.131 1.00 76.88 341 SER A C 1
ATOM 2788 O O . SER A 1 341 ? 2.532 8.148 -23.302 1.00 76.88 341 SER A O 1
ATOM 2790 N N . PHE A 1 342 ? 3.746 9.915 -23.967 1.00 78.75 342 PHE A N 1
ATOM 2791 C CA . PHE A 1 342 ? 4.405 9.190 -25.056 1.00 78.75 342 PHE A CA 1
ATOM 2792 C C . PHE A 1 342 ? 5.233 8.012 -24.522 1.00 78.75 342 PHE A C 1
ATOM 2794 O O . PHE A 1 342 ? 5.235 6.949 -25.131 1.00 78.75 342 PHE A O 1
ATOM 2801 N N . ALA A 1 343 ? 5.874 8.175 -23.361 1.00 68.81 343 ALA A N 1
ATOM 2802 C CA . ALA A 1 343 ? 6.660 7.139 -22.694 1.00 68.81 343 ALA A CA 1
ATOM 2803 C C . ALA A 1 343 ? 5.820 5.903 -22.322 1.00 68.81 343 ALA A C 1
ATOM 2805 O O . ALA A 1 343 ? 6.226 4.771 -22.585 1.00 68.81 343 ALA A O 1
ATOM 2806 N N . GLU A 1 344 ? 4.627 6.112 -21.758 1.00 77.38 344 GLU A N 1
ATOM 2807 C CA . GLU A 1 344 ? 3.706 5.032 -21.385 1.00 77.38 344 GLU A CA 1
ATOM 2808 C C . GLU A 1 344 ? 3.251 4.230 -22.615 1.00 77.38 344 GLU A C 1
ATOM 2810 O O . GLU A 1 344 ? 3.354 3.000 -22.632 1.00 77.38 344 GLU A O 1
ATOM 2815 N N . TRP A 1 345 ? 2.825 4.917 -23.679 1.00 86.75 345 TRP A N 1
ATOM 2816 C CA . TRP A 1 345 ? 2.456 4.264 -24.938 1.00 86.75 345 TRP A CA 1
ATOM 2817 C C . TRP A 1 345 ? 3.645 3.611 -25.641 1.00 86.75 345 TRP A C 1
ATOM 2819 O O . TRP A 1 345 ? 3.520 2.505 -26.169 1.00 86.75 345 TRP A O 1
ATOM 2829 N N . GLY A 1 346 ? 4.805 4.265 -25.615 1.00 82.44 346 GLY A N 1
ATOM 2830 C CA . GLY A 1 346 ? 6.047 3.749 -26.172 1.00 82.44 346 GLY A CA 1
ATOM 2831 C C . GLY A 1 346 ? 6.442 2.425 -25.536 1.00 82.44 346 GLY A C 1
ATOM 2832 O O . GLY A 1 346 ? 6.690 1.459 -26.253 1.00 82.44 346 GLY A O 1
ATOM 2833 N N . SER A 1 347 ? 6.379 2.338 -24.205 1.00 80.06 347 SER A N 1
ATOM 2834 C CA . SER A 1 347 ? 6.643 1.104 -23.462 1.00 80.06 347 SER A CA 1
ATOM 2835 C C . SER A 1 347 ? 5.689 -0.026 -23.859 1.00 80.06 347 SER A C 1
ATOM 2837 O O . SER A 1 347 ? 6.138 -1.151 -24.098 1.00 80.06 347 SER A O 1
ATOM 2839 N N . ILE A 1 348 ? 4.387 0.259 -23.999 1.00 86.69 348 ILE A N 1
ATOM 2840 C CA . ILE A 1 348 ? 3.399 -0.737 -24.440 1.00 86.69 348 ILE A CA 1
ATOM 2841 C C . ILE A 1 348 ? 3.764 -1.278 -25.827 1.00 86.69 348 ILE A C 1
ATOM 2843 O O . ILE A 1 348 ? 3.953 -2.485 -25.994 1.00 86.69 348 ILE A O 1
ATOM 2847 N N . PHE A 1 349 ? 3.894 -0.396 -26.821 1.00 91.31 349 PHE A N 1
ATOM 2848 C CA . PHE A 1 349 ? 4.137 -0.806 -28.203 1.00 91.31 349 PHE A CA 1
ATOM 2849 C C . PHE A 1 349 ? 5.494 -1.484 -28.377 1.00 91.31 349 PHE A C 1
ATOM 2851 O O . PHE A 1 349 ? 5.573 -2.535 -29.005 1.00 91.31 349 PHE A O 1
ATOM 2858 N N . GLN A 1 350 ? 6.552 -0.950 -27.769 1.00 82.56 350 GLN A N 1
ATOM 2859 C CA . GLN A 1 350 ? 7.894 -1.516 -27.853 1.00 82.56 350 GLN A CA 1
ATOM 2860 C C . GLN A 1 350 ? 7.956 -2.937 -27.285 1.00 82.56 350 GLN A C 1
ATOM 2862 O O . GLN A 1 350 ? 8.513 -3.822 -27.934 1.00 82.56 350 GLN A O 1
ATOM 2867 N N . ASN A 1 351 ? 7.361 -3.187 -26.113 1.00 82.19 351 ASN A N 1
ATOM 2868 C CA . ASN A 1 351 ? 7.338 -4.530 -25.529 1.00 82.19 351 ASN A CA 1
ATOM 2869 C C . ASN A 1 351 ? 6.584 -5.524 -26.423 1.00 82.19 351 ASN A C 1
ATOM 2871 O O . ASN A 1 351 ? 7.039 -6.653 -26.614 1.00 82.19 351 ASN A O 1
ATOM 2875 N N . VAL A 1 352 ? 5.459 -5.105 -27.011 1.00 89.69 352 VAL A N 1
ATOM 2876 C CA . VAL A 1 352 ? 4.688 -5.948 -27.936 1.00 89.69 352 VAL A CA 1
ATOM 2877 C C . VAL A 1 352 ? 5.468 -6.209 -29.230 1.00 89.69 352 VAL A C 1
ATOM 2879 O O . VAL A 1 352 ? 5.559 -7.355 -29.666 1.00 89.69 352 VAL A O 1
ATOM 2882 N N . PHE A 1 353 ? 6.085 -5.185 -29.821 1.00 89.81 353 PHE A N 1
ATOM 2883 C CA . PHE A 1 353 ? 6.836 -5.307 -31.074 1.00 89.81 353 PHE A CA 1
ATOM 2884 C C . PHE A 1 353 ? 8.096 -6.157 -30.916 1.00 89.81 353 PHE A C 1
ATOM 2886 O O . PHE A 1 353 ? 8.347 -7.027 -31.745 1.00 89.81 353 PHE A O 1
ATOM 2893 N N . ILE A 1 354 ? 8.856 -5.982 -29.830 1.00 82.25 354 ILE A N 1
ATOM 2894 C CA . ILE A 1 354 ? 10.032 -6.816 -29.541 1.00 82.25 354 ILE A CA 1
ATOM 2895 C C . ILE A 1 354 ? 9.620 -8.281 -29.363 1.00 82.25 354 ILE A C 1
ATOM 2897 O O . ILE A 1 354 ? 10.286 -9.172 -29.893 1.00 82.25 354 ILE A O 1
ATOM 2901 N N . ASN A 1 355 ? 8.508 -8.549 -28.670 1.00 85.31 355 ASN A N 1
ATOM 2902 C CA . ASN A 1 355 ? 7.986 -9.910 -28.545 1.00 85.31 355 ASN A CA 1
ATOM 2903 C C . ASN A 1 355 ? 7.609 -10.506 -29.907 1.00 85.31 355 ASN A C 1
ATOM 2905 O O . ASN A 1 355 ? 7.973 -11.649 -30.184 1.00 85.31 355 ASN A O 1
ATOM 2909 N N . ALA A 1 356 ? 6.963 -9.728 -30.776 1.00 89.69 356 ALA A N 1
ATOM 2910 C CA . ALA A 1 356 ? 6.626 -10.160 -32.128 1.00 89.69 356 ALA A CA 1
ATOM 2911 C C . ALA A 1 356 ? 7.880 -10.436 -32.982 1.00 89.69 356 ALA A C 1
ATOM 2913 O O . ALA A 1 356 ? 7.970 -11.475 -33.635 1.00 89.69 356 ALA A O 1
ATOM 2914 N N . PHE A 1 357 ? 8.891 -9.560 -32.944 1.00 85.69 357 PHE A N 1
ATOM 2915 C CA . PHE A 1 357 ? 10.157 -9.773 -33.656 1.00 85.69 357 PHE A CA 1
ATOM 2916 C C . PHE A 1 357 ? 10.871 -11.037 -33.181 1.00 85.69 357 PHE A C 1
ATOM 2918 O O . PHE A 1 357 ? 11.312 -11.841 -34.003 1.00 85.69 357 PHE A O 1
ATOM 2925 N N . ASN A 1 358 ? 10.923 -11.256 -31.865 1.00 81.38 358 ASN A N 1
ATOM 2926 C CA . ASN A 1 358 ? 11.496 -12.466 -31.284 1.00 81.38 358 ASN A CA 1
ATOM 2927 C C . ASN A 1 358 ? 10.734 -13.725 -31.723 1.00 81.38 358 ASN A C 1
ATOM 2929 O O . ASN A 1 358 ? 11.356 -14.745 -32.022 1.00 81.38 358 ASN A O 1
ATOM 2933 N N . ALA A 1 359 ? 9.403 -13.656 -31.820 1.00 84.88 359 ALA A N 1
ATOM 2934 C CA . ALA A 1 359 ? 8.579 -14.766 -32.293 1.00 84.88 359 ALA A CA 1
ATOM 2935 C C . ALA A 1 359 ? 8.783 -15.095 -33.782 1.00 84.88 359 ALA A C 1
ATOM 2937 O O . ALA A 1 359 ? 8.567 -16.234 -34.197 1.00 84.88 359 ALA A O 1
ATOM 2938 N N . MET A 1 360 ? 9.229 -14.119 -34.576 1.00 88.88 360 MET A N 1
ATOM 2939 C CA . MET A 1 360 ? 9.478 -14.248 -36.014 1.00 88.88 360 MET A CA 1
ATOM 2940 C C . MET A 1 360 ? 10.929 -14.600 -36.378 1.00 88.88 360 MET A C 1
ATOM 2942 O O . MET A 1 360 ? 11.228 -14.746 -37.566 1.00 88.88 360 MET A O 1
ATOM 2946 N N . LEU A 1 361 ? 11.834 -14.761 -35.403 1.00 81.94 361 LEU A N 1
ATOM 2947 C CA . LEU A 1 361 ? 13.258 -15.026 -35.666 1.00 81.94 361 LEU A CA 1
ATOM 2948 C C . LEU A 1 361 ? 13.478 -16.238 -36.582 1.00 81.94 361 LEU A C 1
ATOM 2950 O O . LEU A 1 361 ? 14.228 -16.137 -37.552 1.00 81.94 361 LEU A O 1
ATOM 2954 N N . ASP A 1 362 ? 12.775 -17.339 -36.317 1.00 80.12 362 ASP A N 1
ATOM 2955 C CA . ASP A 1 362 ? 12.884 -18.592 -37.075 1.00 80.12 362 ASP A CA 1
ATOM 2956 C C . ASP A 1 362 ? 11.814 -18.712 -38.188 1.00 80.12 362 ASP A C 1
ATOM 2958 O O . ASP A 1 362 ? 11.687 -19.757 -38.824 1.00 80.12 362 ASP A O 1
ATOM 2962 N N . SER A 1 363 ? 11.026 -17.654 -38.437 1.00 83.62 363 SER A N 1
ATOM 2963 C CA . SER A 1 363 ? 9.966 -17.660 -39.455 1.00 83.62 363 SER A CA 1
ATOM 2964 C C . SER A 1 363 ? 10.503 -17.301 -40.843 1.00 83.62 363 SER A C 1
ATOM 2966 O O . SER A 1 363 ? 11.294 -16.366 -40.994 1.00 83.62 363 SER A O 1
ATOM 2968 N N . SER A 1 364 ? 10.038 -18.021 -41.869 1.00 82.12 364 SER A N 1
ATOM 2969 C CA . SER A 1 364 ? 10.380 -17.776 -43.279 1.00 82.12 364 SER A CA 1
ATOM 2970 C C . SER A 1 364 ? 9.739 -16.504 -43.837 1.00 82.12 364 SER A C 1
ATOM 2972 O O . SER A 1 364 ? 10.256 -15.905 -44.777 1.00 82.12 364 SER A O 1
ATOM 2974 N N . ILE A 1 365 ? 8.623 -16.076 -43.247 1.00 86.06 365 ILE A N 1
ATOM 2975 C CA . ILE A 1 365 ? 7.921 -14.839 -43.576 1.00 86.06 365 ILE A CA 1
ATOM 2976 C C . ILE A 1 365 ? 7.912 -13.994 -42.308 1.00 86.06 365 ILE A C 1
ATOM 2978 O O . ILE A 1 365 ? 7.399 -14.435 -41.284 1.00 86.06 365 ILE A O 1
ATOM 2982 N N . ARG A 1 366 ? 8.463 -12.779 -42.368 1.00 91.19 366 ARG A N 1
ATOM 2983 C CA . ARG A 1 366 ? 8.530 -11.850 -41.231 1.00 91.19 366 ARG A CA 1
ATOM 2984 C C . ARG A 1 366 ? 7.704 -10.609 -41.528 1.00 91.19 366 ARG A C 1
ATOM 2986 O O . ARG A 1 366 ? 8.190 -9.670 -42.161 1.00 91.19 366 ARG A O 1
ATOM 2993 N N . VAL A 1 367 ? 6.442 -10.629 -41.118 1.00 92.56 367 VAL A N 1
ATOM 2994 C CA . VAL A 1 367 ? 5.514 -9.514 -41.312 1.00 92.56 367 VAL A CA 1
ATOM 2995 C C . VAL A 1 367 ? 4.882 -9.157 -39.977 1.00 92.56 367 VAL A C 1
ATOM 2997 O O . VAL A 1 367 ? 4.243 -9.999 -39.352 1.00 92.56 367 VAL A O 1
ATOM 3000 N N . LEU A 1 368 ? 5.035 -7.893 -39.583 1.00 94.12 368 LEU A N 1
ATOM 3001 C CA . LEU A 1 368 ? 4.286 -7.281 -38.493 1.00 94.12 368 LEU A CA 1
ATOM 3002 C C . LEU A 1 368 ? 3.201 -6.394 -39.100 1.00 94.12 368 LEU A C 1
ATOM 3004 O O . LEU A 1 368 ? 3.497 -5.439 -39.820 1.00 94.12 368 LEU A O 1
ATOM 3008 N N . TYR A 1 369 ? 1.947 -6.713 -38.823 1.00 95.38 369 TYR A N 1
ATOM 3009 C CA . TYR A 1 369 ? 0.798 -6.011 -39.370 1.00 95.38 369 TYR A CA 1
ATOM 3010 C C . TYR A 1 369 ? 0.031 -5.307 -38.261 1.00 95.38 369 TYR A C 1
ATOM 3012 O O . TYR A 1 369 ? -0.359 -5.938 -37.280 1.00 95.38 369 TYR A O 1
ATOM 3020 N N . ILE A 1 370 ? -0.170 -4.001 -38.411 1.00 96.00 370 ILE A N 1
ATOM 3021 C CA . ILE A 1 370 ? -0.822 -3.157 -37.417 1.00 96.00 370 ILE A CA 1
ATOM 3022 C C . ILE A 1 370 ? -2.034 -2.497 -38.068 1.00 96.00 370 ILE A C 1
ATOM 3024 O O . ILE A 1 370 ? -1.920 -1.808 -39.084 1.00 96.00 370 ILE A O 1
ATOM 3028 N N . SER A 1 371 ? -3.202 -2.714 -37.475 1.00 95.75 371 SER A N 1
ATOM 3029 C CA . SER A 1 371 ? -4.471 -2.171 -37.956 1.00 95.75 371 SER A CA 1
ATOM 3030 C C . SER A 1 371 ? -5.295 -1.607 -36.810 1.00 95.75 371 SER A C 1
ATOM 3032 O O . SER A 1 371 ? -5.072 -1.941 -35.644 1.00 95.75 371 SER A O 1
ATOM 3034 N N . SER A 1 372 ? -6.248 -0.743 -37.141 1.00 94.94 372 SER A N 1
ATOM 3035 C CA . SER A 1 372 ? -7.239 -0.251 -36.190 1.00 94.94 372 SER A CA 1
ATOM 3036 C C . SER A 1 372 ? -8.646 -0.659 -36.593 1.00 94.94 372 SER A C 1
ATOM 3038 O O . SER A 1 372 ? -8.974 -0.685 -37.778 1.00 94.94 372 SER A O 1
ATOM 3040 N N . ARG A 1 373 ? -9.498 -0.923 -35.606 1.00 92.56 373 ARG A N 1
ATOM 3041 C CA . ARG A 1 373 ? -10.917 -1.225 -35.800 1.00 92.56 373 ARG A CA 1
ATOM 3042 C C . ARG A 1 373 ? -11.762 -0.405 -34.835 1.00 92.56 373 ARG A C 1
ATOM 3044 O O . ARG A 1 373 ? -11.310 -0.047 -33.748 1.00 92.56 373 ARG A O 1
ATOM 3051 N N . PHE A 1 374 ? -12.999 -0.135 -35.229 1.00 88.94 374 PHE A N 1
ATOM 3052 C CA . PHE A 1 374 ? -14.005 0.470 -34.365 1.00 88.94 374 PHE A CA 1
ATOM 3053 C C . PHE A 1 374 ? -15.262 -0.398 -34.369 1.00 88.94 374 PHE A C 1
ATOM 3055 O O . PHE A 1 374 ? -15.802 -0.705 -35.432 1.00 88.94 374 PHE A O 1
ATOM 3062 N N . HIS A 1 375 ? -15.706 -0.825 -33.188 1.00 84.94 375 HIS A N 1
ATOM 3063 C CA . HIS A 1 375 ? -16.889 -1.669 -33.028 1.00 84.94 375 HIS A CA 1
ATOM 3064 C C . HIS A 1 375 ? -17.560 -1.404 -31.677 1.00 84.94 375 HIS A C 1
ATOM 3066 O O . HIS A 1 375 ? -16.875 -1.337 -30.661 1.00 84.94 375 HIS A O 1
ATOM 3072 N N . GLU A 1 376 ? -18.889 -1.258 -31.659 1.00 76.06 376 GLU A N 1
ATOM 3073 C CA . GLU A 1 376 ? -19.700 -1.142 -30.429 1.00 76.06 376 GLU A CA 1
ATOM 3074 C C . GLU A 1 376 ? -19.181 -0.110 -29.398 1.00 76.06 376 GLU A C 1
ATOM 3076 O O . GLU A 1 376 ? -19.176 -0.361 -28.196 1.00 76.06 376 GLU A O 1
ATOM 3081 N N . ASN A 1 377 ? -18.747 1.073 -29.857 1.00 83.25 377 ASN A N 1
ATOM 3082 C CA . ASN A 1 377 ? -18.138 2.147 -29.040 1.00 83.25 377 ASN A CA 1
ATOM 3083 C C . ASN A 1 377 ? -16.751 1.835 -28.455 1.00 83.25 377 ASN A C 1
ATOM 3085 O O . ASN A 1 377 ? -16.280 2.531 -27.549 1.00 83.25 377 ASN A O 1
ATOM 3089 N N . PHE A 1 378 ? -16.078 0.818 -28.981 1.00 89.25 378 PHE A N 1
ATOM 3090 C CA . PHE A 1 378 ? -14.694 0.527 -28.659 1.00 89.25 378 PHE A CA 1
ATOM 3091 C C . PHE A 1 378 ? -13.792 0.756 -29.861 1.00 89.25 378 PHE A C 1
ATOM 3093 O O . PHE A 1 378 ? -14.073 0.296 -30.969 1.00 89.25 378 PHE A O 1
ATOM 3100 N N . HIS A 1 379 ? -12.663 1.398 -29.600 1.00 93.62 379 HIS A N 1
ATOM 3101 C CA . HIS A 1 379 ? -11.525 1.387 -30.501 1.00 93.62 379 HIS A CA 1
ATOM 3102 C C . HIS A 1 379 ? -10.632 0.191 -30.169 1.00 93.62 379 HIS A C 1
ATOM 3104 O O . HIS A 1 379 ? -10.439 -0.153 -29.000 1.00 93.62 379 HIS A O 1
ATOM 3110 N N . GLU A 1 380 ? -10.095 -0.444 -31.203 1.00 94.69 380 GLU A N 1
ATOM 3111 C CA . GLU A 1 380 ? -9.147 -1.547 -31.105 1.00 94.69 380 GLU A CA 1
ATOM 3112 C C . GLU A 1 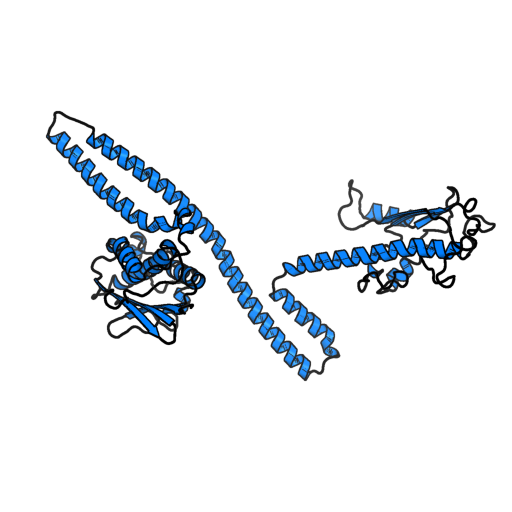380 ? -7.935 -1.254 -31.991 1.00 94.69 380 GLU A C 1
ATOM 3114 O O . GLU A 1 380 ? -8.089 -0.882 -33.153 1.00 94.69 380 GLU A O 1
ATOM 3119 N N . ILE A 1 381 ? -6.732 -1.460 -31.456 1.00 96.50 381 ILE A N 1
ATOM 3120 C CA . ILE A 1 381 ? -5.503 -1.612 -32.237 1.00 96.50 381 ILE A CA 1
ATOM 3121 C C . ILE A 1 381 ? -5.129 -3.089 -32.207 1.00 96.50 381 ILE A C 1
ATOM 3123 O O . ILE A 1 381 ? -4.969 -3.676 -31.134 1.00 96.50 381 ILE A O 1
ATOM 3127 N N . LEU A 1 382 ? -4.985 -3.678 -33.389 1.00 96.12 382 LEU A N 1
ATOM 3128 C CA . LEU A 1 382 ? -4.637 -5.076 -33.572 1.00 96.12 382 LEU A CA 1
ATOM 3129 C C . LEU A 1 382 ? -3.237 -5.186 -34.177 1.00 96.12 382 LEU A C 1
ATOM 3131 O O . LEU A 1 382 ? -2.980 -4.658 -35.259 1.00 96.12 382 LEU A O 1
ATOM 3135 N N . ILE A 1 383 ? -2.349 -5.885 -33.474 1.00 96.56 383 ILE A N 1
ATOM 3136 C CA . ILE A 1 383 ? -0.960 -6.135 -33.866 1.00 96.56 383 ILE A CA 1
ATOM 3137 C C . ILE A 1 383 ? -0.818 -7.628 -34.148 1.00 96.56 383 ILE A C 1
ATOM 3139 O O . ILE A 1 383 ? -1.066 -8.453 -33.269 1.00 96.56 383 ILE A O 1
ATOM 3143 N N . GLN A 1 384 ? -0.438 -7.985 -35.369 1.00 95.69 384 GLN A N 1
ATOM 3144 C CA . GLN A 1 384 ? -0.381 -9.368 -35.828 1.00 95.69 384 GLN A CA 1
ATOM 3145 C C . GLN A 1 384 ? 0.993 -9.711 -36.380 1.00 95.69 384 GLN A C 1
ATOM 3147 O O . GLN A 1 384 ? 1.588 -8.917 -37.106 1.00 95.69 384 GLN A O 1
ATOM 3152 N N . ASP A 1 385 ? 1.464 -10.917 -36.081 1.00 94.94 385 ASP A N 1
ATOM 3153 C CA . ASP A 1 385 ? 2.747 -11.413 -36.567 1.00 94.94 385 ASP A CA 1
ATOM 3154 C C . ASP A 1 385 ? 2.649 -12.813 -37.178 1.00 94.94 385 ASP A C 1
ATOM 3156 O O . ASP A 1 385 ? 1.691 -13.571 -36.972 1.00 94.94 385 ASP A O 1
ATOM 3160 N N . THR A 1 386 ? 3.658 -13.137 -37.980 1.00 92.69 386 THR A N 1
ATOM 3161 C CA . THR A 1 386 ? 3.841 -14.420 -38.668 1.00 92.69 386 THR A CA 1
ATOM 3162 C C . THR A 1 386 ? 4.809 -15.347 -37.920 1.00 92.69 386 THR A C 1
ATOM 3164 O O . THR A 1 386 ? 5.452 -16.198 -38.538 1.00 92.69 386 THR A O 1
ATOM 3167 N N . GLY A 1 387 ? 4.956 -15.166 -36.602 1.00 88.19 387 GLY A N 1
ATOM 3168 C CA . GLY A 1 387 ? 5.841 -15.947 -35.740 1.00 88.19 387 GLY A CA 1
ATOM 3169 C C . GLY A 1 387 ? 5.319 -17.351 -35.426 1.00 88.19 387 GLY A C 1
ATOM 3170 O O . GLY A 1 387 ? 4.480 -17.902 -36.136 1.00 88.19 387 GLY A O 1
ATOM 3171 N N . TYR A 1 388 ? 5.811 -17.960 -34.345 1.00 83.69 388 TYR A N 1
ATOM 3172 C CA . TYR A 1 388 ? 5.454 -19.342 -33.987 1.00 83.69 388 TYR A CA 1
ATOM 3173 C C . TYR A 1 388 ? 4.030 -19.518 -33.410 1.00 83.69 388 TYR A C 1
ATOM 3175 O O . TYR A 1 388 ? 3.565 -20.653 -33.295 1.00 83.69 388 TYR A O 1
ATOM 3183 N N . GLY A 1 389 ? 3.306 -18.427 -33.129 1.00 84.88 389 GLY A N 1
ATOM 3184 C CA . GLY A 1 389 ? 1.931 -18.459 -32.618 1.00 84.88 389 GLY A CA 1
ATOM 3185 C C . GLY A 1 389 ? 1.831 -18.735 -31.115 1.00 84.88 389 GLY A C 1
ATOM 3186 O O . GLY A 1 389 ? 2.797 -19.140 -30.478 1.00 84.88 389 GLY A O 1
ATOM 3187 N N . ILE A 1 390 ? 0.646 -18.511 -30.541 1.00 84.94 390 ILE A N 1
ATOM 3188 C CA . ILE A 1 390 ? 0.378 -18.683 -29.103 1.00 84.94 390 ILE A CA 1
ATOM 3189 C C . ILE A 1 390 ? -0.879 -19.531 -28.902 1.00 84.94 390 ILE A C 1
ATOM 3191 O O . ILE A 1 390 ? -1.861 -19.392 -29.638 1.00 84.94 390 ILE A O 1
ATOM 3195 N N . ASN A 1 391 ? -0.883 -20.385 -27.874 1.00 86.19 391 ASN A N 1
ATOM 3196 C CA . ASN A 1 391 ? -2.089 -21.098 -27.466 1.00 86.19 391 ASN A CA 1
ATOM 3197 C C . ASN A 1 391 ? -3.046 -20.168 -26.701 1.00 86.19 391 ASN A C 1
ATOM 3199 O O . ASN A 1 391 ? -2.826 -19.841 -25.534 1.00 86.19 391 ASN A O 1
ATOM 3203 N N . LEU A 1 392 ? -4.156 -19.797 -27.343 1.00 87.06 392 LEU A N 1
ATOM 3204 C CA . LEU A 1 392 ? -5.151 -18.880 -26.776 1.00 87.06 392 LEU A CA 1
ATOM 3205 C C . LEU A 1 392 ? -5.761 -19.365 -25.451 1.00 87.06 392 LEU A C 1
ATOM 3207 O O . LEU A 1 392 ? -6.082 -18.532 -24.609 1.00 87.06 392 LEU A O 1
ATOM 3211 N N . ASN A 1 393 ? -5.853 -20.679 -25.215 1.00 82.19 393 ASN A N 1
ATOM 3212 C CA . ASN A 1 393 ? -6.412 -21.216 -23.967 1.00 82.19 393 ASN A CA 1
ATOM 3213 C C . ASN A 1 393 ? -5.530 -20.912 -22.746 1.00 82.19 393 ASN A C 1
ATOM 3215 O O . ASN A 1 393 ? -6.026 -20.863 -21.624 1.00 82.19 393 ASN A O 1
ATOM 3219 N N . ASN A 1 394 ? -4.228 -20.698 -22.958 1.00 79.81 394 ASN A N 1
ATOM 3220 C CA . ASN A 1 394 ? -3.259 -20.400 -21.903 1.00 79.81 394 ASN A CA 1
ATOM 3221 C C . ASN A 1 394 ? -2.672 -18.988 -22.010 1.00 79.81 394 ASN A C 1
ATOM 3223 O O . ASN A 1 394 ? -1.839 -18.619 -21.184 1.00 79.81 394 ASN A O 1
ATOM 3227 N N . ALA A 1 395 ? -3.115 -18.185 -22.980 1.00 84.12 395 ALA A N 1
ATOM 3228 C CA . ALA A 1 395 ? -2.520 -16.888 -23.279 1.00 84.12 395 ALA A CA 1
ATOM 3229 C C . ALA A 1 395 ? -2.569 -15.910 -22.095 1.00 84.12 395 ALA A C 1
ATOM 3231 O O . ALA A 1 395 ? -1.674 -15.082 -21.950 1.00 84.12 395 ALA A O 1
ATOM 3232 N N . GLU A 1 396 ? -3.553 -16.041 -21.200 1.00 85.06 396 GLU A N 1
ATOM 3233 C CA . GLU A 1 396 ? -3.644 -15.175 -20.020 1.00 85.06 396 GLU A CA 1
ATOM 3234 C C . GLU A 1 396 ? -2.494 -15.403 -19.027 1.00 85.06 396 GLU A C 1
ATOM 3236 O O . GLU A 1 396 ? -2.065 -14.477 -18.340 1.00 85.06 396 GLU A O 1
ATOM 3241 N N . LYS A 1 397 ? -1.911 -16.609 -19.006 1.00 82.25 397 LYS A N 1
ATOM 3242 C CA . LYS A 1 397 ? -0.727 -16.900 -18.187 1.00 82.25 397 LYS A CA 1
ATOM 3243 C C . LYS A 1 397 ? 0.509 -16.143 -18.673 1.00 82.25 397 LYS A C 1
ATOM 3245 O O . LYS A 1 397 ? 1.349 -15.819 -17.848 1.00 82.25 397 LYS A O 1
ATOM 3250 N N . LEU A 1 398 ? 0.597 -15.788 -19.958 1.00 83.19 398 LEU A N 1
ATOM 3251 C CA . LEU A 1 398 ? 1.742 -15.052 -20.515 1.00 83.19 398 LEU A CA 1
ATOM 3252 C C . LEU A 1 398 ? 1.858 -13.617 -19.986 1.00 83.19 398 LEU A C 1
ATOM 3254 O O . LEU A 1 398 ? 2.909 -12.996 -20.118 1.00 83.19 398 LEU A O 1
ATOM 3258 N N . PHE A 1 399 ? 0.790 -13.080 -19.392 1.00 82.12 399 PHE A N 1
ATOM 3259 C CA . PHE A 1 399 ? 0.825 -11.784 -18.718 1.00 82.12 399 PHE A CA 1
ATOM 3260 C C . PHE A 1 399 ? 1.311 -11.884 -17.268 1.00 82.12 399 PHE A C 1
ATOM 3262 O O . PHE A 1 399 ? 1.611 -10.852 -16.661 1.00 82.12 399 PHE A O 1
ATOM 3269 N N . LYS A 1 400 ? 1.417 -13.094 -16.700 1.00 73.94 400 LYS A N 1
ATOM 3270 C CA . LYS A 1 400 ? 1.960 -13.279 -15.353 1.00 73.94 400 LYS A CA 1
ATOM 3271 C C . LYS A 1 400 ? 3.482 -13.079 -15.358 1.00 73.94 400 LYS A C 1
ATOM 3273 O O . LYS A 1 400 ? 4.144 -13.452 -16.327 1.00 73.94 400 LYS A O 1
ATOM 3278 N N . PRO A 1 401 ? 4.051 -12.518 -14.279 1.00 65.62 401 PRO A N 1
ATOM 3279 C CA . PRO A 1 401 ? 5.487 -12.291 -14.192 1.00 65.62 401 PRO A CA 1
ATOM 3280 C C . PRO A 1 401 ? 6.282 -13.588 -14.351 1.00 65.62 401 PRO A C 1
ATOM 3282 O O . PRO A 1 401 ? 5.937 -14.605 -13.754 1.00 65.62 401 PRO A O 1
ATOM 3285 N N . PHE A 1 402 ? 7.384 -13.517 -15.100 1.00 63.78 402 PHE A N 1
ATOM 3286 C CA . PHE A 1 402 ? 8.363 -14.598 -15.287 1.00 63.78 402 PHE A CA 1
ATOM 3287 C C . PHE A 1 402 ? 7.851 -15.848 -16.023 1.00 63.78 402 PHE A C 1
ATOM 3289 O O . PHE A 1 402 ? 8.638 -16.769 -16.252 1.00 63.78 402 PHE A O 1
ATOM 3296 N N . GLU A 1 403 ? 6.593 -15.866 -16.464 1.00 64.44 403 GLU A N 1
ATOM 3297 C CA . GLU A 1 403 ? 6.041 -16.935 -17.297 1.00 64.44 403 GLU A CA 1
ATOM 3298 C C . GLU A 1 403 ? 6.587 -16.856 -18.728 1.00 64.44 403 GLU A C 1
ATOM 3300 O O . GLU A 1 403 ? 6.688 -15.782 -19.328 1.00 64.44 403 GLU A O 1
ATOM 3305 N N . ARG A 1 404 ? 6.967 -18.011 -19.290 1.00 63.31 404 ARG A N 1
ATOM 3306 C CA . ARG A 1 404 ? 7.471 -18.126 -20.668 1.00 63.31 404 ARG A CA 1
ATOM 3307 C C . ARG A 1 404 ? 7.045 -19.454 -21.283 1.00 63.31 404 ARG A C 1
ATOM 3309 O O . ARG A 1 404 ? 7.213 -20.499 -20.666 1.00 63.31 404 ARG A O 1
ATOM 3316 N N . GLU A 1 405 ? 6.594 -19.424 -22.536 1.00 57.06 405 GLU A N 1
ATOM 3317 C CA . GLU A 1 405 ? 6.285 -20.645 -23.302 1.00 57.06 405 GLU A CA 1
ATOM 3318 C C . GLU A 1 405 ? 7.533 -21.283 -23.956 1.00 57.06 405 GLU A C 1
ATOM 3320 O O . GLU A 1 405 ? 7.519 -22.463 -24.301 1.00 57.06 405 GLU A O 1
ATOM 3325 N N . SER A 1 406 ? 8.643 -20.550 -24.114 1.00 53.19 406 SER A N 1
ATOM 3326 C CA . SER A 1 406 ? 9.786 -21.002 -24.926 1.00 53.19 406 SER A CA 1
ATOM 3327 C C . SER A 1 406 ? 10.931 -21.624 -24.105 1.00 53.19 406 SER A C 1
ATOM 3329 O O . SER A 1 406 ? 11.556 -20.953 -23.279 1.00 53.19 406 SER A O 1
ATOM 3331 N N . LYS A 1 407 ? 11.310 -22.876 -24.416 1.00 42.59 407 LYS A N 1
ATOM 3332 C CA . LYS A 1 407 ? 12.638 -23.435 -24.088 1.00 42.59 407 LYS A CA 1
ATOM 3333 C C . LYS A 1 407 ? 13.679 -22.789 -25.008 1.00 42.59 407 LYS A C 1
ATOM 3335 O O . LYS A 1 407 ? 13.729 -23.083 -26.196 1.00 42.59 407 LYS A O 1
ATOM 3340 N N . ILE A 1 408 ? 14.490 -21.882 -24.475 1.00 51.53 408 ILE A N 1
ATOM 3341 C CA . ILE A 1 408 ? 15.560 -21.210 -25.229 1.00 51.53 408 ILE A CA 1
ATOM 3342 C C . ILE A 1 408 ? 16.812 -22.109 -25.245 1.00 51.53 408 ILE A C 1
ATOM 3344 O O . ILE A 1 408 ? 17.177 -22.648 -24.198 1.00 51.53 408 ILE A O 1
ATOM 3348 N N . SER A 1 409 ? 17.478 -22.263 -26.401 1.00 49.50 409 SER A N 1
ATOM 3349 C CA . SER A 1 409 ? 18.766 -22.973 -26.487 1.00 49.50 409 SER A CA 1
ATOM 3350 C C . SER A 1 409 ? 19.872 -22.219 -25.723 1.00 49.50 409 SER A C 1
ATOM 3352 O O . SER A 1 409 ? 19.817 -20.989 -25.617 1.00 49.50 409 SER A O 1
ATOM 3354 N N . PRO A 1 410 ? 20.887 -22.905 -25.171 1.00 45.03 410 PRO A N 1
ATOM 3355 C CA . PRO A 1 410 ? 21.966 -22.267 -24.414 1.00 45.03 410 PRO A CA 1
ATOM 3356 C C . PRO A 1 410 ? 22.684 -21.142 -25.180 1.00 45.03 410 PRO A C 1
ATOM 3358 O O . PRO A 1 410 ? 23.008 -20.118 -24.577 1.00 45.03 410 PRO A O 1
ATOM 3361 N N . GLU A 1 411 ? 22.844 -21.256 -26.506 1.00 49.59 411 GLU A N 1
ATOM 3362 C CA . GLU A 1 411 ? 23.491 -20.213 -27.321 1.00 49.59 411 GLU A CA 1
ATOM 3363 C C . GLU A 1 411 ? 22.672 -18.910 -27.372 1.00 49.59 411 GLU A C 1
ATOM 3365 O O . GLU A 1 411 ? 23.223 -17.810 -27.395 1.00 49.59 411 GLU A O 1
ATOM 3370 N N . ARG A 1 412 ? 21.337 -19.009 -27.325 1.00 48.19 412 ARG A N 1
ATOM 3371 C CA . ARG A 1 412 ? 20.417 -17.858 -27.370 1.00 48.19 412 ARG A CA 1
ATOM 3372 C C . ARG A 1 412 ? 20.377 -17.076 -26.046 1.00 48.19 412 ARG A C 1
ATOM 3374 O O . ARG A 1 412 ? 20.108 -15.876 -26.064 1.00 48.19 412 ARG A O 1
ATOM 3381 N N . LYS A 1 413 ? 20.692 -17.717 -24.907 1.00 45.03 413 LYS A N 1
ATOM 3382 C CA . LYS A 1 413 ? 20.899 -17.038 -23.607 1.00 45.03 413 LYS A CA 1
ATOM 3383 C C . LYS A 1 413 ? 22.185 -16.205 -23.590 1.00 45.03 413 LYS A C 1
ATOM 3385 O O . LYS A 1 413 ? 22.181 -15.120 -23.018 1.00 45.03 413 LYS A O 1
ATOM 3390 N N . ALA A 1 414 ? 23.249 -16.684 -24.237 1.00 39.28 414 ALA A N 1
ATOM 3391 C CA . ALA A 1 414 ? 24.545 -16.003 -24.284 1.00 39.28 414 ALA A CA 1
ATOM 3392 C C . ALA A 1 414 ? 24.527 -14.707 -25.121 1.00 39.28 414 ALA A C 1
ATOM 3394 O O . ALA A 1 414 ? 25.302 -13.795 -24.860 1.00 39.28 414 ALA A O 1
ATOM 3395 N N . LEU A 1 415 ? 23.606 -14.596 -26.084 1.00 40.81 415 LEU A N 1
ATOM 3396 C CA . LEU A 1 415 ? 23.435 -13.420 -26.947 1.00 40.81 415 LEU A CA 1
ATOM 3397 C C . LEU A 1 415 ? 22.467 -12.354 -26.383 1.00 40.81 415 LEU A C 1
ATOM 3399 O O . LEU A 1 415 ? 22.121 -11.411 -27.089 1.00 40.81 415 LEU A O 1
ATOM 3403 N N . GLY A 1 416 ? 21.984 -12.500 -25.143 1.00 38.75 416 GLY A N 1
ATOM 3404 C CA . GLY A 1 416 ? 21.103 -11.511 -24.502 1.00 38.75 416 GLY A CA 1
ATOM 3405 C C . GLY A 1 416 ? 19.648 -11.492 -24.998 1.00 38.75 416 GLY A C 1
ATOM 3406 O O . GLY A 1 416 ? 18.855 -10.688 -24.520 1.00 38.75 416 GLY A O 1
ATOM 3407 N N . TYR A 1 417 ? 19.245 -12.407 -25.889 1.00 41.62 417 TYR A N 1
ATOM 3408 C CA . TYR A 1 417 ? 17.877 -12.490 -26.439 1.00 41.62 417 TYR A CA 1
ATOM 3409 C C . TYR A 1 417 ? 16.835 -13.082 -25.466 1.00 41.62 417 TYR A C 1
ATOM 3411 O O . TYR A 1 417 ? 15.688 -13.334 -25.832 1.00 41.62 417 TYR A O 1
ATOM 3419 N N . GLY A 1 418 ? 17.206 -13.313 -24.207 1.00 43.59 418 GLY A N 1
ATOM 3420 C CA . GLY A 1 418 ? 16.317 -13.830 -23.170 1.00 43.59 418 GLY A CA 1
ATOM 3421 C C . GLY A 1 418 ? 15.709 -12.713 -22.328 1.00 43.59 418 GLY A C 1
ATOM 3422 O O . GLY A 1 418 ? 16.112 -12.558 -21.178 1.00 43.59 418 GLY A O 1
ATOM 3423 N N . GLY A 1 419 ? 14.735 -11.967 -22.864 1.00 54.06 419 GLY A N 1
ATOM 3424 C CA . GLY A 1 419 ? 14.013 -10.922 -22.116 1.00 54.06 419 GLY A CA 1
ATOM 3425 C C . GLY A 1 419 ? 13.473 -11.430 -20.772 1.00 54.06 419 GLY A C 1
ATOM 3426 O O . GLY A 1 419 ? 13.198 -12.615 -20.639 1.00 54.06 419 GLY A O 1
ATOM 3427 N N . SER A 1 420 ? 13.331 -10.566 -19.762 1.00 57.22 420 SER A N 1
ATOM 3428 C CA . SER A 1 420 ? 13.087 -10.929 -18.348 1.00 57.22 420 SER A CA 1
ATOM 3429 C C . SER A 1 420 ? 11.804 -11.731 -18.062 1.00 57.22 420 SER A C 1
ATOM 3431 O O . SER A 1 420 ? 11.689 -12.314 -16.987 1.00 57.22 420 SER A O 1
ATOM 3433 N N . GLY A 1 421 ? 10.873 -11.848 -19.015 1.00 62.75 421 GLY A N 1
ATOM 3434 C CA . GLY A 1 421 ? 9.531 -12.399 -18.778 1.00 62.75 421 GLY A CA 1
ATOM 3435 C C . GLY A 1 421 ? 8.602 -11.403 -18.076 1.00 62.75 421 GLY A C 1
ATOM 3436 O O . GLY A 1 421 ? 7.562 -11.793 -17.568 1.00 62.75 421 GLY A O 1
ATOM 3437 N N . LEU A 1 422 ? 8.990 -10.123 -18.024 1.00 67.00 422 LEU A N 1
ATOM 3438 C CA . LEU A 1 422 ? 8.190 -9.040 -17.442 1.00 67.00 422 LEU A CA 1
ATOM 3439 C C . LEU A 1 422 ? 7.510 -8.164 -18.501 1.00 67.00 422 LEU A C 1
ATOM 3441 O O . LEU A 1 422 ? 6.618 -7.398 -18.160 1.00 67.00 422 LEU A O 1
ATOM 3445 N N . GLY A 1 423 ? 7.904 -8.261 -19.776 1.00 72.25 423 GLY A N 1
ATOM 3446 C CA . GLY A 1 423 ? 7.438 -7.341 -20.820 1.00 72.25 423 GLY A CA 1
ATOM 3447 C C . GLY A 1 423 ? 5.914 -7.313 -20.971 1.00 72.25 423 GLY A C 1
ATOM 3448 O O . GLY A 1 423 ? 5.310 -6.247 -20.914 1.00 72.25 423 GLY A O 1
ATOM 3449 N N . LEU A 1 424 ? 5.266 -8.479 -21.077 1.00 81.75 424 LEU A N 1
ATOM 3450 C CA . LEU A 1 424 ? 3.800 -8.553 -21.166 1.00 81.75 424 LEU A CA 1
ATOM 3451 C C . LEU A 1 424 ? 3.108 -8.173 -19.849 1.00 81.75 424 LEU A C 1
ATOM 3453 O O . LEU A 1 424 ? 2.036 -7.575 -19.881 1.00 81.75 424 LEU A O 1
ATOM 3457 N N . THR A 1 425 ? 3.726 -8.447 -18.699 1.00 73.81 425 THR A N 1
ATOM 3458 C CA . THR A 1 425 ? 3.229 -7.994 -17.390 1.00 73.81 425 THR A CA 1
ATOM 3459 C C . THR A 1 425 ? 3.213 -6.468 -17.295 1.00 73.81 425 THR A C 1
ATOM 3461 O O . THR A 1 425 ? 2.221 -5.889 -16.861 1.00 73.81 425 THR A O 1
ATOM 3464 N N . ILE A 1 426 ? 4.274 -5.802 -17.761 1.00 71.00 426 ILE A N 1
ATOM 3465 C CA . ILE A 1 426 ? 4.357 -4.336 -17.819 1.00 71.00 426 ILE A CA 1
ATOM 3466 C C . ILE A 1 426 ? 3.294 -3.784 -18.773 1.00 71.00 426 ILE A C 1
ATOM 3468 O O . ILE A 1 426 ? 2.596 -2.836 -18.424 1.00 71.00 426 ILE A O 1
ATOM 3472 N N . VAL A 1 427 ? 3.123 -4.407 -19.945 1.00 82.56 427 VAL A N 1
ATOM 3473 C CA . VAL A 1 427 ? 2.078 -4.025 -20.908 1.00 82.56 427 VAL A CA 1
ATOM 3474 C C . VAL A 1 427 ? 0.689 -4.102 -20.274 1.00 82.56 427 VAL A C 1
ATOM 3476 O O . VAL A 1 427 ? -0.087 -3.163 -20.422 1.00 82.56 427 VAL A O 1
ATOM 3479 N N . ARG A 1 428 ? 0.382 -5.185 -19.547 1.00 83.50 428 ARG A N 1
ATOM 3480 C CA . ARG A 1 428 ? -0.894 -5.361 -18.835 1.00 83.50 428 ARG A CA 1
ATOM 3481 C C . ARG A 1 428 ? -1.128 -4.236 -17.829 1.00 83.50 428 ARG A C 1
ATOM 3483 O O . ARG A 1 428 ? -2.163 -3.585 -17.889 1.00 83.50 428 ARG A O 1
ATOM 3490 N N . LEU A 1 429 ? -0.145 -3.990 -16.966 1.00 75.50 429 LEU A N 1
ATOM 3491 C CA . LEU A 1 429 ? -0.239 -3.013 -15.884 1.00 75.50 429 LEU A CA 1
ATOM 3492 C C . LEU A 1 429 ? -0.411 -1.584 -16.420 1.00 75.50 429 LEU A C 1
ATOM 3494 O O . LEU A 1 429 ? -1.285 -0.852 -15.961 1.00 75.50 429 LEU A O 1
ATOM 3498 N N . LEU A 1 430 ? 0.384 -1.196 -17.423 1.00 77.75 430 LEU A N 1
ATOM 3499 C CA . LEU A 1 430 ? 0.279 0.127 -18.044 1.00 77.75 430 LEU A CA 1
ATOM 3500 C C . LEU A 1 430 ? -1.042 0.297 -18.793 1.00 77.75 430 LEU A C 1
ATOM 3502 O O . LEU A 1 430 ? -1.705 1.317 -18.629 1.00 77.75 430 LEU A O 1
ATOM 3506 N N . ALA A 1 431 ? -1.443 -0.695 -19.592 1.00 84.44 431 ALA A N 1
ATOM 3507 C CA . ALA A 1 431 ? -2.673 -0.609 -20.366 1.00 84.44 431 ALA A CA 1
ATOM 3508 C C . ALA A 1 431 ? -3.904 -0.475 -19.460 1.00 84.44 431 ALA A C 1
ATOM 3510 O O . ALA A 1 431 ? -4.730 0.402 -19.706 1.00 84.44 431 ALA A O 1
ATOM 3511 N N . GLU A 1 432 ? -4.000 -1.272 -18.393 1.00 83.44 432 GLU A N 1
ATOM 3512 C CA . GLU A 1 432 ? -5.117 -1.201 -17.443 1.00 83.44 432 GLU A CA 1
ATOM 3513 C C . GLU A 1 432 ? -5.181 0.155 -16.733 1.00 83.44 432 GLU A C 1
ATOM 3515 O O . GLU A 1 432 ? -6.258 0.744 -16.638 1.00 83.44 432 GLU A O 1
ATOM 3520 N N . ASN A 1 433 ? -4.031 0.705 -16.329 1.00 76.31 433 ASN A N 1
ATOM 3521 C CA . ASN A 1 433 ? -3.951 2.030 -15.708 1.00 76.31 433 ASN A CA 1
ATOM 3522 C C . ASN A 1 433 ? -4.402 3.166 -16.650 1.00 76.31 433 ASN A C 1
ATOM 3524 O O . ASN A 1 433 ? -4.933 4.181 -16.208 1.00 76.31 433 ASN A O 1
ATOM 3528 N N . ILE A 1 434 ? -4.222 2.988 -17.960 1.00 84.12 434 ILE A N 1
ATOM 3529 C CA . ILE A 1 434 ? -4.617 3.947 -19.007 1.00 84.12 434 ILE A CA 1
ATOM 3530 C C . ILE A 1 434 ? -6.073 3.700 -19.475 1.00 84.12 434 ILE A C 1
ATOM 3532 O O . ILE A 1 434 ? -6.578 4.366 -20.380 1.00 84.12 434 ILE A O 1
ATOM 3536 N N . GLY A 1 435 ? -6.786 2.749 -18.859 1.00 85.56 435 GLY A N 1
ATOM 3537 C CA . GLY A 1 435 ? -8.171 2.413 -19.204 1.00 85.56 435 GLY A CA 1
ATOM 3538 C C . GLY A 1 435 ? -8.310 1.547 -20.461 1.00 85.56 435 GLY A C 1
ATOM 3539 O O . GLY A 1 435 ? -9.380 1.498 -21.072 1.00 85.56 435 GLY A O 1
ATOM 3540 N N . CYS A 1 436 ? -7.238 0.864 -20.862 1.00 91.44 436 CYS A N 1
ATOM 3541 C CA . CYS A 1 436 ? -7.215 -0.079 -21.974 1.00 91.44 436 CYS A CA 1
ATOM 3542 C C . CYS A 1 436 ? -7.274 -1.526 -21.476 1.00 91.44 436 CYS A C 1
ATOM 3544 O O . CYS A 1 436 ? -6.704 -1.892 -20.453 1.00 91.44 436 CYS A O 1
ATOM 3546 N N . ARG A 1 437 ? -7.900 -2.391 -22.269 1.00 92.81 437 ARG A N 1
ATOM 3547 C CA . ARG A 1 437 ? -7.886 -3.840 -22.096 1.00 92.81 437 ARG A CA 1
ATOM 3548 C C . ARG A 1 437 ? -6.995 -4.465 -23.158 1.00 92.81 437 ARG A C 1
ATOM 3550 O O . ARG A 1 437 ? -7.221 -4.252 -24.346 1.00 92.81 437 ARG A O 1
ATOM 3557 N N . VAL A 1 438 ? -6.027 -5.276 -22.741 1.00 93.88 438 VAL A N 1
ATOM 3558 C CA . VAL A 1 438 ? -5.168 -6.041 -23.658 1.00 93.88 438 VAL A CA 1
ATOM 3559 C C . VAL A 1 438 ? -5.510 -7.526 -23.638 1.00 93.88 438 VAL A C 1
ATOM 3561 O O . VAL A 1 438 ? -6.003 -8.031 -22.630 1.00 93.88 438 VAL A O 1
ATOM 3564 N N . ARG A 1 439 ? -5.313 -8.233 -24.751 1.00 94.50 439 ARG A N 1
ATOM 3565 C CA . ARG A 1 439 ? -5.504 -9.693 -24.840 1.00 94.50 439 ARG A CA 1
ATOM 3566 C C . ARG A 1 439 ? -4.898 -10.254 -26.120 1.00 94.50 439 ARG A C 1
ATOM 3568 O O . ARG A 1 439 ? -4.785 -9.548 -27.119 1.00 94.50 439 ARG A O 1
ATOM 3575 N N . PHE A 1 440 ? -4.594 -11.547 -26.119 1.00 94.50 440 PHE A N 1
ATOM 3576 C CA . PHE A 1 440 ? -4.382 -12.279 -27.365 1.00 94.50 440 PHE A CA 1
ATOM 3577 C C . PHE A 1 440 ? -5.730 -12.718 -27.943 1.00 94.50 440 PHE A C 1
ATOM 3579 O O . PHE A 1 440 ? -6.606 -13.183 -27.214 1.00 94.50 440 PHE A O 1
ATOM 3586 N N . VAL A 1 441 ? -5.906 -12.551 -29.251 1.00 93.75 441 VAL A N 1
ATOM 3587 C CA . VAL A 1 441 ? -7.131 -12.910 -29.980 1.00 93.75 441 VAL A CA 1
ATOM 3588 C C . VAL A 1 441 ? -6.806 -13.836 -31.144 1.00 93.75 441 VAL A C 1
ATOM 3590 O O . VAL A 1 441 ? -5.644 -14.058 -31.486 1.00 93.75 441 VAL A O 1
ATOM 3593 N N . LYS A 1 442 ? -7.842 -14.400 -31.769 1.00 93.44 442 LYS A N 1
ATOM 3594 C CA . LYS A 1 442 ? -7.664 -15.230 -32.960 1.00 93.44 442 LYS A CA 1
ATOM 3595 C C . LYS A 1 442 ? -7.062 -14.387 -34.099 1.00 93.44 442 LYS A C 1
ATOM 3597 O O . LYS A 1 442 ? -7.669 -13.378 -34.460 1.00 93.44 442 LYS A O 1
ATOM 3602 N N . PRO A 1 443 ? -5.913 -14.786 -34.674 1.00 93.25 443 PRO A N 1
ATOM 3603 C CA . PRO A 1 443 ? -5.305 -14.058 -35.779 1.00 93.25 443 PRO A CA 1
ATOM 3604 C C . PRO A 1 443 ? -6.120 -14.192 -37.067 1.00 93.25 443 PRO A C 1
ATOM 3606 O O . PRO A 1 443 ? -6.818 -15.188 -37.286 1.00 93.25 443 PRO A O 1
ATOM 3609 N N . GLU A 1 444 ? -6.007 -13.191 -37.940 1.00 91.88 444 GLU A N 1
ATOM 3610 C CA . GLU A 1 444 ? -6.542 -13.271 -39.300 1.00 91.88 444 GLU A CA 1
ATOM 3611 C C . GLU A 1 444 ? -5.780 -14.303 -40.149 1.00 91.88 444 GLU A C 1
ATOM 3613 O O . GLU A 1 444 ? -4.667 -14.727 -39.819 1.00 91.88 444 GLU A O 1
ATOM 3618 N N . LYS A 1 445 ? -6.378 -14.705 -41.280 1.00 87.69 445 LYS A N 1
ATOM 3619 C CA . LYS A 1 445 ? -5.748 -15.6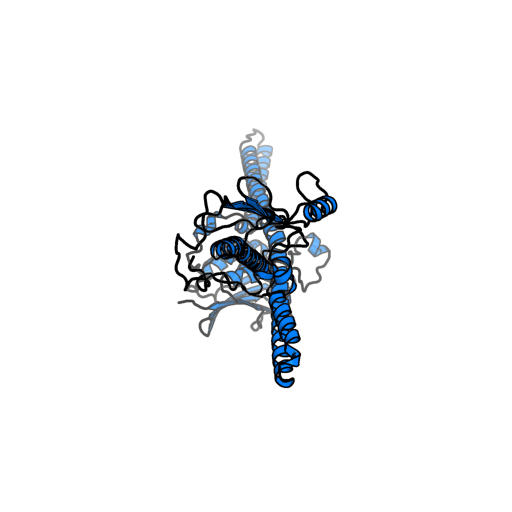42 -42.220 1.00 87.69 445 LYS A CA 1
ATOM 3620 C C . LYS A 1 445 ? -4.386 -15.103 -42.667 1.00 87.69 445 LYS A C 1
ATOM 3622 O O . LYS A 1 445 ? -4.288 -13.975 -43.131 1.00 87.69 445 LYS A O 1
ATOM 3627 N N . GLY A 1 446 ? -3.357 -15.940 -42.555 1.00 86.31 446 GLY A N 1
ATOM 3628 C CA . GLY A 1 446 ? -1.977 -15.583 -42.901 1.00 86.31 446 GLY A CA 1
ATOM 3629 C C . GLY A 1 446 ? -1.109 -15.177 -41.708 1.00 86.31 446 GLY A C 1
ATOM 3630 O O . GLY A 1 446 ? 0.109 -15.168 -41.850 1.00 86.31 446 GLY A O 1
ATOM 3631 N N . PHE A 1 447 ? -1.696 -14.940 -40.529 1.00 92.31 447 PHE A N 1
ATOM 3632 C CA . PHE A 1 447 ? -0.970 -14.616 -39.296 1.00 92.31 447 PHE A CA 1
ATOM 3633 C C . PHE A 1 447 ? -1.068 -15.741 -38.261 1.00 92.31 447 PHE A C 1
ATOM 3635 O O . PHE A 1 447 ? -1.929 -16.621 -38.339 1.00 92.31 447 PHE A O 1
ATOM 3642 N N . LYS A 1 448 ? -0.152 -15.727 -37.290 1.00 91.19 448 LYS A N 1
ATOM 3643 C CA . LYS A 1 448 ? -0.003 -16.776 -36.270 1.00 91.19 448 LYS A CA 1
ATOM 3644 C C . LYS A 1 448 ? -0.294 -16.280 -34.860 1.00 91.19 448 LYS A C 1
ATOM 3646 O O . LYS A 1 448 ? -0.828 -17.043 -34.058 1.00 91.19 448 LYS A O 1
ATOM 3651 N N . THR A 1 449 ? -0.038 -15.006 -34.595 1.00 93.50 449 THR A N 1
ATOM 3652 C CA . THR A 1 449 ? -0.344 -14.351 -33.321 1.00 93.50 449 THR A CA 1
ATOM 3653 C C . THR A 1 449 ? -1.100 -13.058 -33.591 1.00 93.50 449 THR A C 1
ATOM 3655 O O . THR A 1 449 ? -0.828 -12.379 -34.582 1.00 93.50 449 THR A O 1
ATOM 3658 N N . ALA A 1 450 ? -2.048 -12.711 -32.720 1.00 95.25 450 ALA A N 1
ATOM 3659 C CA . ALA A 1 450 ? -2.711 -11.415 -32.745 1.00 95.25 450 ALA A CA 1
ATOM 3660 C C . ALA A 1 450 ? -2.879 -10.868 -31.327 1.00 95.25 450 ALA A C 1
ATOM 3662 O O . ALA A 1 450 ? -3.498 -11.504 -30.472 1.00 95.25 450 ALA A O 1
ATOM 3663 N N . PHE A 1 451 ? -2.324 -9.685 -31.095 1.00 96.19 451 PHE A N 1
ATOM 3664 C CA . PHE A 1 451 ? -2.403 -8.938 -29.851 1.00 96.19 451 PHE A CA 1
ATOM 3665 C C . PHE A 1 451 ? -3.344 -7.746 -30.031 1.00 96.19 451 PHE A C 1
ATOM 3667 O O . PHE A 1 451 ? -3.156 -6.931 -30.933 1.00 96.19 451 PHE A O 1
ATOM 3674 N N . SER A 1 452 ? -4.367 -7.661 -29.187 1.00 95.75 452 SER A N 1
ATOM 3675 C CA . SER A 1 452 ? -5.418 -6.642 -29.228 1.00 95.75 452 SER A CA 1
ATOM 3676 C C . SER A 1 452 ? -5.266 -5.686 -28.047 1.00 95.75 452 SER A C 1
ATOM 3678 O O . SER A 1 452 ? -5.114 -6.131 -26.906 1.00 95.75 452 SER A O 1
ATOM 3680 N N . ILE A 1 453 ? -5.321 -4.384 -28.333 1.00 96.25 453 ILE A N 1
ATOM 3681 C CA . ILE A 1 453 ? -5.417 -3.290 -27.361 1.00 96.25 453 ILE A CA 1
ATOM 3682 C C . ILE A 1 453 ? -6.756 -2.593 -27.600 1.00 96.25 453 ILE A C 1
ATOM 3684 O O . ILE A 1 453 ? -6.953 -2.004 -28.660 1.00 96.25 453 ILE A O 1
ATOM 3688 N N . GLN A 1 454 ? -7.667 -2.649 -26.631 1.00 94.88 454 GLN A N 1
ATOM 3689 C CA . GLN A 1 454 ? -9.033 -2.139 -26.758 1.00 94.88 454 GLN A CA 1
ATOM 3690 C C . GLN A 1 454 ? -9.340 -1.083 -25.690 1.00 94.88 454 GLN A C 1
ATOM 3692 O O . GLN A 1 454 ? -9.044 -1.293 -24.518 1.00 94.88 454 GLN A O 1
ATOM 3697 N N . TRP A 1 455 ? -10.001 0.014 -26.052 1.00 93.75 455 TRP A N 1
ATOM 3698 C CA . TRP A 1 455 ? -10.516 1.003 -25.095 1.00 93.75 455 TRP A CA 1
ATOM 3699 C C . TRP A 1 455 ? -11.878 1.537 -25.535 1.00 93.75 455 TRP A C 1
ATOM 3701 O O . TRP A 1 455 ? -12.264 1.410 -26.698 1.00 93.75 455 TRP A O 1
ATOM 3711 N N . ARG A 1 456 ? -12.627 2.116 -24.592 1.00 89.19 456 ARG A N 1
ATOM 3712 C CA . ARG A 1 456 ? -13.882 2.822 -24.889 1.00 89.19 456 ARG A CA 1
ATOM 3713 C C . ARG A 1 456 ? -13.588 4.273 -25.217 1.00 89.19 456 ARG A C 1
ATOM 3715 O O . ARG A 1 456 ? -12.792 4.904 -24.525 1.00 89.19 456 ARG A O 1
ATOM 3722 N N . GLU A 1 457 ? -14.273 4.808 -26.217 1.00 74.69 457 GLU A N 1
ATOM 3723 C CA . GLU A 1 457 ? -14.256 6.248 -26.453 1.00 74.69 457 GLU A CA 1
ATOM 3724 C C . GLU A 1 457 ? -15.066 6.923 -25.333 1.00 74.69 457 GLU A C 1
ATOM 3726 O O . GLU A 1 457 ? -16.289 6.788 -25.256 1.00 74.69 457 GLU A O 1
ATOM 3731 N N . THR A 1 458 ? -14.385 7.588 -24.401 1.00 61.44 458 THR A N 1
ATOM 3732 C CA . THR A 1 458 ? -15.047 8.444 -23.409 1.00 61.44 458 THR A CA 1
ATOM 3733 C C . THR A 1 458 ? -15.393 9.770 -24.070 1.00 61.44 458 THR A C 1
ATOM 3735 O O . THR A 1 458 ? -14.498 10.415 -24.617 1.00 61.44 458 THR A O 1
ATOM 3738 N N . LYS A 1 459 ? -16.683 10.126 -24.030 1.00 45.56 459 LYS A N 1
ATOM 3739 C CA . LYS A 1 459 ? -17.218 11.405 -24.519 1.00 45.56 459 LYS A CA 1
ATOM 3740 C C . LYS A 1 459 ? -16.503 12.612 -23.926 1.00 45.56 459 LYS A C 1
ATOM 3742 O O . LYS A 1 459 ? -16.149 12.545 -22.726 1.00 45.56 459 LYS A O 1
#

Sequence (459 aa):
MDFDHNNGKFNKTVNLNTCRFEIRIYNLRGKQKFGIKVADARDYFKKHGGIHVYDGGFRLPYYGMPESDWLRLEIDHSHRKNVSKLLPEDIPQVPRALHNLPTLGRVLGIVNVNTSDEPNLKNMITRDRLTKTIAYDDLVTTVRYAIDWYANEVTKKKNEEKEREKSTEPTSLKFERVEQVLEAYESDIPKEIYKDIYNKVQEVTIAVKNEQELVLGQMGMLAPLATAGISALSYQHELKKQFSYIENTIEKIKAIKTLDSELQINLNSLSEDLAIWLKRAKSTNLLFDYVADVDNIQFRDKRLRAKKVIEEITRQISFLARDTKINCNQLDDLLYLPKASFAEWGSIFQNVFINAFNAMLDSSIRVLYISSRFHENFHEILIQDTGYGINLNNAEKLFKPFERESKISPERKALGYGGSGLGLTIVRLLAENIGCRVRFVKPEKGFKTAFSIQWRETK

Secondary structure (DSSP, 8-state):
---TTTTT---TTTS----EEEEEE---SSSPGGG--HHHHHHHHHHH-EEEEEETTEEETTSSBTTB-TT-HHHHHHTT--S-SSS-TTS-PPTTGGGGPPPGGGEEEEEEE-TTT-TT--B-TTSSSB---HHHHHHHHHHHHHHHHHHHHHHHHHHHHHHHHHHSS-HHHHHHHHHHHHHHTGGGS-HHHHHHHHHHHHHHHHHHHHHHHHHHHHHHHHHHHHHHHHHHHHHHHHHHHHHHHHHHHHHHHHH---S-HHHHHHHHHHHHHHHHHHHHHHHHHHTTHHHH-GGGGGGTTSPPBHHHHHHHHHHHTGGGSTTPEEEEEES-TT-B--S--HHHHHHHHHHHHHHHHHHTTT-SS-EEEEEEEEETTEEEEEEEE-SS---TTTGGGGGSTT--S----HHHHHTT----S-HHHHHHHHHHHTT-EEEE-PPPTT-SEEEEEEEE---

Foldseek 3Di:
DQDPVPNGDDDLVFAWPDKDKDKDFADLDDQDPPRDHSVNLLVCLLPQFFAWEAAPNHTQQQHLHPVRPVLCLVVQLVVQDQADPLDDPVPDFGGSLSVQQGDRSGMDMYMYDYCVVGVNWDADPVNNDIDDTNHVVNSSSVVNVVRSVVSRVVVVVVVVVVVVVVVPDQPLVVLVVVLVVLVVCCVVDDVVVSVVVNVVSVVVSVVSVVVVVVVVVVVVVCVVVVVVLVVLQVVLVVVVVVLVVLVVVLVVLLPDDDPDPVVNVVSPVVSVVSVVVSVVVVLVSVLSCLSHCPVQVVQLPDWDFPVVLLVVLCVSCVVLQVPAAEEEPQADRPDTAFRDGSSLVSLLNNLVVLVQSLQCPPPPHHYWYWHWDDDPQKIKIKIFTAGPADDQVCFVVLLDFQDDPDDDDPVCVVVVSDPRSNSSVSNCVSLVVSQWDKGWDDDDPNTRTMIMIMHGDDD

Radius of gyration: 40.72 Å; chains: 1; bounding box: 89×49×112 Å

pLDDT: mean 80.68, std 13.7, range [38.75, 96.56]